Protein AF-A0A820A4Z4-F1 (afdb_monomer)

Organism: NCBI:txid433720

Nearest PDB structures (foldseek):
  9fi9-assembly1_A  TM=7.714E-01  e=6.070E-05  Homo sapiens
  8q5f-assembly1_B  TM=4.621E-01  e=2.275E+00  Arabidopsis thaliana
  8isk-assembly1_B  TM=4.489E-01  e=3.605E+00  Zea mays
  2vlg-assembly1_D  TM=4.121E-01  e=6.790E+00  Bacillus subtilis

Foldseek 3Di:
DAQFKKFFCAQDDVVVVRHGRFIWGWHDFAADPPDPDPPVPDPDPPPPDPPDPPPNRHTQWTWIQGPVRDIDIFGWDKDWDADPVRDIDIDTGTSIDGDPDDDQVRCQPHADQDDDDDCVPPPDDPPPPRRPPRHDDPDDDDDDDDDDDDDDDDDDDDDDDDDDDDPPDLADQAADPFLQLLQRQLCRQQVHDPLGDLVLLLVLLVVVQVVVCVVVVNPPDPCSCVQDPPRNQGDPSSSQSSCCVPPVWGWDKDLDDDPPPPCVVCVLLFAKKWKADPSHIWMFGDALQCSQWTWTRGSNCNP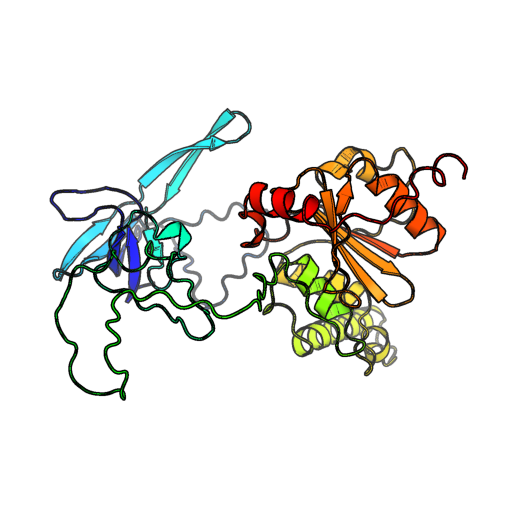DTDTDGSVCVSVVVNVCVVNVMIMITTNDDRDNHPSSPDHPVVVVVVVVPDPDDPDDPPPPPDD

Sequence (367 aa):
CIGARVICRRNIDFDGGMVNGTEATVKDIVWDDKDNIILPTSNRCIFPNLDRAMTVTLPKQIELELDNGSIYKMLPDEVSFKDKNGIWMTRRQFPLSLGYAITVHRSQCMTYNKLVVDLTGINWKPDDQLSLKSSNTDTEPSSKRRHLKRVTCQTSNLDVAKATRKPEHLIICERQEQLFCGRHVLRALSQTLDLFDDDYLKEVAQNIAATEQINRHGEAIQLTEYYYENTGEYDIQVLKAALMNIFNIDLIQIGTLQPNSLILSHIKDVQAFLIQQNYHYYCLRRFRLTEDYFFKIDSKNPTYHEPIHRDNILNFLKSLLEHGSNICVTVQYISDAIEDEITTDNIKTRLWALPDAPADREALVNI

Secondary structure (DSSP, 8-state):
-TT-EEEE-S--BTTTTB-TT-EEEEEEEE--TTS------SS------TTS----PPPSEEEEEETTS-EEEE--EEEEEE-TTS-EEEEEE-SEEESS---HHHHTT---S------TT----TT-TTSSS------PPPS-S------------------------SS-----SSS-HHHHHHHHHHT-SSS--HHHHHHHHHHHHHHHHHHTTT----THHHHB-TTS-B-HHHHHHHHHHHH-PPPEEE----TT-HHHHTTTT--EEEEEETTEEEEEEE-TT-TTEEEEE-TTSTT--EEEETTTHHHHHHHHHHTT-EEEEE-SPP---GGGGS-HHHHHHHHT-S----S--SSSS--

InterPro domains:
  IPR006155 Josephin domain [PF02099] (176-329)
  IPR006155 Josephin domain [SM01246] (175-333)
  IPR027417 P-loop containing nucleoside triphosphate hydrolase [SSF52540] (2-120)
  IPR051055 PIF1 DNA helicase [PTHR47642] (2-122)

pLDDT: mean 70.9, std 22.73, range [23.88, 94.75]

Mean predicted aligned error: 19.7 Å

Radius of gyration: 26.52 Å; Cα contacts (8 Å, |Δi|>4): 452; chains: 1; bounding box: 72×65×71 Å

Structure (mmCIF, N/CA/C/O backbone):
data_AF-A0A820A4Z4-F1
#
_entry.id   AF-A0A820A4Z4-F1
#
loop_
_atom_site.group_PDB
_atom_site.id
_atom_site.type_symbol
_atom_site.label_atom_id
_atom_site.label_alt_id
_atom_site.label_comp_id
_atom_site.label_asym_id
_atom_site.label_entity_id
_atom_site.label_seq_id
_atom_site.pdbx_PDB_ins_code
_atom_site.Cartn_x
_atom_site.Cartn_y
_atom_site.Cartn_z
_atom_site.occupancy
_atom_site.B_iso_or_equiv
_atom_site.auth_seq_id
_atom_site.auth_comp_id
_atom_site.auth_asym_id
_atom_site.auth_atom_id
_atom_site.pdbx_PDB_model_num
ATOM 1 N N . CYS A 1 1 ? -21.809 8.295 7.161 1.00 76.75 1 CYS A N 1
ATOM 2 C CA . CYS A 1 1 ? -23.174 8.268 6.592 1.00 76.75 1 CYS A CA 1
ATOM 3 C C . CYS A 1 1 ? -24.174 8.021 7.716 1.00 76.75 1 CYS A C 1
ATOM 5 O O . CYS A 1 1 ? -23.776 7.508 8.758 1.00 76.75 1 CYS A O 1
ATOM 7 N N . ILE A 1 2 ? -25.436 8.403 7.518 1.00 87.31 2 ILE A N 1
ATOM 8 C CA . ILE A 1 2 ? -26.523 8.067 8.448 1.00 87.31 2 ILE A CA 1
ATOM 9 C C . ILE A 1 2 ? -26.669 6.538 8.505 1.00 87.31 2 ILE A C 1
ATOM 11 O O . ILE A 1 2 ? -26.545 5.866 7.482 1.00 87.31 2 ILE A O 1
ATOM 15 N N . GLY A 1 3 ? -26.868 5.993 9.702 1.00 89.06 3 GLY A N 1
ATOM 16 C CA . GLY A 1 3 ? -26.927 4.558 9.986 1.00 89.06 3 GLY A CA 1
ATOM 17 C C . GLY A 1 3 ? -25.566 3.881 10.188 1.00 89.06 3 GLY A C 1
ATOM 18 O O . GLY A 1 3 ? -25.524 2.689 10.487 1.00 89.06 3 GLY A O 1
ATOM 19 N N . ALA A 1 4 ? -24.450 4.604 10.042 1.00 90.50 4 ALA A N 1
ATOM 20 C CA . ALA A 1 4 ? -23.126 4.034 10.276 1.00 90.50 4 ALA A CA 1
ATOM 21 C C . ALA A 1 4 ? -22.892 3.743 11.763 1.00 90.50 4 ALA A C 1
ATOM 23 O O . ALA A 1 4 ? -23.153 4.603 12.606 1.00 90.50 4 ALA A O 1
ATOM 24 N N . ARG A 1 5 ? -22.322 2.571 12.068 1.00 91.81 5 ARG A N 1
ATOM 25 C CA . ARG A 1 5 ? -21.814 2.243 13.409 1.00 91.81 5 ARG A CA 1
ATOM 26 C C . ARG A 1 5 ? -20.441 2.873 13.604 1.00 91.81 5 ARG A C 1
ATOM 28 O O . ARG A 1 5 ? -19.559 2.725 12.753 1.00 91.81 5 ARG A O 1
ATOM 35 N N . VAL A 1 6 ? -20.258 3.566 14.718 1.00 92.88 6 VAL A N 1
ATOM 36 C CA . VAL A 1 6 ? -19.032 4.286 15.066 1.00 92.88 6 VAL A CA 1
ATOM 37 C C . VAL A 1 6 ? -18.611 3.991 16.500 1.00 92.88 6 VAL A C 1
ATOM 39 O O . VAL A 1 6 ? -19.437 3.662 17.344 1.00 92.88 6 VAL A O 1
ATOM 42 N N . ILE A 1 7 ? -17.317 4.125 16.771 1.00 91.56 7 ILE A N 1
ATOM 43 C CA . ILE A 1 7 ? -16.722 3.993 18.101 1.00 91.56 7 ILE A CA 1
ATOM 44 C C . ILE A 1 7 ? -16.081 5.325 18.483 1.00 91.56 7 ILE A C 1
ATOM 46 O O . ILE A 1 7 ? -15.302 5.897 17.713 1.00 91.56 7 ILE A O 1
ATOM 50 N N . CYS A 1 8 ? -16.386 5.809 19.684 1.00 90.88 8 CYS A N 1
ATOM 51 C CA . CYS A 1 8 ? -15.741 6.982 20.254 1.00 90.88 8 CYS A CA 1
ATOM 52 C C . CYS A 1 8 ? -14.291 6.667 20.638 1.00 90.88 8 CYS A C 1
ATOM 54 O O . CYS A 1 8 ? -14.010 5.652 21.270 1.00 90.88 8 CYS A O 1
ATOM 56 N N . ARG A 1 9 ? -13.351 7.537 20.268 1.00 89.25 9 ARG A N 1
ATOM 57 C CA . ARG A 1 9 ? -11.906 7.335 20.483 1.00 89.25 9 ARG A CA 1
ATOM 58 C C . ARG A 1 9 ? -11.349 8.096 21.680 1.00 89.25 9 ARG A C 1
ATOM 60 O O . ARG A 1 9 ? -10.158 7.988 21.966 1.00 89.25 9 ARG A O 1
ATOM 67 N N . ARG A 1 10 ? -12.175 8.900 22.350 1.00 87.00 10 ARG A N 1
ATOM 68 C CA . ARG A 1 10 ? -11.778 9.730 23.491 1.00 87.00 10 ARG A CA 1
ATOM 69 C C . ARG A 1 10 ? -12.884 9.803 24.529 1.00 87.00 10 ARG A C 1
ATOM 71 O O . ARG A 1 10 ? -14.050 9.581 24.228 1.00 87.00 10 ARG A O 1
ATOM 78 N N . ASN A 1 11 ? -12.492 10.136 25.751 1.00 89.06 11 ASN A N 1
ATOM 79 C CA . ASN A 1 11 ? -13.445 10.491 26.789 1.00 89.06 11 ASN A CA 1
ATOM 80 C C . ASN A 1 11 ? -13.890 11.930 26.547 1.00 89.06 11 ASN A C 1
ATOM 82 O O . ASN A 1 11 ? -13.042 12.819 26.489 1.00 89.06 11 ASN A O 1
ATOM 86 N N . ILE A 1 12 ? -15.192 12.126 26.365 1.00 88.31 12 ILE A N 1
ATOM 87 C CA . ILE A 1 12 ? -15.788 13.437 26.091 1.00 88.31 12 ILE A CA 1
ATOM 88 C C . ILE A 1 12 ? -16.707 13.813 27.245 1.00 88.31 12 ILE A C 1
ATOM 90 O O . ILE A 1 12 ? -16.559 14.881 27.827 1.00 88.31 12 ILE A O 1
ATOM 94 N N . ASP A 1 13 ? -17.620 12.910 27.596 1.00 85.44 13 ASP A N 1
ATOM 95 C CA . ASP A 1 13 ? -18.610 13.126 28.641 1.00 85.44 13 ASP A CA 1
ATOM 96 C C . ASP A 1 13 ? -18.803 11.829 29.429 1.00 85.44 13 ASP A C 1
ATOM 98 O O . ASP A 1 13 ? -19.372 10.858 28.929 1.00 85.44 13 ASP A O 1
ATOM 102 N N . PHE A 1 14 ? -18.267 11.800 30.649 1.00 84.50 14 PHE A N 1
ATOM 103 C CA . PHE A 1 14 ? -18.351 10.636 31.528 1.00 84.50 14 PHE A CA 1
ATOM 104 C C . PHE A 1 14 ? -19.779 10.403 32.027 1.00 84.50 14 PHE A C 1
ATOM 106 O O . PHE A 1 14 ? -20.210 9.253 32.092 1.00 84.50 14 PHE A O 1
ATOM 113 N N . ASP A 1 15 ? -20.513 11.475 32.326 1.00 83.75 15 ASP A N 1
ATOM 114 C CA . ASP A 1 15 ? -21.866 11.402 32.881 1.00 83.75 15 ASP A CA 1
ATOM 115 C C . ASP A 1 15 ? -22.882 11.036 31.791 1.00 83.75 15 ASP A C 1
ATOM 117 O O . ASP A 1 15 ? -23.798 10.244 32.017 1.00 83.75 15 ASP A O 1
ATOM 121 N N . GLY A 1 16 ? -22.676 11.552 30.575 1.00 79.06 16 GLY A N 1
ATOM 122 C CA . GLY A 1 16 ? -23.447 11.203 29.380 1.00 79.06 16 GLY A CA 1
ATOM 123 C C . GLY A 1 16 ? -23.077 9.858 28.746 1.00 79.06 16 GLY A C 1
ATOM 124 O O . GLY A 1 16 ? -23.695 9.464 27.756 1.00 79.06 16 GLY A O 1
ATOM 125 N N . GLY A 1 17 ? -22.082 9.146 29.289 1.00 82.56 17 GLY A N 1
ATOM 126 C CA . GLY A 1 17 ? -21.648 7.834 28.802 1.00 82.56 17 GLY A CA 1
ATOM 127 C C . GLY A 1 17 ? -20.833 7.863 27.504 1.00 82.56 17 GLY A C 1
ATOM 128 O O . GLY A 1 17 ? -20.568 6.809 26.935 1.00 82.56 17 GLY A O 1
ATOM 129 N N . MET A 1 18 ? -20.397 9.037 27.042 1.00 87.62 18 MET A N 1
ATOM 130 C CA . MET A 1 18 ? -19.520 9.198 25.879 1.00 87.62 18 MET A CA 1
ATOM 131 C C . MET A 1 18 ? -18.052 9.088 26.279 1.00 87.62 18 MET A C 1
ATOM 133 O O . MET A 1 18 ? -17.303 10.072 26.354 1.00 87.62 18 MET A O 1
ATOM 137 N N . VAL A 1 19 ? -17.638 7.849 26.512 1.00 89.00 19 VAL A N 1
ATOM 138 C CA . VAL A 1 19 ? -16.258 7.482 26.845 1.00 89.00 19 VAL A CA 1
ATOM 139 C C . VAL A 1 19 ? -15.563 6.780 25.679 1.00 89.00 19 VAL A C 1
ATOM 141 O O . VAL A 1 19 ? -16.197 6.349 24.713 1.00 89.00 19 VAL A O 1
ATOM 144 N N . ASN A 1 20 ? -14.243 6.651 25.748 1.00 89.00 20 ASN A N 1
ATOM 145 C CA . ASN A 1 20 ? -13.470 5.899 24.770 1.00 89.00 20 ASN A CA 1
ATOM 146 C C . ASN A 1 20 ? -13.959 4.441 24.700 1.00 89.00 20 ASN A C 1
ATOM 148 O O . ASN A 1 20 ? -14.096 3.779 25.725 1.00 89.00 20 ASN A O 1
ATOM 152 N N . GLY A 1 21 ? -14.207 3.948 23.489 1.00 85.75 21 GLY A N 1
ATOM 153 C CA . GLY A 1 21 ? -14.764 2.621 23.230 1.00 85.75 21 GLY A CA 1
ATOM 154 C C . GLY A 1 21 ? -16.287 2.572 23.150 1.00 85.75 21 GLY A C 1
ATOM 155 O O . GLY A 1 21 ? -16.820 1.538 22.761 1.00 85.75 21 GLY A O 1
ATOM 156 N N . THR A 1 22 ? -16.985 3.669 23.454 1.00 89.12 22 THR A N 1
ATOM 157 C CA . THR A 1 22 ? -18.449 3.728 23.342 1.00 89.12 22 THR A CA 1
ATOM 158 C C . THR A 1 22 ? -18.874 3.552 21.894 1.00 89.12 22 THR A C 1
ATOM 160 O O . THR A 1 22 ? -18.420 4.292 21.017 1.00 89.12 22 THR A O 1
ATOM 163 N N . GLU A 1 23 ? -19.745 2.579 21.654 1.00 90.38 23 GLU A N 1
ATOM 164 C CA . GLU A 1 23 ? -20.354 2.350 20.355 1.00 90.38 23 GLU A CA 1
ATOM 165 C C . GLU A 1 23 ? -21.622 3.199 20.196 1.00 90.38 23 GLU A C 1
ATOM 167 O O . GLU A 1 23 ? -22.423 3.329 21.121 1.00 90.38 23 GLU A O 1
ATOM 172 N N . ALA A 1 24 ? -21.795 3.787 19.013 1.00 91.81 24 ALA A N 1
ATOM 173 C CA . ALA A 1 24 ? -22.976 4.561 18.667 1.00 91.81 24 ALA A CA 1
ATOM 174 C C . ALA A 1 24 ? -23.332 4.412 17.183 1.00 91.81 24 ALA A C 1
ATOM 176 O O . ALA A 1 24 ? -22.502 4.034 16.353 1.00 91.81 24 ALA A O 1
ATOM 177 N N . THR A 1 25 ? -24.569 4.753 16.833 1.00 93.75 25 THR A N 1
ATOM 178 C CA . THR A 1 25 ? -25.049 4.803 15.449 1.00 93.75 25 THR A CA 1
ATOM 179 C C . THR A 1 25 ? -25.293 6.246 15.030 1.00 93.75 25 THR A C 1
ATOM 181 O O . THR A 1 25 ? -25.964 7.000 15.730 1.00 93.75 25 THR A O 1
ATOM 184 N N . VAL A 1 26 ? -24.774 6.646 13.870 1.00 94.38 26 VAL A N 1
ATOM 185 C CA . VAL A 1 26 ? -24.998 7.993 13.326 1.00 94.38 26 VAL A CA 1
ATOM 186 C C . VAL A 1 26 ? -26.469 8.153 12.942 1.00 94.38 26 VAL A C 1
ATOM 188 O O . VAL A 1 26 ? -26.938 7.479 12.026 1.00 94.38 26 VAL A O 1
ATOM 191 N N . LYS A 1 27 ? -27.195 9.052 13.609 1.00 93.00 27 LYS A N 1
ATOM 192 C CA . LYS A 1 27 ? -28.594 9.373 13.287 1.00 93.00 27 LYS A CA 1
ATOM 193 C C . LYS A 1 27 ? -28.711 10.479 12.268 1.00 93.00 27 LYS A C 1
ATOM 195 O O . LYS A 1 27 ? -29.473 10.341 11.318 1.00 93.00 27 LYS A O 1
ATOM 200 N N . ASP A 1 28 ? -27.951 11.544 12.470 1.00 90.06 28 ASP A N 1
ATOM 201 C CA . ASP A 1 28 ? -28.020 12.715 11.613 1.00 90.06 28 ASP A CA 1
ATOM 202 C C . ASP A 1 28 ? -26.680 13.451 11.564 1.00 90.06 28 ASP A C 1
ATOM 204 O O . ASP A 1 28 ? -25.821 13.297 12.440 1.00 90.06 28 ASP A O 1
ATOM 208 N N . ILE A 1 29 ? -26.490 14.229 10.504 1.00 89.00 29 ILE A N 1
ATOM 209 C CA . ILE A 1 29 ? -25.295 15.031 10.262 1.00 89.00 29 ILE A CA 1
ATOM 210 C C . ILE A 1 29 ? -25.756 16.450 9.952 1.00 89.00 29 ILE A C 1
ATOM 212 O O . ILE A 1 29 ? -26.309 16.717 8.887 1.00 89.00 29 ILE A O 1
ATOM 216 N N . VAL A 1 30 ? -25.488 17.363 10.880 1.00 85.31 30 VAL A N 1
ATOM 217 C CA . VAL A 1 30 ? -25.881 18.765 10.766 1.00 85.31 30 VAL A CA 1
ATOM 218 C C . VAL A 1 30 ? -24.749 19.548 10.116 1.00 85.31 30 VAL A C 1
ATOM 220 O O . VAL A 1 30 ? -23.615 19.580 10.610 1.00 85.31 30 VAL A O 1
ATOM 223 N N . TRP A 1 31 ? -25.078 20.213 9.018 1.00 83.38 31 TRP A N 1
ATOM 224 C CA . TRP A 1 31 ? -24.181 21.100 8.290 1.00 83.38 31 TRP A CA 1
ATOM 225 C C . TRP A 1 31 ? -24.581 22.562 8.520 1.00 83.38 31 TRP A C 1
ATOM 227 O O . TRP A 1 31 ? -25.706 22.833 8.931 1.00 83.38 31 TRP A O 1
ATOM 237 N N . ASP A 1 32 ? -23.667 23.508 8.302 1.00 72.06 32 ASP A N 1
ATOM 238 C CA . ASP A 1 32 ? -24.021 24.930 8.352 1.00 72.06 32 ASP A CA 1
ATOM 239 C C . ASP A 1 32 ? -24.746 25.349 7.060 1.00 72.06 32 ASP A C 1
ATOM 241 O O . ASP A 1 32 ? -24.269 25.089 5.958 1.00 72.06 32 ASP A O 1
ATOM 245 N N . ASP A 1 33 ? -25.867 26.066 7.198 1.00 57.47 33 ASP A N 1
ATOM 246 C CA . ASP A 1 33 ? -26.752 26.495 6.094 1.00 57.47 33 ASP A CA 1
ATOM 247 C C . ASP A 1 33 ? -26.108 27.479 5.091 1.00 57.47 33 ASP A C 1
ATOM 249 O O . ASP A 1 33 ? -26.750 27.909 4.132 1.00 57.47 33 ASP A O 1
ATOM 253 N N . LYS A 1 34 ? -24.861 27.906 5.326 1.00 52.81 34 LYS A N 1
ATOM 254 C CA . LYS A 1 34 ? -24.179 28.952 4.542 1.00 52.81 34 LYS A CA 1
ATOM 255 C C . LYS A 1 34 ? -23.209 28.428 3.493 1.00 52.81 34 LYS A C 1
ATOM 257 O O . LYS A 1 34 ? -22.793 29.210 2.640 1.00 52.81 34 LYS A O 1
ATOM 262 N N . ASP A 1 35 ? -22.882 27.144 3.523 1.00 47.34 35 ASP A N 1
ATOM 263 C CA . ASP A 1 35 ? -21.965 26.568 2.555 1.00 47.34 35 ASP A CA 1
ATOM 264 C C . ASP A 1 35 ? -22.762 25.849 1.467 1.00 47.34 35 ASP A C 1
ATOM 266 O O . ASP A 1 35 ? -23.605 24.996 1.740 1.00 47.34 35 ASP A O 1
ATOM 270 N N . ASN A 1 36 ? -22.488 26.186 0.204 1.00 43.09 36 ASN A N 1
ATOM 271 C CA . ASN A 1 36 ? -22.831 25.340 -0.935 1.00 43.09 36 ASN A CA 1
ATOM 272 C C . ASN A 1 36 ? -22.042 24.031 -0.784 1.00 43.09 36 ASN A C 1
ATOM 274 O O . ASN A 1 36 ? -20.962 23.876 -1.354 1.00 43.09 36 ASN A O 1
ATOM 278 N N . ILE A 1 37 ? -22.537 23.121 0.053 1.00 49.75 37 ILE A N 1
ATOM 279 C CA . ILE A 1 37 ? -21.878 21.853 0.336 1.00 49.75 37 ILE A CA 1
ATOM 280 C C . ILE A 1 37 ? -21.960 21.031 -0.944 1.00 49.75 37 ILE A C 1
ATOM 282 O O . ILE A 1 37 ? -23.002 20.472 -1.289 1.00 49.75 37 ILE A O 1
ATOM 286 N N . ILE A 1 38 ? -20.835 20.940 -1.650 1.00 45.72 38 ILE A N 1
ATOM 287 C CA . ILE A 1 38 ? -20.603 19.867 -2.610 1.00 45.72 38 ILE A CA 1
ATOM 288 C C . ILE A 1 38 ? -20.467 18.598 -1.764 1.00 45.72 38 ILE A C 1
ATOM 290 O O . ILE A 1 38 ? -19.370 18.187 -1.391 1.00 45.72 38 ILE A O 1
ATOM 294 N N . LEU A 1 39 ? -21.599 17.996 -1.396 1.00 46.50 39 LEU A N 1
ATOM 295 C CA . LEU A 1 39 ? -21.609 16.621 -0.917 1.00 46.50 39 LEU A CA 1
ATOM 296 C C . LEU A 1 39 ? -21.051 15.791 -2.075 1.00 46.50 39 LEU A C 1
ATOM 298 O O . LEU A 1 39 ? -21.592 15.918 -3.178 1.00 46.50 39 LEU A O 1
ATOM 302 N N . PRO A 1 40 ? -20.014 14.956 -1.897 1.00 43.56 40 PRO A N 1
ATOM 303 C CA . PRO A 1 40 ? -19.636 14.003 -2.927 1.00 43.56 40 PRO A CA 1
ATOM 304 C C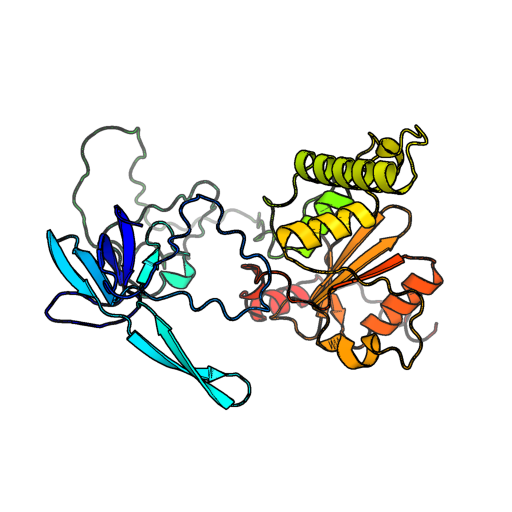 . PRO A 1 40 ? -20.827 13.056 -3.099 1.00 43.56 40 PRO A C 1
ATOM 306 O O . PRO A 1 40 ? -21.011 12.105 -2.349 1.00 43.56 40 PRO A O 1
ATOM 309 N N . THR A 1 41 ? -21.715 13.378 -4.041 1.00 37.53 41 THR A N 1
ATOM 310 C CA . THR A 1 41 ? -23.027 12.737 -4.200 1.00 37.53 41 THR A CA 1
ATOM 311 C C . THR A 1 41 ? -22.921 11.431 -4.981 1.00 37.53 41 THR A C 1
ATOM 313 O O . THR A 1 41 ? -23.885 10.953 -5.568 1.00 37.53 41 THR A O 1
ATOM 316 N N . SER A 1 42 ? -21.738 10.829 -5.021 1.00 35.31 42 SER A N 1
ATOM 317 C CA . SER A 1 42 ? -21.517 9.583 -5.731 1.00 35.31 42 SER A CA 1
ATOM 318 C C . SER A 1 42 ? -20.563 8.711 -4.937 1.00 35.31 42 SER A C 1
ATOM 320 O O . SER A 1 42 ? -19.632 9.209 -4.307 1.00 35.31 42 SER A O 1
ATOM 322 N N . ASN A 1 43 ? -20.790 7.401 -4.998 1.00 34.72 43 ASN A N 1
ATOM 323 C CA . ASN A 1 43 ? -19.974 6.329 -4.422 1.00 34.72 43 ASN A CA 1
ATOM 324 C C . ASN A 1 43 ? -18.546 6.247 -5.020 1.00 34.72 43 ASN A C 1
ATOM 326 O O . ASN A 1 43 ? -17.964 5.172 -5.123 1.00 34.72 43 ASN A O 1
ATOM 330 N N . ARG A 1 44 ? -17.987 7.377 -5.456 1.00 31.27 44 ARG A N 1
ATOM 331 C CA . ARG A 1 44 ? -16.654 7.569 -6.011 1.00 31.27 44 ARG A CA 1
ATOM 332 C C . ARG A 1 44 ? -16.082 8.857 -5.427 1.00 31.27 44 ARG A C 1
ATOM 334 O O . ARG A 1 44 ? -16.075 9.899 -6.076 1.00 31.27 44 ARG A O 1
ATOM 341 N N . CYS A 1 45 ? -15.560 8.784 -4.207 1.00 33.09 45 CYS A N 1
ATOM 342 C CA . CYS A 1 45 ? -14.554 9.750 -3.774 1.00 33.09 45 CYS A CA 1
ATOM 343 C C . CYS A 1 45 ? -13.224 9.365 -4.432 1.00 33.09 45 CYS A C 1
ATOM 345 O O . CYS A 1 45 ? -12.336 8.816 -3.791 1.00 33.09 45 CYS A O 1
ATOM 347 N N . ILE A 1 46 ? -13.114 9.603 -5.739 1.00 31.00 46 ILE A N 1
ATOM 348 C CA . ILE A 1 46 ? -11.809 9.783 -6.372 1.00 31.00 46 ILE A CA 1
ATOM 349 C C . ILE A 1 46 ? -11.380 11.165 -5.900 1.00 31.00 46 ILE A C 1
ATOM 351 O O . ILE A 1 46 ? -12.106 12.118 -6.161 1.00 31.00 46 ILE A O 1
ATOM 355 N N . PHE A 1 47 ? -10.280 11.272 -5.157 1.00 36.66 47 PHE A N 1
ATOM 356 C CA . PHE A 1 47 ? -9.647 12.555 -4.857 1.00 36.66 47 PHE A CA 1
ATOM 357 C C . PHE A 1 47 ? -8.725 12.884 -6.034 1.00 36.66 47 PHE A C 1
ATOM 359 O O . PHE A 1 47 ? -7.607 12.371 -6.074 1.00 36.66 47 PHE A O 1
ATOM 366 N N . PRO A 1 48 ? -9.156 13.674 -7.033 1.00 30.47 48 PRO A N 1
ATOM 367 C CA . PRO A 1 48 ? -8.316 13.983 -8.170 1.00 30.47 48 PRO A CA 1
ATOM 368 C C . PRO A 1 48 ? -7.518 15.232 -7.786 1.00 30.47 48 PRO A C 1
ATOM 370 O O . PRO A 1 48 ? -8.088 16.306 -7.611 1.00 30.47 48 PRO A O 1
ATOM 373 N N . ASN A 1 49 ? -6.201 15.090 -7.685 1.00 33.38 49 ASN A N 1
ATOM 374 C CA . ASN A 1 49 ? -5.235 16.170 -7.460 1.00 33.38 49 ASN A CA 1
ATOM 375 C C . ASN A 1 49 ? -5.220 16.762 -6.039 1.00 33.38 49 ASN A C 1
ATOM 377 O O . ASN A 1 49 ? -6.026 17.614 -5.669 1.00 33.38 49 ASN A O 1
ATOM 381 N N . LEU A 1 50 ? -4.186 16.387 -5.283 1.00 36.84 50 LEU A N 1
ATOM 382 C CA . LEU A 1 50 ? -3.838 16.919 -3.961 1.00 36.84 50 LEU A CA 1
ATOM 383 C C . LEU A 1 50 ? -3.230 18.345 -4.003 1.00 36.84 50 LEU A C 1
ATOM 385 O O . LEU A 1 50 ? -2.656 18.789 -3.016 1.00 36.84 50 LEU A O 1
ATOM 389 N N . ASP A 1 51 ? -3.358 19.072 -5.119 1.00 34.44 51 ASP A N 1
ATOM 390 C CA . ASP A 1 51 ? -2.738 20.398 -5.314 1.00 34.44 51 ASP A CA 1
ATOM 391 C C . ASP A 1 51 ? -3.715 21.573 -5.191 1.00 34.44 51 ASP A C 1
ATOM 393 O O . ASP A 1 51 ? -3.311 22.737 -5.162 1.00 34.44 51 ASP A O 1
ATOM 397 N N . ARG A 1 52 ? -5.019 21.311 -5.076 1.00 35.62 52 ARG A N 1
ATOM 398 C CA . ARG A 1 52 ? -5.982 22.342 -4.680 1.00 35.62 52 ARG A CA 1
ATOM 399 C C . ARG A 1 52 ? -6.448 22.027 -3.277 1.00 35.62 52 ARG A C 1
ATOM 401 O O . ARG A 1 52 ? -7.026 20.971 -3.049 1.00 35.62 52 ARG A O 1
ATOM 408 N N . ALA A 1 53 ? -6.201 22.959 -2.359 1.00 35.47 53 ALA A N 1
ATOM 409 C CA . ALA A 1 53 ? -6.794 22.989 -1.032 1.00 35.47 53 ALA A CA 1
ATOM 410 C C . ALA A 1 53 ? -8.325 22.971 -1.165 1.00 35.47 53 ALA A C 1
ATOM 412 O O . ALA A 1 53 ? -8.985 24.006 -1.197 1.00 35.47 53 ALA A O 1
ATOM 413 N N . MET A 1 54 ? -8.887 21.775 -1.315 1.00 37.41 54 MET A N 1
ATOM 414 C CA . MET A 1 54 ? -10.307 21.537 -1.199 1.00 37.41 54 MET A CA 1
ATOM 415 C C . MET A 1 54 ? -10.582 21.642 0.294 1.00 37.41 54 MET A C 1
ATOM 417 O O . MET A 1 54 ? -10.220 20.756 1.069 1.00 37.41 54 MET A O 1
ATOM 421 N N . THR A 1 55 ? -11.148 22.769 0.714 1.00 41.41 55 THR A N 1
ATOM 422 C CA . THR A 1 55 ? -11.741 22.923 2.037 1.00 41.41 55 THR A CA 1
ATOM 423 C C . THR A 1 55 ? -12.863 21.898 2.137 1.00 41.41 55 THR A C 1
ATOM 425 O O . THR A 1 55 ? -13.997 22.149 1.742 1.00 41.41 55 THR A O 1
ATOM 428 N N . VAL A 1 56 ? -12.533 20.693 2.602 1.00 51.84 56 VAL A N 1
ATOM 429 C CA . VAL A 1 56 ? -13.529 19.723 3.041 1.00 51.84 56 VAL A CA 1
ATOM 430 C C . VAL A 1 56 ? -14.193 20.363 4.250 1.00 51.84 56 VAL A C 1
ATOM 432 O O . VAL A 1 56 ? -13.620 20.390 5.340 1.00 51.84 56 VAL A O 1
ATOM 435 N N . THR A 1 57 ? -15.363 20.961 4.037 1.00 62.97 57 THR A N 1
ATOM 436 C CA . THR A 1 57 ? -16.156 21.522 5.125 1.00 62.97 57 THR A CA 1
ATOM 437 C C . THR A 1 57 ? -16.479 20.383 6.084 1.00 62.97 57 THR A C 1
ATOM 439 O O . THR A 1 57 ? -17.050 19.367 5.690 1.00 62.97 57 THR A O 1
ATOM 442 N N . LEU A 1 58 ? -16.052 20.504 7.339 1.00 69.69 58 LEU A N 1
ATOM 443 C CA . LEU A 1 58 ? -16.430 19.557 8.382 1.00 69.69 58 LEU A CA 1
ATOM 444 C C . LEU A 1 58 ? -17.884 19.828 8.783 1.00 69.69 58 LEU A C 1
ATOM 446 O O . LEU A 1 58 ? -18.247 20.997 8.934 1.00 69.69 58 LEU A O 1
ATOM 450 N N . PRO A 1 59 ? -18.704 18.786 9.012 1.00 79.50 59 PRO A N 1
ATOM 451 C CA . PRO A 1 59 ? -20.009 18.967 9.628 1.00 79.50 59 PRO A CA 1
ATOM 452 C C . PRO A 1 59 ? -19.899 19.771 10.922 1.00 79.50 59 PRO A C 1
ATOM 454 O O . PRO A 1 59 ? -18.950 19.603 11.695 1.00 79.50 59 PRO A O 1
ATOM 457 N N . LYS A 1 60 ? -20.903 20.604 11.184 1.00 84.44 60 LYS A N 1
ATOM 458 C CA . LYS A 1 60 ? -20.990 21.384 12.418 1.00 84.44 60 LYS A CA 1
ATOM 459 C C . LYS A 1 60 ? -21.170 20.472 13.622 1.00 84.44 60 LYS A C 1
ATOM 461 O O . LYS A 1 60 ? -20.560 20.689 14.667 1.00 84.44 60 LYS A O 1
ATOM 466 N N . GLN A 1 61 ? -22.028 19.468 13.470 1.00 88.94 61 GLN A N 1
ATOM 467 C CA . GLN A 1 61 ? -22.424 18.572 14.544 1.00 88.94 61 GLN A CA 1
ATOM 468 C C . GLN A 1 61 ? -22.873 17.227 13.971 1.00 88.94 61 GLN A C 1
ATOM 470 O O . GLN A 1 61 ? -23.436 17.160 12.880 1.00 88.94 61 GLN A O 1
ATOM 475 N N . ILE A 1 62 ? -22.656 16.158 14.732 1.00 89.62 62 ILE A N 1
ATOM 476 C CA . ILE A 1 62 ? -23.197 14.829 14.441 1.00 89.62 62 ILE A CA 1
ATOM 477 C C . ILE A 1 62 ? -24.102 14.411 15.596 1.00 89.62 62 ILE A C 1
ATOM 479 O O . ILE A 1 62 ? -23.736 14.566 16.762 1.00 89.62 62 ILE A O 1
ATOM 483 N N . GLU A 1 63 ? -25.276 13.877 15.272 1.00 91.88 63 GLU A N 1
ATOM 484 C CA . GLU A 1 63 ? -26.176 13.269 16.249 1.00 91.88 63 GLU A CA 1
ATOM 485 C C . GLU A 1 63 ? -25.965 11.752 16.265 1.00 91.88 63 GLU A C 1
ATOM 487 O O . GLU A 1 63 ? -26.045 11.079 15.233 1.00 91.88 63 GLU A O 1
ATOM 492 N N . LEU A 1 64 ? -25.660 11.218 17.444 1.00 91.94 64 LEU A N 1
ATOM 493 C CA . LEU A 1 64 ? -25.315 9.820 17.672 1.00 91.94 64 LEU A CA 1
ATOM 494 C C . LEU A 1 64 ? -26.353 9.178 18.588 1.00 91.94 64 LEU A C 1
ATOM 496 O O . LEU A 1 64 ? -26.620 9.705 19.660 1.00 91.94 64 LEU A O 1
ATOM 500 N N . GLU A 1 65 ? -26.911 8.039 18.198 1.00 93.38 65 GLU A N 1
ATOM 501 C CA . GLU A 1 65 ? -27.716 7.198 19.087 1.00 93.38 65 GLU A CA 1
ATOM 502 C C . GLU A 1 65 ? -26.818 6.172 19.775 1.00 93.38 65 GLU A C 1
ATOM 504 O O . GLU A 1 65 ? -26.114 5.407 19.112 1.00 93.38 65 GLU A O 1
ATOM 509 N N . LEU A 1 66 ? -26.850 6.173 21.101 1.00 88.94 66 LEU A N 1
ATOM 510 C CA . LEU A 1 66 ? -26.134 5.241 21.961 1.00 88.94 66 LEU A CA 1
ATOM 511 C C . LEU A 1 66 ? -26.928 3.947 22.171 1.00 88.94 66 LEU A C 1
ATOM 513 O O . LEU A 1 66 ? -28.141 3.906 21.973 1.00 88.94 66 LEU A O 1
ATOM 517 N N . ASP A 1 67 ? -26.260 2.892 22.643 1.00 82.12 67 ASP A N 1
ATOM 518 C CA . ASP A 1 67 ? -26.884 1.585 22.922 1.00 82.12 67 ASP A CA 1
ATOM 519 C C . ASP A 1 67 ? -28.044 1.651 23.936 1.00 82.12 67 ASP A C 1
ATOM 521 O O . ASP A 1 67 ? -28.944 0.812 23.921 1.00 82.12 67 ASP A O 1
ATOM 525 N N . ASN A 1 68 ? -28.038 2.650 24.822 1.00 82.12 68 ASN A N 1
ATOM 526 C CA . ASN A 1 68 ? -29.114 2.912 25.784 1.00 82.12 68 ASN A CA 1
ATOM 527 C C . ASN A 1 68 ? -30.295 3.706 25.177 1.00 82.12 68 ASN A C 1
ATOM 529 O O . ASN A 1 68 ? -31.233 4.043 25.898 1.00 82.12 68 ASN A O 1
ATOM 533 N N . GLY A 1 69 ? -30.245 4.023 23.880 1.00 84.69 69 GLY A N 1
ATOM 534 C CA . GLY A 1 69 ? -31.242 4.810 23.158 1.00 84.69 69 GLY A CA 1
ATOM 535 C C . GLY A 1 69 ? -31.132 6.325 23.350 1.00 84.69 69 GLY A C 1
ATOM 536 O O . GLY A 1 69 ? -31.974 7.054 22.826 1.00 84.69 69 GLY A O 1
ATOM 537 N N . SER A 1 70 ? -30.137 6.833 24.089 1.00 87.75 70 SER A N 1
ATOM 538 C CA . SER A 1 70 ? -29.942 8.279 24.223 1.00 87.75 70 SER A CA 1
ATOM 539 C C . SER A 1 70 ? -29.296 8.872 22.969 1.00 87.75 70 SER A C 1
ATOM 541 O O . SER A 1 70 ? -28.496 8.228 22.289 1.00 87.75 70 SER A O 1
ATOM 543 N N . ILE A 1 71 ? -29.660 10.118 22.652 1.00 90.94 71 ILE A N 1
ATOM 544 C CA . ILE A 1 71 ? -29.075 10.865 21.536 1.00 90.94 71 ILE A CA 1
ATOM 545 C C . ILE A 1 71 ? -28.016 11.815 22.086 1.00 90.94 71 ILE A C 1
ATOM 547 O O . ILE A 1 71 ? -28.321 12.697 22.890 1.00 90.94 71 ILE A O 1
ATOM 551 N N . TYR A 1 72 ? -26.782 11.659 21.618 1.00 92.12 72 TYR A N 1
ATOM 552 C CA . TYR A 1 72 ? -25.662 12.527 21.937 1.00 92.12 72 TYR A CA 1
ATOM 553 C C . TYR A 1 72 ? -25.315 13.439 20.759 1.00 92.12 72 TYR A C 1
ATOM 555 O O . TYR A 1 72 ? -25.161 12.990 19.622 1.00 92.12 72 TYR A O 1
ATOM 563 N N . LYS A 1 73 ? -25.154 14.733 21.040 1.00 92.31 73 LYS A N 1
ATOM 564 C CA . LYS A 1 73 ? -24.786 15.754 20.054 1.00 92.31 73 LYS A CA 1
ATOM 565 C C . LYS A 1 73 ? -23.289 16.017 20.135 1.00 92.31 73 LYS A C 1
ATOM 567 O O . LYS A 1 73 ? -22.820 16.674 21.058 1.00 92.31 73 LYS A O 1
ATOM 572 N N . MET A 1 74 ? -22.540 15.493 19.171 1.00 90.31 74 MET A N 1
ATOM 573 C CA . MET A 1 74 ? -21.086 15.613 19.130 1.00 90.31 74 MET A CA 1
ATOM 574 C C . MET A 1 74 ? -20.650 16.788 18.256 1.00 90.31 74 MET A C 1
ATOM 576 O O . MET A 1 74 ? -21.166 16.972 17.154 1.00 90.31 74 MET A O 1
ATOM 580 N N . LEU A 1 75 ? -19.648 17.531 18.725 1.00 90.44 75 LEU A N 1
ATOM 581 C CA . LEU A 1 75 ? -18.964 18.583 17.974 1.00 90.44 75 LEU A CA 1
ATOM 582 C C . LEU A 1 75 ? -17.565 18.113 17.529 1.00 90.44 75 LEU A C 1
ATOM 584 O O . LEU A 1 75 ? -16.987 17.231 18.173 1.00 90.44 75 LEU A O 1
ATOM 588 N N . PRO A 1 76 ? -17.000 18.685 16.448 1.00 87.94 76 PRO A N 1
ATOM 589 C CA . PRO A 1 76 ? -15.607 18.463 16.090 1.00 87.94 76 PRO A CA 1
ATOM 590 C C . PRO A 1 76 ? -14.693 18.910 17.225 1.00 87.94 76 PRO A C 1
ATOM 592 O O . PRO A 1 76 ? -14.893 19.970 17.815 1.00 87.94 76 PRO A O 1
ATOM 595 N N . ASP A 1 77 ? -13.658 18.129 17.473 1.00 86.25 77 ASP A N 1
ATOM 596 C CA . ASP A 1 77 ? -12.724 18.342 18.566 1.00 86.25 77 ASP A CA 1
ATOM 597 C C . ASP A 1 77 ? -11.320 18.591 17.981 1.00 86.25 77 ASP A C 1
ATOM 599 O O . ASP A 1 77 ? -10.976 18.082 16.908 1.00 86.25 77 ASP A O 1
ATOM 603 N N . GLU A 1 78 ? -10.523 19.422 18.648 1.00 88.19 78 GLU A N 1
ATOM 604 C CA . GLU A 1 78 ? -9.198 19.849 18.201 1.00 88.19 78 GLU A CA 1
ATOM 605 C C . GLU A 1 78 ? -8.104 19.157 19.012 1.00 88.19 78 GLU A C 1
ATOM 607 O O . GLU A 1 78 ? -8.039 19.254 20.235 1.00 88.19 78 GLU A O 1
ATOM 612 N N . VAL A 1 79 ? -7.208 18.461 18.315 1.00 85.81 79 VAL A N 1
ATOM 613 C CA . VAL A 1 79 ? -6.068 17.773 18.921 1.00 85.81 79 VAL A CA 1
ATOM 614 C C . VAL A 1 79 ? -4.784 18.371 18.387 1.00 85.81 79 VAL A C 1
ATOM 616 O O . VAL A 1 79 ? -4.546 18.352 17.180 1.00 85.81 79 VAL A O 1
ATOM 619 N N . SER A 1 80 ? -3.934 18.836 19.296 1.00 89.31 80 SER A N 1
ATOM 620 C CA . SER A 1 80 ? -2.587 19.297 18.973 1.00 89.31 80 SER A CA 1
ATOM 621 C C . SER A 1 80 ? -1.559 18.235 19.339 1.00 89.31 80 SER A C 1
ATOM 623 O O . SER A 1 80 ? -1.557 17.717 20.455 1.00 89.31 80 SER A O 1
ATOM 625 N N . PHE A 1 81 ? -0.671 17.913 18.408 1.00 88.06 81 PHE A N 1
ATOM 626 C CA . PHE A 1 81 ? 0.422 16.968 18.608 1.00 88.06 81 PHE A CA 1
ATOM 627 C C . PHE A 1 81 ? 1.697 17.499 17.957 1.00 88.06 81 PHE A C 1
ATOM 629 O O . PHE A 1 81 ? 1.651 18.322 17.044 1.00 88.06 81 PHE A O 1
ATOM 636 N N . LYS A 1 82 ? 2.853 17.052 18.450 1.00 91.50 82 LYS A N 1
ATOM 637 C CA . LYS A 1 82 ? 4.133 17.357 17.812 1.00 91.50 82 LYS A CA 1
ATOM 638 C C . LYS A 1 82 ? 4.418 16.330 16.730 1.00 91.50 82 LYS A C 1
ATOM 640 O O . LYS A 1 82 ? 4.338 15.130 16.987 1.00 91.50 82 LYS A O 1
ATOM 645 N N . ASP A 1 83 ? 4.781 16.809 15.551 1.00 86.62 83 ASP A N 1
ATOM 646 C CA . ASP A 1 83 ? 5.400 15.975 14.529 1.00 86.62 83 ASP A CA 1
ATOM 647 C C . ASP A 1 83 ? 6.813 15.539 14.970 1.00 86.62 83 ASP A C 1
ATOM 649 O O . ASP A 1 83 ? 7.399 16.106 15.898 1.00 86.62 83 ASP A O 1
ATOM 653 N N . LYS A 1 84 ? 7.389 14.547 14.284 1.00 82.94 84 LYS A N 1
ATOM 654 C CA . LYS A 1 84 ? 8.756 14.042 14.490 1.00 82.94 84 LYS A CA 1
ATOM 655 C C . LYS A 1 84 ? 9.810 15.154 14.450 1.00 82.94 84 LYS A C 1
ATOM 657 O O . LYS A 1 84 ? 10.814 15.069 15.147 1.00 82.94 84 LYS A O 1
ATOM 662 N N . ASN A 1 85 ? 9.546 16.218 13.692 1.00 85.94 85 ASN A N 1
ATOM 663 C CA . ASN A 1 85 ? 10.411 17.394 13.573 1.00 85.94 85 ASN A CA 1
ATOM 664 C C . ASN A 1 85 ? 10.241 18.413 14.720 1.00 85.94 85 ASN A C 1
ATOM 666 O O . ASN A 1 85 ? 10.827 19.491 14.687 1.00 85.94 85 ASN A O 1
ATOM 670 N N . GLY A 1 86 ? 9.409 18.115 15.725 1.00 86.44 86 GLY A N 1
ATOM 671 C CA . GLY A 1 86 ? 9.136 18.997 16.864 1.00 86.44 86 GLY A CA 1
ATOM 672 C C . GLY A 1 86 ? 8.152 20.136 16.574 1.00 86.44 86 GLY A C 1
ATOM 673 O O . GLY A 1 86 ? 7.890 20.949 17.462 1.00 86.44 86 GLY A O 1
ATOM 674 N N . ILE A 1 87 ? 7.589 20.184 15.363 1.00 88.25 87 ILE A N 1
ATOM 675 C CA . ILE A 1 87 ? 6.596 21.175 14.937 1.00 88.25 87 ILE A CA 1
ATOM 676 C C . ILE A 1 87 ? 5.238 20.813 15.538 1.00 88.25 87 ILE A C 1
ATOM 678 O O . ILE A 1 87 ? 4.796 19.669 15.447 1.00 88.25 87 ILE A O 1
ATOM 682 N N . TRP A 1 88 ? 4.564 21.787 16.145 1.00 88.31 88 TRP A N 1
ATOM 683 C CA . TRP A 1 88 ? 3.196 21.614 16.625 1.00 88.31 88 TRP A CA 1
ATOM 684 C C . TRP A 1 88 ? 2.210 21.641 15.459 1.00 88.31 88 TRP A C 1
ATOM 686 O O . TRP A 1 88 ? 2.169 22.604 14.696 1.00 88.31 88 TRP A O 1
ATOM 696 N N . MET A 1 89 ? 1.400 20.594 15.350 1.00 84.56 89 MET A N 1
ATOM 697 C CA . MET A 1 89 ? 0.312 20.484 14.387 1.00 84.56 89 MET A CA 1
ATOM 698 C C . MET A 1 89 ? -1.006 20.330 15.134 1.00 84.56 89 MET A C 1
ATOM 700 O O . MET A 1 89 ? -1.076 19.601 16.122 1.00 84.56 89 MET A O 1
ATOM 704 N N . THR A 1 90 ? -2.056 20.979 14.638 1.00 83.44 90 THR A N 1
ATOM 705 C CA . THR A 1 90 ? -3.410 20.878 15.193 1.00 83.44 90 THR A CA 1
ATOM 706 C C . THR A 1 90 ? -4.333 20.250 14.161 1.00 83.44 90 THR A C 1
ATOM 708 O O . THR A 1 90 ? -4.339 20.640 12.994 1.00 83.44 90 THR A O 1
ATOM 711 N N . ARG A 1 91 ? -5.118 19.262 14.588 1.00 85.38 91 ARG A N 1
ATOM 712 C CA . ARG A 1 91 ? -6.125 18.584 13.774 1.00 85.38 91 ARG A CA 1
ATOM 713 C C . ARG A 1 91 ? -7.497 18.770 14.403 1.00 85.38 91 ARG A C 1
ATOM 715 O O . ARG A 1 91 ? -7.715 18.317 15.522 1.00 85.38 91 ARG A O 1
ATOM 722 N N . ARG A 1 92 ? -8.430 19.352 13.649 1.00 84.19 92 ARG A N 1
ATOM 723 C CA . ARG A 1 92 ? -9.851 19.422 14.005 1.00 84.19 92 ARG A CA 1
ATOM 724 C C . ARG A 1 92 ? -10.604 18.274 13.340 1.00 84.19 92 ARG A C 1
ATOM 726 O O . ARG A 1 92 ? -10.639 18.202 12.118 1.00 84.19 92 ARG A O 1
ATOM 733 N N . GLN A 1 93 ? -11.169 17.358 14.121 1.00 88.25 93 GLN A N 1
ATOM 734 C CA . GLN A 1 93 ? -11.933 16.215 13.610 1.00 88.25 93 GLN A CA 1
ATOM 735 C C . GLN A 1 93 ? -12.917 15.690 14.661 1.00 88.25 93 GLN A C 1
ATOM 737 O O . GLN A 1 93 ? -12.723 15.879 15.861 1.00 88.25 93 GLN A O 1
ATOM 742 N N . PHE A 1 94 ? -13.947 14.962 14.233 1.00 90.25 94 PHE A N 1
ATOM 743 C CA . PHE A 1 94 ? -14.756 14.187 15.172 1.00 90.25 94 PHE A CA 1
ATOM 744 C C . PHE A 1 94 ? -13.912 13.044 15.764 1.00 90.25 94 PHE A C 1
ATOM 746 O O . PHE A 1 94 ? -13.244 12.335 15.007 1.00 90.25 94 PHE A O 1
ATOM 753 N N . PRO A 1 95 ? -13.916 12.827 17.091 1.00 90.94 95 PRO A N 1
ATOM 754 C CA . PRO A 1 95 ? -13.186 11.737 17.745 1.00 90.94 95 PRO A CA 1
ATOM 755 C C . PRO A 1 95 ? -13.881 10.374 17.557 1.00 90.94 95 PRO A C 1
ATOM 757 O O . PRO A 1 95 ? -14.087 9.634 18.516 1.00 90.94 95 PRO A O 1
ATOM 760 N N . LEU A 1 96 ? -14.239 10.037 16.319 1.00 91.94 96 LEU A N 1
ATOM 761 C CA . LEU A 1 96 ? -14.973 8.832 15.943 1.00 91.94 96 LEU A CA 1
ATOM 762 C C . LEU A 1 96 ? -14.148 7.984 14.970 1.00 91.94 96 LEU A C 1
ATOM 764 O O . LEU A 1 96 ? -13.438 8.511 14.116 1.00 91.94 96 LEU A O 1
ATOM 768 N N . SER A 1 97 ? -14.286 6.665 15.063 1.00 90.69 97 SER A N 1
ATOM 769 C CA . SER A 1 97 ? -13.860 5.712 14.031 1.00 90.69 97 SER A CA 1
ATOM 770 C C . SER A 1 97 ? -15.034 4.834 13.615 1.00 90.69 97 SER A C 1
ATOM 772 O O . SER A 1 97 ? -15.987 4.691 14.375 1.00 90.69 97 SER A O 1
ATOM 774 N N . LEU A 1 98 ? -14.979 4.208 12.438 1.00 91.25 98 LEU A N 1
ATOM 775 C CA . LEU A 1 98 ? -15.970 3.192 12.069 1.00 91.25 98 LEU A CA 1
ATOM 776 C C . LEU A 1 98 ? -15.911 2.013 13.053 1.00 91.25 98 LEU A C 1
ATOM 778 O O . LEU A 1 98 ? -14.828 1.587 13.447 1.00 91.25 98 LEU A O 1
ATOM 782 N N . GLY A 1 99 ? -17.081 1.518 13.457 1.00 87.81 99 GLY A N 1
ATOM 783 C CA . GLY A 1 99 ? -17.242 0.501 14.501 1.00 87.81 99 GLY A CA 1
ATOM 784 C C . GLY A 1 99 ? -17.456 -0.926 13.996 1.00 87.81 99 GLY A C 1
ATOM 785 O O . GLY A 1 99 ? -17.731 -1.815 14.790 1.00 87.81 99 GLY A O 1
ATOM 786 N N . TYR A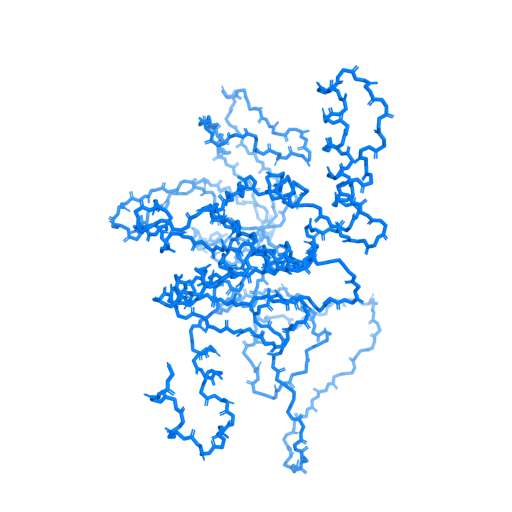 1 100 ? -17.367 -1.169 12.686 1.00 88.81 100 TYR A N 1
ATOM 787 C CA . TYR A 1 100 ? -17.656 -2.489 12.107 1.00 88.81 100 TYR A CA 1
ATOM 788 C C . TYR A 1 100 ? -16.551 -3.520 12.336 1.00 88.81 100 TYR A C 1
ATOM 790 O O . TYR A 1 100 ? -16.834 -4.710 12.444 1.00 88.81 100 TYR A O 1
ATOM 798 N N . ALA A 1 101 ? -15.302 -3.067 12.383 1.00 87.44 101 ALA A N 1
ATOM 799 C CA . ALA A 1 101 ? -14.143 -3.921 12.559 1.00 87.44 101 ALA A CA 1
ATOM 800 C C . ALA A 1 101 ? -13.099 -3.195 13.403 1.00 87.44 101 ALA A C 1
ATOM 802 O O . ALA A 1 101 ? -12.880 -1.992 13.255 1.00 87.44 101 ALA A O 1
ATOM 803 N N . ILE A 1 102 ? -12.436 -3.948 14.272 1.00 84.50 102 ILE A N 1
ATOM 804 C CA . ILE A 1 102 ? -11.303 -3.479 15.055 1.00 84.50 102 ILE A CA 1
ATOM 805 C C . ILE A 1 102 ? -10.239 -4.565 15.075 1.00 84.50 102 ILE A C 1
ATOM 807 O O . ILE A 1 102 ? -10.545 -5.755 15.146 1.00 84.50 102 ILE A O 1
ATOM 811 N N . THR A 1 103 ? -8.977 -4.160 14.992 1.00 84.31 103 THR A N 1
ATOM 812 C CA . THR A 1 103 ? -7.870 -5.107 15.091 1.00 84.31 103 THR A CA 1
ATOM 813 C C . THR A 1 103 ? -7.682 -5.549 16.539 1.00 84.31 103 THR A C 1
ATOM 815 O O . THR A 1 103 ? -7.905 -4.772 17.472 1.00 84.31 103 THR A O 1
ATOM 818 N N . VAL A 1 104 ? -7.201 -6.781 16.735 1.00 82.38 104 VAL A N 1
ATOM 819 C CA . VAL A 1 104 ? -6.917 -7.325 18.074 1.00 82.38 104 VAL A CA 1
ATOM 820 C C . VAL A 1 104 ? -6.006 -6.380 18.856 1.00 82.38 104 VAL A C 1
ATOM 822 O O . VAL A 1 104 ? -6.325 -6.031 19.987 1.00 82.38 104 VAL A O 1
ATOM 825 N N . HIS A 1 105 ? -4.940 -5.876 18.230 1.00 75.69 105 HIS A N 1
ATOM 826 C CA . HIS A 1 105 ? -4.021 -4.912 18.838 1.00 75.69 105 HIS A CA 1
ATOM 827 C C . HIS A 1 105 ? -4.733 -3.647 19.348 1.00 75.69 105 HIS A C 1
ATOM 829 O O . HIS A 1 105 ? -4.516 -3.234 20.482 1.00 75.69 105 HIS A O 1
ATOM 835 N N . ARG A 1 106 ? -5.638 -3.054 18.556 1.00 77.19 106 ARG A N 1
ATOM 836 C CA . ARG A 1 106 ? -6.369 -1.836 18.953 1.00 77.19 106 ARG A CA 1
ATOM 837 C C . ARG A 1 106 ? -7.481 -2.104 19.970 1.00 77.19 106 ARG A C 1
ATOM 839 O O . ARG A 1 106 ? -7.932 -1.157 20.603 1.00 77.19 106 ARG A O 1
ATOM 846 N N . SER A 1 107 ? -7.913 -3.357 20.113 1.00 81.00 107 SER A N 1
ATOM 847 C CA . SER A 1 107 ? -8.870 -3.793 21.136 1.00 81.00 107 SER A CA 1
ATOM 848 C C . SER A 1 107 ? -8.221 -4.081 22.497 1.00 81.00 107 SER A C 1
ATOM 850 O O . SER A 1 107 ? -8.934 -4.220 23.491 1.00 81.00 107 SER A O 1
ATOM 852 N N . GLN A 1 108 ? -6.885 -4.165 22.562 1.00 80.44 108 GLN A N 1
ATOM 853 C CA . GLN A 1 108 ? -6.172 -4.424 23.812 1.00 80.44 108 GLN A CA 1
ATOM 854 C C . GLN A 1 108 ? -6.475 -3.326 24.834 1.00 80.44 108 GLN A C 1
ATOM 856 O O . GLN A 1 108 ? -6.497 -2.140 24.507 1.00 80.44 108 GLN A O 1
ATOM 861 N N . CYS A 1 109 ? -6.711 -3.736 26.081 1.00 76.81 109 CYS A N 1
ATOM 862 C CA . CYS A 1 109 ? -7.066 -2.845 27.189 1.00 76.81 109 CYS A CA 1
ATOM 863 C C . CYS A 1 109 ? -8.387 -2.071 26.995 1.00 76.81 109 CYS A C 1
ATOM 865 O O . CYS A 1 109 ? -8.602 -1.058 27.659 1.00 76.81 109 CYS A O 1
ATOM 867 N N . MET A 1 110 ? -9.279 -2.549 26.120 1.00 80.19 110 MET A N 1
ATOM 868 C CA . MET A 1 110 ? -10.646 -2.045 25.964 1.00 80.19 110 MET A CA 1
ATOM 869 C C . MET A 1 110 ? -11.671 -3.132 26.311 1.00 80.19 110 MET A C 1
ATOM 871 O O . MET A 1 110 ? -11.410 -4.327 26.164 1.00 80.19 110 MET A O 1
ATOM 875 N N . THR A 1 111 ? -12.854 -2.705 26.745 1.00 80.00 111 THR A N 1
ATOM 876 C CA . THR A 1 111 ? -13.975 -3.592 27.077 1.00 80.00 111 THR A CA 1
ATOM 877 C C . THR A 1 111 ? -15.069 -3.425 26.033 1.00 80.00 111 THR A C 1
ATOM 879 O O . THR A 1 111 ? -15.435 -2.295 25.715 1.00 80.00 111 THR A O 1
ATOM 882 N N . TYR A 1 112 ? -15.603 -4.535 25.518 1.00 81.69 112 TYR A N 1
ATOM 883 C CA . TYR A 1 112 ? -16.664 -4.525 24.510 1.00 81.69 112 TYR A CA 1
ATOM 884 C C . TYR A 1 112 ? -17.849 -5.355 24.987 1.00 81.69 112 TYR A C 1
ATOM 886 O O . TYR A 1 112 ? -17.696 -6.486 25.442 1.00 81.69 112 TYR A O 1
ATOM 894 N N . ASN A 1 113 ? -19.058 -4.822 24.831 1.00 76.69 113 ASN A N 1
ATOM 895 C CA . ASN A 1 113 ? -20.267 -5.562 25.197 1.00 76.69 113 ASN A CA 1
ATOM 896 C C . ASN A 1 113 ? -20.567 -6.692 24.204 1.00 76.69 113 ASN A C 1
ATOM 898 O O . ASN A 1 113 ? -21.080 -7.737 24.596 1.00 76.69 113 ASN A O 1
ATOM 902 N N . LYS A 1 114 ? -20.253 -6.481 22.920 1.00 80.62 114 LYS A N 1
ATOM 903 C CA . LYS A 1 114 ? -20.513 -7.414 21.819 1.00 80.62 114 LYS A CA 1
ATOM 904 C C . LYS A 1 114 ? -19.300 -7.446 20.894 1.00 80.62 114 LYS A C 1
ATOM 906 O O . LYS A 1 114 ? -18.905 -6.411 20.368 1.00 80.62 114 LYS A O 1
ATOM 911 N N . LEU A 1 115 ? -18.734 -8.629 20.674 1.00 83.12 115 LEU A N 1
ATOM 912 C CA . LEU A 1 115 ? -17.622 -8.845 19.753 1.00 83.12 115 LEU A CA 1
ATOM 913 C C . LEU A 1 115 ? -17.847 -10.162 19.010 1.00 83.12 115 LEU A C 1
ATOM 915 O O . LEU A 1 115 ? -18.189 -11.171 19.623 1.00 83.12 115 LEU A O 1
ATOM 919 N N . VAL A 1 116 ? -17.656 -10.151 17.693 1.00 85.12 116 VAL A N 1
ATOM 920 C CA . VAL A 1 116 ? -17.634 -11.368 16.877 1.00 85.12 116 VAL A CA 1
ATOM 921 C C . VAL A 1 116 ? -16.205 -11.559 16.407 1.00 85.12 116 VAL A C 1
ATOM 923 O O . VAL A 1 116 ? -15.646 -10.676 15.762 1.00 85.12 116 VAL A O 1
ATOM 926 N N . VAL A 1 117 ? -15.620 -12.702 16.748 1.00 83.94 117 VAL A N 1
ATOM 927 C CA . VAL A 1 117 ? -14.274 -13.076 16.317 1.00 83.94 117 VAL A CA 1
ATOM 928 C C . VAL A 1 117 ? -14.386 -14.373 15.539 1.00 83.94 117 VAL A C 1
ATOM 930 O O . VAL A 1 117 ? -14.875 -15.373 16.068 1.00 83.94 117 VAL A O 1
ATOM 933 N N . ASP A 1 118 ? -13.949 -14.351 14.285 1.00 81.44 118 ASP A N 1
ATOM 934 C CA . ASP A 1 118 ? -13.755 -15.577 13.525 1.00 81.44 118 ASP A CA 1
ATOM 935 C C . ASP A 1 118 ? -12.399 -16.179 13.902 1.00 81.44 118 ASP A C 1
ATOM 937 O O . ASP A 1 118 ? -11.353 -15.554 13.737 1.00 81.44 118 ASP A O 1
ATOM 941 N N . LEU A 1 119 ? -12.438 -17.379 14.475 1.00 80.00 119 LEU A N 1
ATOM 942 C CA . LEU A 1 119 ? -11.252 -18.135 14.877 1.00 80.00 119 LEU A CA 1
ATOM 943 C C . LEU A 1 119 ? -10.979 -19.312 13.934 1.00 80.00 119 LEU A C 1
ATOM 945 O O . LEU A 1 119 ? -10.083 -20.119 14.197 1.00 80.00 119 LEU A O 1
ATOM 949 N N . THR A 1 120 ? -11.750 -19.453 12.853 1.00 68.56 120 THR A N 1
ATOM 950 C CA . THR A 1 120 ? -11.520 -20.512 11.875 1.00 68.56 120 THR A CA 1
ATOM 951 C C . THR A 1 120 ? -10.175 -20.270 11.180 1.00 68.56 120 THR A C 1
ATOM 953 O O . THR A 1 120 ? -9.931 -19.228 10.586 1.00 68.56 120 THR A O 1
ATOM 956 N N . GLY A 1 121 ? -9.244 -21.216 11.343 1.00 57.47 121 GLY A N 1
ATOM 957 C CA . GLY A 1 121 ? -7.865 -21.106 10.844 1.00 57.47 121 GLY A CA 1
ATOM 958 C C . GLY A 1 121 ? -6.796 -20.789 11.899 1.00 57.47 121 GLY A C 1
ATOM 959 O O . GLY A 1 121 ? -5.610 -20.852 11.580 1.00 57.47 121 GLY A O 1
ATOM 960 N N . ILE A 1 122 ? -7.166 -20.523 13.160 1.00 55.78 122 ILE A N 1
ATOM 961 C CA . ILE A 1 122 ? -6.207 -20.239 14.242 1.00 55.78 122 ILE A CA 1
ATOM 962 C C . ILE A 1 122 ? -6.003 -21.492 15.113 1.00 55.78 122 ILE A C 1
ATOM 964 O O . ILE A 1 122 ? -6.869 -21.861 15.904 1.00 55.78 122 ILE A O 1
ATOM 968 N N . ASN A 1 123 ? -4.835 -22.139 15.007 1.00 46.94 123 ASN A N 1
ATOM 969 C CA . ASN A 1 123 ? -4.406 -23.181 15.953 1.00 46.94 123 ASN A CA 1
ATOM 970 C C . ASN A 1 123 ? -3.967 -22.520 17.274 1.00 46.94 123 ASN A C 1
ATOM 972 O O . ASN A 1 123 ? -2.818 -22.102 17.416 1.00 46.94 123 ASN A O 1
ATOM 976 N N . TRP A 1 124 ? -4.897 -22.405 18.225 1.00 46.22 124 TRP A N 1
ATOM 977 C CA . TRP A 1 124 ? -4.662 -21.848 19.562 1.00 46.22 124 TRP A CA 1
ATOM 978 C C . TRP A 1 124 ? -3.596 -22.632 20.345 1.00 46.22 124 TRP A C 1
ATOM 980 O O . TRP A 1 124 ? -3.654 -23.861 20.427 1.00 46.22 124 TRP A O 1
ATOM 990 N N . LYS A 1 125 ? -2.663 -21.917 20.989 1.00 44.66 125 LYS A N 1
ATOM 991 C CA . LYS A 1 125 ? -1.857 -22.456 22.095 1.00 44.66 125 LYS A CA 1
ATOM 992 C C . LYS A 1 125 ? -2.568 -22.177 23.430 1.00 44.66 125 LYS A C 1
ATOM 994 O O . LYS A 1 125 ? -3.266 -21.171 23.536 1.00 44.66 125 LYS A O 1
ATOM 999 N N . PRO A 1 126 ? -2.375 -23.005 24.471 1.00 40.69 126 PRO A N 1
ATOM 1000 C CA . PRO A 1 126 ? -3.015 -22.803 25.779 1.00 40.69 126 PRO A CA 1
ATOM 1001 C C . PRO A 1 126 ? -2.660 -21.481 26.492 1.00 40.69 126 PRO A C 1
ATOM 1003 O O . PRO A 1 126 ? -3.376 -21.089 27.413 1.00 40.69 126 PRO A O 1
ATOM 1006 N N . ASP A 1 127 ? -1.600 -20.788 26.061 1.00 43.47 127 ASP A N 1
ATOM 1007 C CA . ASP A 1 127 ? -1.069 -19.588 26.724 1.00 43.47 127 ASP A CA 1
ATOM 1008 C C . ASP A 1 127 ? -1.675 -18.256 26.224 1.00 43.47 127 ASP A C 1
ATOM 1010 O O . ASP A 1 127 ? -1.502 -17.224 26.872 1.00 43.47 127 ASP A O 1
ATOM 1014 N N . ASP A 1 128 ? -2.455 -18.250 25.134 1.00 45.00 128 ASP A N 1
ATOM 1015 C CA . ASP A 1 128 ? -3.014 -17.028 24.517 1.00 45.00 128 ASP A CA 1
ATOM 1016 C C . ASP A 1 128 ? -4.303 -16.510 25.203 1.00 45.00 128 ASP A C 1
ATOM 1018 O O . ASP A 1 128 ? -5.214 -15.972 24.572 1.00 45.00 128 ASP A O 1
ATOM 1022 N N . GLN A 1 129 ? -4.401 -16.613 26.533 1.00 47.84 129 GLN A N 1
ATOM 1023 C CA . GLN A 1 129 ? -5.594 -16.226 27.312 1.00 47.84 129 GLN A CA 1
ATOM 1024 C C . GLN A 1 129 ? -5.920 -14.713 27.341 1.00 47.84 129 GLN A C 1
ATOM 1026 O O . GLN A 1 129 ? -6.818 -14.293 28.078 1.00 47.84 129 GLN A O 1
ATOM 1031 N N . LEU A 1 130 ? -5.221 -13.864 26.583 1.00 46.22 130 LEU A N 1
ATOM 1032 C CA . LEU A 1 130 ? -5.337 -12.408 26.719 1.00 46.22 130 LEU A CA 1
ATOM 1033 C C . LEU A 1 130 ? -6.508 -11.754 25.963 1.00 46.22 130 LEU A C 1
ATOM 1035 O O . LEU A 1 130 ? -6.843 -10.619 26.289 1.00 46.22 130 LEU A O 1
ATOM 1039 N N . SER A 1 131 ? -7.176 -12.428 25.021 1.00 44.66 131 SER A N 1
ATOM 1040 C CA . SER A 1 131 ? -8.241 -11.805 24.202 1.00 44.66 131 SER A CA 1
ATOM 1041 C C . SER A 1 131 ? -9.678 -12.227 24.540 1.00 44.66 131 SER A C 1
ATOM 1043 O O . SER A 1 131 ? -10.617 -11.585 24.080 1.00 44.66 131 SER A O 1
ATOM 1045 N N . LEU A 1 132 ? -9.882 -13.251 25.376 1.00 46.25 132 LEU A N 1
ATOM 1046 C CA . LEU A 1 132 ? -11.218 -13.791 25.694 1.00 46.25 132 LEU A CA 1
ATOM 1047 C C . LEU A 1 132 ? -11.849 -13.237 26.985 1.00 46.25 132 LEU A C 1
ATOM 1049 O O . LEU A 1 132 ? -12.922 -13.679 27.380 1.00 46.25 132 LEU A O 1
ATOM 1053 N N . LYS A 1 133 ? -11.210 -12.272 27.658 1.00 45.75 133 LYS A N 1
ATOM 1054 C CA . LYS A 1 133 ? -11.697 -11.710 28.936 1.00 45.75 133 LYS A CA 1
ATOM 1055 C C . LYS A 1 133 ? -12.529 -10.427 28.798 1.00 45.75 133 LYS A C 1
ATOM 1057 O O . LYS A 1 133 ? -12.910 -9.857 29.812 1.00 45.75 133 LYS A O 1
ATOM 1062 N N . SER A 1 134 ? -12.784 -9.943 27.582 1.00 42.41 134 SER A N 1
ATOM 1063 C CA . SER A 1 134 ? -13.353 -8.604 27.349 1.00 42.41 134 SER A CA 1
ATOM 1064 C C . SER A 1 134 ? -14.881 -8.542 27.218 1.00 42.41 134 SER A C 1
ATOM 1066 O O . SER A 1 134 ? -15.402 -7.444 27.028 1.00 42.41 134 SER A O 1
ATOM 1068 N N . SER A 1 135 ? -15.607 -9.660 27.348 1.00 42.03 135 SER A N 1
ATOM 1069 C CA . SER A 1 135 ? -17.076 -9.699 27.271 1.00 42.03 135 SER A CA 1
ATOM 1070 C C . SER A 1 135 ? -17.729 -9.789 28.655 1.00 42.03 135 SER A C 1
ATOM 1072 O O . SER A 1 135 ? -17.470 -10.734 29.395 1.00 42.03 135 SER A O 1
ATOM 1074 N N . ASN A 1 136 ? -18.629 -8.854 28.972 1.00 45.03 136 ASN A N 1
ATOM 1075 C CA . ASN A 1 136 ? -19.299 -8.754 30.279 1.00 45.03 136 ASN A CA 1
ATOM 1076 C C . ASN A 1 136 ? -20.747 -9.290 30.319 1.00 45.03 136 ASN A C 1
ATOM 1078 O O . ASN A 1 136 ? -21.451 -9.033 31.293 1.00 45.03 136 ASN A O 1
ATOM 1082 N N . THR A 1 137 ? -21.239 -10.004 29.299 1.00 41.12 137 THR A N 1
ATOM 1083 C CA . THR A 1 137 ? -22.659 -10.415 29.265 1.00 41.12 137 THR A CA 1
ATOM 1084 C C . THR A 1 137 ? -22.872 -11.906 28.981 1.00 41.12 137 THR A C 1
ATOM 1086 O O . THR A 1 137 ? -22.758 -12.368 27.851 1.00 41.12 137 THR A O 1
ATOM 1089 N N . ASP A 1 138 ? -23.263 -12.646 30.027 1.00 37.91 138 ASP A N 1
ATOM 1090 C CA . ASP A 1 138 ? -23.888 -13.977 29.965 1.00 37.91 138 ASP A CA 1
ATOM 1091 C C . ASP A 1 138 ? -25.401 -13.837 29.714 1.00 37.91 138 ASP A C 1
ATOM 1093 O O . ASP A 1 138 ? -26.232 -14.170 30.561 1.00 37.91 138 ASP A O 1
ATOM 1097 N N . THR A 1 139 ? -25.795 -13.316 28.552 1.00 34.81 139 THR A N 1
ATOM 1098 C CA . THR A 1 139 ? -27.214 -13.332 28.157 1.00 34.81 139 THR A CA 1
ATOM 1099 C C . THR A 1 139 ? -27.374 -13.776 26.711 1.00 34.81 139 THR A C 1
ATOM 1101 O O . THR A 1 139 ? -26.821 -13.180 25.790 1.00 34.81 139 THR A O 1
ATOM 1104 N N . GLU A 1 140 ? -28.106 -14.880 26.556 1.00 37.12 140 GLU A N 1
ATOM 1105 C CA . GLU A 1 140 ? -28.391 -15.601 25.316 1.00 37.12 140 GLU A CA 1
ATOM 1106 C C . GLU A 1 140 ? -28.901 -14.703 24.176 1.00 37.12 140 GLU A C 1
ATOM 1108 O O . GLU A 1 140 ? -29.762 -13.849 24.399 1.00 37.12 140 GLU A O 1
ATOM 1113 N N . PRO A 1 141 ? -28.541 -15.016 22.918 1.00 33.41 141 PRO A N 1
ATOM 1114 C CA . PRO A 1 141 ? -29.420 -14.781 21.791 1.00 33.41 141 PRO A CA 1
ATOM 1115 C C . PRO A 1 141 ? -30.056 -16.093 21.329 1.00 33.41 141 PRO A C 1
ATOM 1117 O O . PRO A 1 141 ? -29.410 -17.094 21.007 1.00 33.41 141 PRO A O 1
ATOM 1120 N N . SER A 1 142 ? -31.373 -16.019 21.275 1.00 30.94 142 SER A N 1
ATOM 1121 C CA . SER A 1 142 ? -32.334 -16.973 20.763 1.00 30.94 142 SER A CA 1
ATOM 1122 C C . SER A 1 142 ? -31.999 -17.533 19.372 1.00 30.94 142 SER A C 1
ATOM 1124 O O . SER A 1 142 ? -31.813 -16.832 18.382 1.00 30.94 142 SER A O 1
ATOM 1126 N N . SER A 1 143 ? -32.004 -18.867 19.329 1.00 32.06 143 SER A N 1
ATOM 1127 C CA . SER A 1 143 ? -32.423 -19.741 18.228 1.00 32.06 143 SER A CA 1
ATOM 1128 C C . SER A 1 143 ? -32.037 -19.351 16.793 1.00 32.06 143 SER A C 1
ATOM 1130 O O . SER A 1 143 ? -32.825 -18.758 16.059 1.00 32.06 143 SER A O 1
ATOM 1132 N N . LYS A 1 144 ? -30.892 -19.879 16.348 1.00 33.62 144 LYS A N 1
ATOM 1133 C CA . LYS A 1 144 ? -30.726 -20.776 15.178 1.00 33.62 144 LYS A CA 1
ATOM 1134 C C . LYS A 1 144 ? -29.337 -20.567 14.577 1.00 33.62 144 LYS A C 1
ATOM 1136 O O . LYS A 1 144 ? -29.178 -19.787 13.647 1.00 33.62 144 LYS A O 1
ATOM 1141 N N . ARG A 1 145 ? -28.355 -21.346 15.034 1.00 28.84 145 ARG A N 1
ATOM 1142 C CA . ARG A 1 145 ? -27.304 -21.945 14.190 1.00 28.84 145 ARG A CA 1
ATOM 1143 C C . ARG A 1 145 ? -26.541 -22.994 15.000 1.00 28.84 145 ARG A C 1
ATOM 1145 O O . ARG A 1 145 ? -26.469 -22.936 16.219 1.00 28.84 145 ARG A O 1
ATOM 1152 N N . ARG A 1 146 ? -26.172 -24.055 14.293 1.00 28.84 146 ARG A N 1
ATOM 1153 C CA . ARG A 1 146 ? -25.964 -25.418 14.787 1.00 28.84 146 ARG A CA 1
ATOM 1154 C C . ARG A 1 146 ? -24.694 -25.563 15.635 1.00 28.84 146 ARG A C 1
ATOM 1156 O O . ARG A 1 146 ? -23.653 -25.036 15.284 1.00 28.84 146 ARG A O 1
ATOM 1163 N N . HIS A 1 147 ? -24.856 -26.345 16.702 1.00 30.92 147 HIS A N 1
ATOM 1164 C CA . HIS A 1 147 ? -23.877 -27.108 17.485 1.00 30.92 147 HIS A CA 1
ATOM 1165 C C . HIS A 1 147 ? -22.403 -26.673 17.450 1.00 30.92 147 HIS A C 1
ATOM 1167 O O . HIS A 1 147 ? -21.652 -27.113 16.587 1.00 30.92 147 HIS A O 1
ATOM 1173 N N . LEU A 1 148 ? -21.950 -26.046 18.538 1.00 27.33 148 LEU A N 1
ATOM 1174 C CA . LEU A 1 148 ? -20.652 -26.390 19.114 1.00 27.33 148 LEU A CA 1
ATOM 1175 C C . LEU A 1 148 ? -20.785 -26.607 20.622 1.00 27.33 148 LEU A C 1
ATOM 1177 O O . LEU A 1 148 ? -21.285 -25.765 21.365 1.00 27.33 148 LEU A O 1
ATOM 1181 N N . LYS A 1 149 ? -20.385 -27.811 21.036 1.00 25.98 149 LYS A N 1
ATOM 1182 C CA . LYS A 1 149 ? -20.315 -28.254 22.424 1.00 25.98 149 LYS A CA 1
ATOM 1183 C C . LYS A 1 149 ? -19.283 -27.418 23.176 1.00 25.98 149 LYS A C 1
ATOM 1185 O O . LYS A 1 149 ? -18.168 -27.216 22.708 1.00 25.98 149 LYS A O 1
ATOM 1190 N N . ARG A 1 150 ? -19.679 -27.022 24.380 1.00 23.88 150 ARG A N 1
ATOM 1191 C CA . ARG A 1 150 ? -18.843 -26.542 25.482 1.00 23.88 150 ARG A CA 1
ATOM 1192 C C . ARG A 1 150 ? -17.638 -27.482 25.655 1.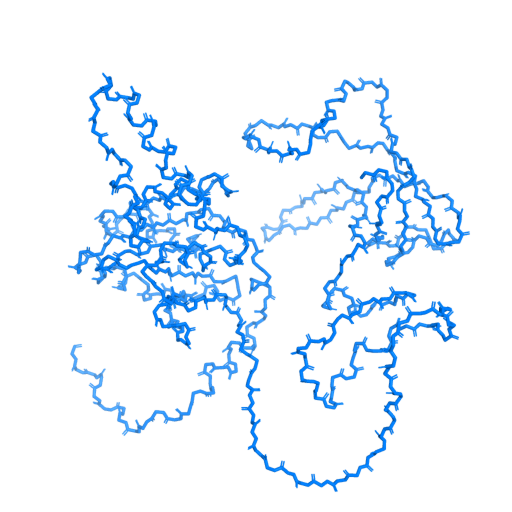00 23.88 150 ARG A C 1
ATOM 1194 O O . ARG A 1 150 ? -17.841 -28.665 25.923 1.00 23.88 150 ARG A O 1
ATOM 1201 N N . VAL A 1 151 ? -16.414 -26.976 25.513 1.00 28.77 151 VAL A N 1
ATOM 1202 C CA . VAL A 1 151 ? -15.199 -27.693 25.931 1.00 28.77 151 VAL A CA 1
ATOM 1203 C C . VAL A 1 151 ? -14.634 -26.973 27.148 1.00 28.77 151 VAL A C 1
ATOM 1205 O O . VAL A 1 151 ? -14.048 -25.902 27.051 1.00 28.77 151 VAL A O 1
ATOM 1208 N N . THR A 1 152 ? -14.864 -27.571 28.310 1.00 31.05 152 THR A N 1
ATOM 1209 C CA . THR A 1 152 ? -14.147 -27.318 29.561 1.00 31.05 152 THR A CA 1
ATOM 1210 C C . THR A 1 152 ? -13.141 -28.449 29.749 1.00 31.05 152 THR A C 1
ATOM 1212 O O . THR A 1 152 ? -13.565 -29.592 29.911 1.00 31.05 152 THR A O 1
ATOM 1215 N N . CYS A 1 153 ? -11.839 -28.158 29.766 1.00 26.28 153 CYS A N 1
ATOM 1216 C CA . CYS A 1 153 ? -10.785 -29.086 30.209 1.00 26.28 153 CYS A CA 1
ATOM 1217 C C . CYS A 1 153 ? -9.748 -28.242 30.971 1.00 26.28 153 CYS A C 1
ATOM 1219 O O . CYS A 1 153 ? -9.182 -27.322 30.394 1.00 26.28 153 CYS A O 1
ATOM 1221 N N . GLN A 1 154 ? -9.647 -28.292 32.304 1.00 24.67 154 GLN A N 1
ATOM 1222 C CA . GLN A 1 154 ? -9.031 -29.337 33.140 1.00 24.67 154 GLN A CA 1
ATOM 1223 C C . GLN A 1 154 ? -7.672 -29.826 32.619 1.00 24.67 154 GLN A C 1
ATOM 1225 O O . GLN A 1 154 ? -7.565 -30.535 31.624 1.00 24.67 154 GLN A O 1
ATOM 1230 N N . THR A 1 155 ? -6.645 -29.412 33.359 1.00 34.41 155 THR A N 1
ATOM 1231 C CA . THR A 1 155 ? -5.238 -29.794 33.282 1.00 34.41 155 THR A CA 1
ATOM 1232 C C . THR A 1 155 ? -5.044 -31.299 33.449 1.00 34.41 155 THR A C 1
ATOM 1234 O O . THR A 1 155 ? -5.429 -31.858 34.475 1.00 34.41 155 THR A O 1
ATOM 1237 N N . SER A 1 156 ? -4.353 -31.940 32.508 1.00 26.36 156 SER A N 1
ATOM 1238 C CA . SER A 1 156 ? -3.562 -33.138 32.800 1.00 26.36 156 SER A CA 1
ATOM 1239 C C . SER A 1 156 ? -2.367 -33.208 31.852 1.00 26.36 156 SER A C 1
ATOM 1241 O O . SER A 1 156 ? -2.494 -32.981 30.651 1.00 26.36 156 SER A O 1
ATOM 1243 N N . ASN A 1 157 ? -1.198 -33.449 32.443 1.00 33.91 157 ASN A N 1
ATOM 1244 C CA . ASN A 1 157 ? 0.074 -33.655 31.765 1.00 33.91 157 ASN A CA 1
ATOM 1245 C C . ASN A 1 157 ? 0.003 -34.903 30.882 1.00 33.91 157 ASN A C 1
ATOM 1247 O O . ASN A 1 157 ? -0.289 -35.982 31.396 1.00 33.91 157 ASN A O 1
ATOM 1251 N N . LEU A 1 158 ? 0.346 -34.776 29.601 1.00 28.36 158 LEU A N 1
ATOM 1252 C CA . LEU A 1 158 ? 0.852 -35.893 28.809 1.00 28.36 158 LEU A CA 1
ATOM 1253 C C . LEU A 1 158 ? 1.664 -35.371 27.622 1.00 28.36 158 LEU A C 1
ATOM 1255 O O . LEU A 1 158 ? 1.158 -34.653 26.761 1.00 28.36 158 LEU A O 1
ATOM 1259 N N . ASP A 1 159 ? 2.940 -35.747 27.625 1.00 32.81 159 ASP A N 1
ATOM 1260 C CA . ASP A 1 159 ? 3.897 -35.562 26.544 1.00 32.81 159 ASP A CA 1
ATOM 1261 C C . ASP A 1 159 ? 3.369 -36.146 25.230 1.00 32.81 159 ASP A C 1
ATOM 1263 O O . ASP A 1 159 ? 3.135 -37.351 25.131 1.00 32.81 159 ASP A O 1
ATOM 1267 N N . VAL A 1 160 ? 3.259 -35.314 24.190 1.00 30.28 160 VAL A N 1
ATOM 1268 C CA . VAL A 1 160 ? 3.219 -35.782 22.799 1.00 30.28 160 VAL A CA 1
ATOM 1269 C C . VAL A 1 160 ? 4.086 -34.871 21.932 1.00 30.28 160 VAL A C 1
ATOM 1271 O O . VAL A 1 160 ? 3.995 -33.646 21.947 1.00 30.28 160 VAL A O 1
ATOM 1274 N N . ALA A 1 161 ? 4.981 -35.532 21.213 1.00 28.03 161 ALA A N 1
ATOM 1275 C CA . ALA A 1 161 ? 6.115 -35.021 20.474 1.00 28.03 161 ALA A CA 1
ATOM 1276 C C . ALA A 1 161 ? 5.826 -33.924 19.428 1.00 28.03 161 ALA A C 1
ATOM 1278 O O . ALA A 1 161 ? 4.885 -33.993 18.643 1.00 28.03 161 ALA A O 1
ATOM 1279 N N . LYS A 1 162 ? 6.769 -32.971 19.383 1.00 38.41 162 LYS A N 1
ATOM 1280 C CA . LYS A 1 162 ? 7.323 -32.254 18.217 1.00 38.41 162 LYS A CA 1
ATOM 1281 C C . LYS A 1 162 ? 6.538 -32.355 16.895 1.00 38.41 162 LYS A C 1
ATOM 1283 O O . LYS A 1 162 ? 6.793 -33.238 16.083 1.00 38.41 162 LYS A O 1
ATOM 1288 N N . ALA A 1 163 ? 5.762 -31.313 16.603 1.00 28.66 163 ALA A N 1
ATOM 1289 C CA . ALA A 1 163 ? 5.566 -30.801 15.244 1.00 28.66 163 ALA A CA 1
ATOM 1290 C C . ALA A 1 163 ? 5.204 -29.307 15.306 1.00 28.66 163 ALA A C 1
ATOM 1292 O O . ALA A 1 163 ? 4.046 -28.906 15.253 1.00 28.66 163 ALA A O 1
ATOM 1293 N N . THR A 1 164 ? 6.217 -28.460 15.479 1.00 31.16 164 THR A N 1
ATOM 1294 C CA . THR A 1 164 ? 6.088 -26.999 15.429 1.00 31.16 164 THR A CA 1
ATOM 1295 C C . THR A 1 164 ? 5.893 -26.532 13.985 1.00 31.16 164 THR A C 1
ATOM 1297 O O . THR A 1 164 ? 6.841 -26.607 13.203 1.00 31.16 164 THR A O 1
ATOM 1300 N N . ARG A 1 165 ? 4.723 -25.987 13.629 1.00 32.31 165 ARG A N 1
ATOM 1301 C CA . ARG A 1 165 ? 4.598 -25.079 12.472 1.00 32.31 165 ARG A CA 1
ATOM 1302 C C . ARG A 1 165 ? 4.577 -23.628 12.957 1.00 32.31 165 ARG A C 1
ATOM 1304 O O . ARG A 1 165 ? 3.891 -23.300 13.922 1.00 32.31 165 ARG A O 1
ATOM 1311 N N . LYS A 1 166 ? 5.447 -22.817 12.348 1.00 35.09 166 LYS A N 1
ATOM 1312 C CA . LYS A 1 166 ? 5.775 -21.420 12.684 1.00 35.09 166 LYS A CA 1
ATOM 1313 C C . LYS A 1 166 ? 4.687 -20.467 12.140 1.00 35.09 166 LYS A C 1
ATOM 1315 O O . LYS A 1 166 ? 3.986 -20.849 11.212 1.00 35.09 166 LYS A O 1
ATOM 1320 N N . PRO A 1 167 ? 4.553 -19.233 12.669 1.00 36.88 167 PRO A N 1
ATOM 1321 C CA . PRO A 1 167 ? 3.676 -18.214 12.090 1.00 36.88 167 PRO A CA 1
ATOM 1322 C C . PRO A 1 167 ? 4.276 -17.717 10.764 1.00 36.88 167 PRO A C 1
ATOM 1324 O O . PRO A 1 167 ? 5.214 -16.922 10.730 1.00 36.88 167 PRO A O 1
ATOM 1327 N N . GLU A 1 168 ? 3.796 -18.277 9.671 1.00 38.53 168 GLU A N 1
ATOM 1328 C CA . GLU A 1 168 ? 4.108 -17.964 8.274 1.00 38.53 168 GLU A CA 1
ATOM 1329 C C . GLU A 1 168 ? 3.028 -16.945 7.827 1.00 38.53 168 GLU A C 1
ATOM 1331 O O . GLU A 1 168 ? 1.859 -17.285 7.912 1.00 38.53 168 GLU A O 1
ATOM 1336 N N . HIS A 1 169 ? 3.218 -15.668 7.465 1.00 48.94 169 HIS A N 1
ATOM 1337 C CA . HIS A 1 169 ? 4.334 -14.850 6.984 1.00 48.94 169 HIS A CA 1
ATOM 1338 C C . HIS A 1 169 ? 4.091 -13.369 7.375 1.00 48.94 169 HIS A C 1
ATOM 1340 O O . HIS A 1 169 ? 2.954 -12.916 7.362 1.00 48.94 169 HIS A O 1
A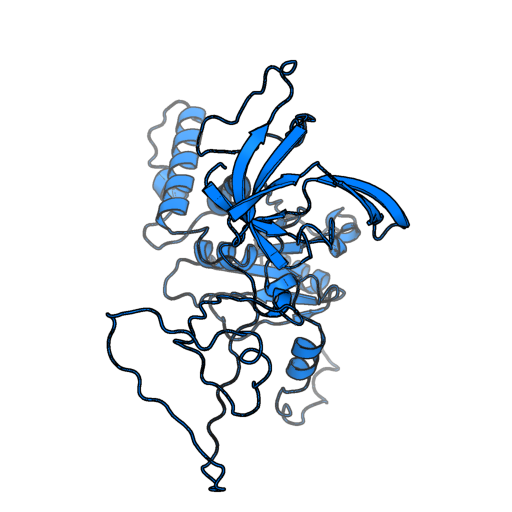TOM 1346 N N . LEU A 1 170 ? 5.146 -12.616 7.724 1.00 68.56 170 LEU A N 1
ATOM 1347 C CA . LEU A 1 170 ? 5.068 -11.194 8.133 1.00 68.56 170 LEU A CA 1
ATOM 1348 C C . LEU A 1 170 ? 5.184 -10.206 6.956 1.00 68.56 170 LEU A C 1
ATOM 1350 O O . LEU A 1 170 ? 5.100 -9.003 7.146 1.00 68.56 170 LEU A O 1
ATOM 1354 N N . ILE A 1 171 ? 5.486 -10.731 5.772 1.00 79.31 171 ILE A N 1
ATOM 1355 C CA . ILE A 1 171 ? 5.684 -10.006 4.523 1.00 79.31 171 ILE A CA 1
ATOM 1356 C C . ILE A 1 171 ? 4.791 -10.712 3.518 1.00 79.31 171 ILE A C 1
ATOM 1358 O O . ILE A 1 171 ? 4.886 -11.934 3.359 1.00 79.31 171 ILE A O 1
ATOM 1362 N N . ILE A 1 172 ? 3.924 -9.956 2.856 1.00 81.44 172 ILE A N 1
ATOM 1363 C CA . ILE A 1 172 ? 3.081 -10.481 1.795 1.00 81.44 172 ILE A CA 1
ATOM 1364 C C . ILE A 1 172 ? 3.988 -10.786 0.605 1.00 81.44 172 ILE A C 1
ATOM 1366 O O . ILE A 1 172 ? 4.527 -9.891 -0.051 1.00 81.44 172 ILE A O 1
ATOM 1370 N N . CYS A 1 173 ? 4.175 -12.078 0.358 1.00 85.88 173 CYS A N 1
ATOM 1371 C CA . CYS A 1 173 ? 4.846 -12.600 -0.815 1.00 85.88 173 CYS A CA 1
ATOM 1372 C C . CYS A 1 173 ? 4.051 -13.790 -1.336 1.00 85.88 173 CYS A C 1
ATOM 1374 O O . CYS A 1 173 ? 4.053 -14.877 -0.757 1.00 85.88 173 CYS A O 1
ATOM 1376 N N . GLU A 1 174 ? 3.337 -13.562 -2.428 1.00 84.62 174 GLU A N 1
ATOM 1377 C CA . GLU A 1 174 ? 2.615 -14.623 -3.105 1.00 84.62 174 GLU A CA 1
ATOM 1378 C C . GLU A 1 174 ? 3.586 -15.483 -3.910 1.00 84.62 174 GLU A C 1
ATOM 1380 O O . GLU A 1 174 ? 4.438 -14.980 -4.652 1.00 84.62 174 GLU A O 1
ATOM 1385 N N . ARG A 1 175 ? 3.433 -16.803 -3.778 1.00 85.75 175 ARG A N 1
ATOM 1386 C CA . ARG A 1 175 ? 4.152 -17.751 -4.619 1.00 85.75 175 ARG A CA 1
ATOM 1387 C C . ARG A 1 175 ? 3.645 -17.632 -6.048 1.00 85.75 175 ARG A C 1
ATOM 1389 O O . ARG A 1 175 ? 2.455 -17.774 -6.306 1.00 85.75 175 ARG A O 1
ATOM 1396 N N . GLN A 1 176 ? 4.570 -17.454 -6.976 1.00 82.50 176 GLN A N 1
ATOM 1397 C CA . GLN A 1 176 ? 4.262 -17.471 -8.392 1.00 82.50 176 GLN A CA 1
ATOM 1398 C C . GLN A 1 176 ? 3.927 -18.901 -8.850 1.00 82.50 176 GLN A C 1
ATOM 1400 O O . GLN A 1 176 ? 4.788 -19.780 -8.822 1.00 82.50 176 GLN A O 1
ATOM 1405 N N . GLU A 1 177 ? 2.684 -19.137 -9.278 1.00 70.88 177 GLU A N 1
ATOM 1406 C CA . GLU A 1 177 ? 2.248 -20.430 -9.842 1.00 70.88 177 GLU A CA 1
ATOM 1407 C C . GLU A 1 177 ? 2.368 -20.494 -11.381 1.00 70.88 177 GLU A C 1
ATOM 1409 O O . GLU A 1 177 ? 2.474 -21.581 -11.944 1.00 70.88 177 GLU A O 1
ATOM 1414 N N . GLN A 1 178 ? 2.392 -19.343 -12.068 1.00 75.19 178 GLN A N 1
ATOM 1415 C CA . GLN A 1 178 ? 2.496 -19.192 -13.537 1.00 75.19 178 GLN A CA 1
ATOM 1416 C C . GLN A 1 178 ? 3.334 -17.950 -13.899 1.00 75.19 178 GLN A C 1
ATOM 1418 O O . GLN A 1 178 ? 3.771 -17.249 -12.999 1.00 75.19 178 GLN A O 1
ATOM 1423 N N . LEU A 1 179 ? 3.538 -17.598 -15.174 1.00 74.62 179 LEU A N 1
ATOM 1424 C CA . LEU A 1 179 ? 4.376 -16.454 -15.607 1.00 74.62 179 LEU A CA 1
ATOM 1425 C C . LEU A 1 179 ? 3.856 -15.044 -15.212 1.00 74.62 179 LEU A C 1
ATOM 1427 O O . LEU A 1 179 ? 4.441 -14.045 -15.607 1.00 74.62 179 LEU A O 1
ATOM 1431 N N . PHE A 1 180 ? 2.850 -14.933 -14.335 1.00 79.75 180 PHE A N 1
ATOM 1432 C CA . PHE A 1 180 ? 2.289 -13.675 -13.811 1.00 79.75 180 PHE A CA 1
ATOM 1433 C C . PHE A 1 180 ? 3.209 -12.899 -12.847 1.00 79.75 180 PHE A C 1
ATOM 1435 O O . PHE A 1 180 ? 2.787 -12.482 -11.766 1.00 79.75 180 PHE A O 1
ATOM 1442 N N . CYS A 1 181 ? 4.485 -12.699 -13.166 1.00 84.06 181 CYS A N 1
ATOM 1443 C CA . CYS A 1 181 ? 5.412 -11.976 -12.290 1.00 84.06 181 CYS A CA 1
ATOM 1444 C C . CYS A 1 181 ? 4.963 -10.520 -12.036 1.00 84.06 181 CYS A C 1
ATOM 1446 O O . CYS A 1 181 ? 5.127 -10.030 -10.919 1.00 84.06 181 CYS A O 1
ATOM 1448 N N . GLY A 1 182 ? 4.297 -9.875 -13.006 1.00 88.12 182 GLY A N 1
ATOM 1449 C CA . GLY A 1 182 ? 3.777 -8.505 -12.887 1.00 88.12 182 GLY A CA 1
ATOM 1450 C C . GLY A 1 182 ? 2.728 -8.316 -11.781 1.00 88.12 182 GLY A C 1
ATOM 1451 O O . GLY A 1 182 ? 2.808 -7.377 -10.991 1.00 88.12 182 GLY A O 1
ATOM 1452 N N . ARG A 1 183 ? 1.777 -9.246 -11.643 1.00 91.25 183 ARG A N 1
ATOM 1453 C CA . ARG A 1 183 ? 0.769 -9.194 -10.570 1.00 91.25 183 ARG A CA 1
ATOM 1454 C C . ARG A 1 183 ? 1.408 -9.370 -9.195 1.00 91.25 183 ARG A C 1
ATOM 1456 O O . ARG A 1 183 ? 1.187 -8.568 -8.288 1.00 91.25 183 ARG A O 1
ATOM 1463 N N . HIS A 1 184 ? 2.228 -10.411 -9.051 1.00 90.62 184 HIS A N 1
ATOM 1464 C CA . HIS A 1 184 ? 2.854 -10.744 -7.774 1.00 90.62 184 HIS A CA 1
ATOM 1465 C C . HIS A 1 184 ? 3.797 -9.636 -7.300 1.00 90.62 184 HIS A C 1
ATOM 1467 O O . HIS A 1 184 ? 3.821 -9.331 -6.109 1.00 90.62 184 HIS A O 1
ATOM 1473 N N . VAL A 1 185 ? 4.536 -8.996 -8.214 1.00 92.69 185 VAL A N 1
ATOM 1474 C CA . VAL A 1 185 ? 5.429 -7.900 -7.836 1.00 92.69 185 VAL A CA 1
ATOM 1475 C C . VAL A 1 185 ? 4.657 -6.660 -7.393 1.00 92.69 185 VAL A C 1
ATOM 1477 O O . VAL A 1 185 ? 5.083 -6.019 -6.445 1.00 92.69 185 VAL A O 1
ATOM 1480 N N . LEU A 1 186 ? 3.503 -6.339 -7.992 1.00 92.31 186 LEU A N 1
ATOM 1481 C CA . LEU A 1 186 ? 2.673 -5.207 -7.559 1.00 92.31 186 LEU A CA 1
ATOM 1482 C C . LEU A 1 186 ? 2.030 -5.455 -6.191 1.00 92.31 186 LEU A C 1
ATOM 1484 O O . LEU A 1 186 ? 1.993 -4.557 -5.347 1.00 92.31 186 LEU A O 1
ATOM 1488 N N . ARG A 1 187 ? 1.582 -6.686 -5.928 1.00 90.88 187 ARG A N 1
ATOM 1489 C CA . ARG A 1 187 ? 1.070 -7.099 -4.611 1.00 90.88 187 ARG A CA 1
ATOM 1490 C C . ARG A 1 187 ? 2.159 -7.090 -3.545 1.00 90.88 187 ARG A C 1
ATOM 1492 O O . ARG A 1 187 ? 1.948 -6.546 -2.468 1.00 90.88 187 ARG A O 1
ATOM 1499 N N . ALA A 1 188 ? 3.351 -7.594 -3.861 1.00 90.12 188 ALA A N 1
ATOM 1500 C CA . ALA A 1 188 ? 4.517 -7.507 -2.983 1.00 90.12 188 ALA A CA 1
ATOM 1501 C C . ALA A 1 188 ? 4.957 -6.051 -2.756 1.00 90.12 188 ALA A C 1
ATOM 1503 O O . ALA A 1 188 ? 5.264 -5.648 -1.635 1.00 90.12 188 ALA A O 1
ATOM 1504 N N . LEU A 1 189 ? 4.947 -5.232 -3.806 1.00 90.75 189 LEU A N 1
ATOM 1505 C CA . LEU A 1 189 ? 5.337 -3.832 -3.736 1.00 90.75 189 LEU A CA 1
ATOM 1506 C C . LEU A 1 189 ? 4.348 -3.012 -2.918 1.00 90.75 189 LEU A C 1
ATOM 1508 O O . LEU A 1 189 ? 4.797 -2.135 -2.199 1.00 90.75 189 LEU A O 1
ATOM 1512 N N . SER A 1 190 ? 3.045 -3.293 -3.005 1.00 88.81 190 SER A N 1
ATOM 1513 C CA . SER A 1 190 ? 1.980 -2.604 -2.259 1.00 88.81 190 SER A CA 1
ATOM 1514 C C . SER A 1 190 ? 1.688 -3.210 -0.890 1.00 88.81 190 SER A C 1
ATOM 1516 O O . SER A 1 190 ? 1.176 -2.500 -0.033 1.00 88.81 190 SER A O 1
ATOM 1518 N N . GLN A 1 191 ? 2.079 -4.469 -0.667 1.00 88.19 191 GLN A N 1
ATOM 1519 C CA . GLN A 1 191 ? 1.664 -5.293 0.473 1.00 88.19 191 GLN A CA 1
ATOM 1520 C C . GLN A 1 191 ? 0.131 -5.366 0.574 1.00 88.19 191 GLN A C 1
ATOM 1522 O O . GLN A 1 191 ? -0.463 -5.188 1.632 1.00 88.19 191 GLN A O 1
ATOM 1527 N N . THR A 1 192 ? -0.523 -5.611 -0.565 1.00 82.75 192 THR A N 1
ATOM 1528 C CA . THR A 1 192 ? -1.976 -5.819 -0.651 1.00 82.75 192 THR A CA 1
ATOM 1529 C C . THR A 1 192 ? -2.277 -7.018 -1.544 1.00 82.75 192 THR A C 1
ATOM 1531 O O . THR A 1 192 ? -1.593 -7.225 -2.545 1.00 82.75 192 THR A O 1
ATOM 1534 N N . LEU A 1 193 ? -3.284 -7.821 -1.186 1.00 80.38 193 LEU A N 1
ATOM 1535 C CA . LEU A 1 193 ? -3.682 -9.009 -1.958 1.00 80.38 193 LEU A CA 1
ATOM 1536 C C . LEU A 1 193 ? -4.798 -8.706 -2.974 1.00 80.38 193 LEU A C 1
ATOM 1538 O O . LEU A 1 193 ? -4.868 -9.347 -4.019 1.00 80.38 193 LEU A O 1
ATOM 1542 N N . ASP A 1 194 ? -5.626 -7.694 -2.704 1.00 82.44 194 ASP A N 1
ATOM 1543 C CA . ASP A 1 194 ? -6.916 -7.528 -3.390 1.00 82.44 194 ASP A CA 1
ATOM 1544 C C . ASP A 1 194 ? -6.935 -6.426 -4.465 1.00 82.44 194 ASP A C 1
ATOM 1546 O O . ASP A 1 194 ? -7.927 -6.281 -5.172 1.00 82.44 194 ASP A O 1
ATOM 1550 N N . LEU A 1 195 ? -5.870 -5.625 -4.598 1.00 85.12 195 LEU A N 1
ATOM 1551 C CA . LEU A 1 195 ? -5.883 -4.433 -5.466 1.00 85.12 195 LEU A CA 1
ATOM 1552 C C . LEU A 1 195 ? -5.455 -4.691 -6.912 1.00 85.12 195 LEU A C 1
ATOM 1554 O O . LEU A 1 195 ? -5.803 -3.920 -7.801 1.00 85.12 195 LEU A O 1
ATOM 1558 N N . PHE A 1 196 ? -4.680 -5.746 -7.147 1.00 89.94 196 PHE A N 1
ATOM 1559 C CA . PHE A 1 196 ? -4.130 -6.058 -8.463 1.00 89.94 196 PHE A CA 1
ATOM 1560 C C . PHE A 1 196 ? -4.576 -7.455 -8.865 1.00 89.94 196 PHE A C 1
ATOM 1562 O O . PHE A 1 196 ? -3.929 -8.437 -8.495 1.00 89.94 196 PHE A O 1
ATOM 1569 N N . ASP A 1 197 ? -5.695 -7.564 -9.569 1.00 90.06 197 ASP A N 1
ATOM 1570 C CA . ASP A 1 197 ? -6.094 -8.792 -10.252 1.00 90.06 197 ASP A CA 1
ATOM 1571 C C . ASP A 1 197 ? -5.678 -8.752 -11.735 1.00 90.06 197 ASP A C 1
ATOM 1573 O O . ASP A 1 197 ? -5.233 -7.727 -12.260 1.00 90.06 197 ASP A O 1
ATOM 1577 N N . ASP A 1 198 ? -5.730 -9.906 -12.399 1.00 88.12 198 ASP A N 1
ATOM 1578 C CA . ASP A 1 198 ? -5.308 -10.003 -13.799 1.00 88.12 198 ASP A CA 1
ATOM 1579 C C . ASP A 1 198 ? -6.279 -9.303 -14.751 1.00 88.12 198 ASP A C 1
ATOM 1581 O O . ASP A 1 198 ? -5.861 -8.798 -15.790 1.00 88.12 198 ASP A O 1
ATOM 1585 N N . ASP A 1 199 ? -7.564 -9.247 -14.405 1.00 90.31 199 ASP A N 1
ATOM 1586 C CA . ASP A 1 199 ? -8.570 -8.584 -15.232 1.00 90.31 199 ASP A CA 1
ATOM 1587 C C . ASP A 1 199 ? -8.347 -7.064 -15.242 1.00 90.31 199 ASP A C 1
ATOM 1589 O O . ASP A 1 199 ? -8.366 -6.446 -16.307 1.00 90.31 199 ASP A O 1
ATOM 1593 N N . TYR A 1 200 ? -7.998 -6.484 -14.093 1.00 92.62 200 TYR A N 1
ATOM 1594 C CA . TYR A 1 200 ? -7.582 -5.094 -13.961 1.00 92.62 200 TYR A CA 1
ATOM 1595 C C . TYR A 1 200 ? -6.307 -4.802 -14.754 1.00 92.62 200 TYR A C 1
ATOM 1597 O O . TYR A 1 200 ? -6.257 -3.832 -15.509 1.00 92.62 200 TYR A O 1
ATOM 1605 N N . LEU A 1 201 ? -5.265 -5.633 -14.632 1.00 91.62 201 LEU A N 1
ATOM 1606 C CA . LEU A 1 201 ? -4.016 -5.399 -15.367 1.00 91.62 201 LEU A CA 1
ATOM 1607 C C . LEU A 1 201 ? -4.207 -5.508 -16.887 1.00 91.62 201 LEU A C 1
ATOM 1609 O O . LEU A 1 201 ? -3.611 -4.729 -17.634 1.00 91.62 201 LEU A O 1
ATOM 1613 N N . LYS A 1 202 ? -5.084 -6.405 -17.354 1.00 91.06 202 LYS A N 1
ATOM 1614 C CA . LYS A 1 202 ? -5.493 -6.474 -18.765 1.00 91.06 202 LYS A CA 1
ATOM 1615 C C . LYS A 1 202 ? -6.240 -5.221 -19.208 1.00 91.06 202 LYS A C 1
ATOM 1617 O O . LYS A 1 202 ? -5.953 -4.711 -20.289 1.00 91.06 202 LYS A O 1
ATOM 1622 N N . GLU A 1 203 ? -7.162 -4.709 -18.395 1.00 91.94 203 GLU A N 1
ATOM 1623 C CA . GLU A 1 203 ? -7.874 -3.460 -18.687 1.00 91.94 203 GLU A CA 1
ATOM 1624 C C . GLU A 1 203 ? -6.890 -2.284 -18.805 1.00 91.94 203 GLU A C 1
ATOM 1626 O O . GLU A 1 203 ? -6.949 -1.506 -19.759 1.00 91.94 203 GLU A O 1
ATOM 1631 N N . VAL A 1 204 ? -5.920 -2.189 -17.890 1.00 93.06 204 VAL A N 1
ATOM 1632 C CA . VAL A 1 204 ? -4.860 -1.171 -17.946 1.00 93.06 204 VAL A CA 1
ATOM 1633 C C . VAL A 1 204 ? -4.039 -1.301 -19.232 1.00 93.06 204 VAL A C 1
ATOM 1635 O O . VAL A 1 204 ? -3.823 -0.298 -19.915 1.00 93.06 204 VAL A O 1
ATOM 1638 N N . ALA A 1 205 ? -3.626 -2.513 -19.609 1.00 91.38 205 ALA A N 1
ATOM 1639 C CA . ALA A 1 205 ? -2.883 -2.754 -20.847 1.00 91.38 205 ALA A CA 1
ATOM 1640 C C . ALA A 1 205 ? -3.685 -2.355 -22.102 1.00 91.38 205 ALA A C 1
ATOM 1642 O O . ALA A 1 205 ? -3.152 -1.700 -23.001 1.00 91.38 205 ALA A O 1
ATOM 1643 N N . GLN A 1 206 ? -4.982 -2.679 -22.146 1.00 90.44 206 GLN A N 1
ATOM 1644 C CA . GLN A 1 206 ? -5.884 -2.286 -23.235 1.00 90.44 206 GLN A CA 1
ATOM 1645 C C . GLN A 1 206 ? -6.042 -0.765 -23.331 1.00 90.44 206 GLN A C 1
ATOM 1647 O O . GLN A 1 206 ? -6.004 -0.211 -24.430 1.00 90.44 206 GLN A O 1
ATOM 1652 N N . ASN A 1 207 ? -6.163 -0.078 -22.194 1.00 91.00 207 ASN A N 1
ATOM 1653 C CA . ASN A 1 207 ? -6.271 1.379 -22.146 1.00 91.00 207 ASN A CA 1
ATOM 1654 C C . ASN A 1 207 ? -4.995 2.069 -22.653 1.00 91.00 207 ASN A C 1
ATOM 1656 O O . ASN A 1 207 ? -5.080 3.061 -23.384 1.00 91.00 207 ASN A O 1
ATOM 1660 N N . ILE A 1 208 ? -3.814 1.534 -22.320 1.00 90.50 208 ILE A N 1
ATOM 1661 C CA . ILE A 1 208 ? -2.532 2.026 -22.849 1.00 90.50 208 ILE A CA 1
ATOM 1662 C C . ILE A 1 208 ? -2.480 1.829 -24.366 1.00 90.50 208 ILE A C 1
ATOM 1664 O O . ILE A 1 208 ? -2.226 2.788 -25.095 1.00 90.50 208 ILE A O 1
ATOM 1668 N N . ALA A 1 209 ? -2.796 0.624 -24.849 1.00 87.94 209 ALA A N 1
ATOM 1669 C CA . ALA A 1 209 ? -2.801 0.317 -26.277 1.00 87.94 209 ALA A CA 1
ATOM 1670 C C . ALA A 1 209 ? -3.761 1.231 -27.063 1.00 87.94 209 ALA A C 1
ATOM 1672 O O . ALA A 1 209 ? -3.385 1.778 -28.100 1.00 87.94 209 ALA A O 1
ATOM 1673 N N . ALA A 1 210 ? -4.973 1.457 -26.543 1.00 86.69 210 ALA A N 1
ATOM 1674 C CA . ALA A 1 210 ? -5.958 2.352 -27.147 1.00 86.69 210 ALA A CA 1
ATOM 1675 C C . ALA A 1 210 ? -5.460 3.806 -27.197 1.00 86.69 210 ALA A C 1
ATOM 1677 O O . ALA A 1 210 ? -5.603 4.483 -28.217 1.00 86.69 210 ALA A O 1
ATOM 1678 N N . THR A 1 211 ? -4.830 4.279 -26.119 1.00 87.19 211 THR A N 1
ATOM 1679 C CA . THR A 1 211 ? -4.266 5.635 -26.048 1.00 87.19 211 THR A CA 1
ATOM 1680 C C . THR A 1 211 ? -3.131 5.818 -27.057 1.00 87.19 211 THR A C 1
ATOM 1682 O O . THR A 1 211 ? -3.076 6.827 -27.761 1.00 87.19 211 THR A O 1
ATOM 1685 N N . GLU A 1 212 ? -2.242 4.832 -27.190 1.00 85.50 212 GLU A N 1
ATOM 1686 C CA . GLU A 1 212 ? -1.170 4.879 -28.185 1.00 85.50 212 GLU A CA 1
ATOM 1687 C C . GLU A 1 212 ? -1.686 4.815 -29.623 1.00 85.50 212 GLU A C 1
ATOM 1689 O O . GLU A 1 212 ? -1.173 5.530 -30.485 1.00 85.50 212 GLU A O 1
ATOM 1694 N N . GLN A 1 213 ? -2.723 4.023 -29.890 1.00 83.25 213 GLN A N 1
ATOM 1695 C CA . GLN A 1 213 ? -3.323 3.934 -31.220 1.00 83.25 213 GLN A CA 1
ATOM 1696 C C . GLN A 1 213 ? -3.928 5.273 -31.671 1.00 83.25 213 GLN A C 1
ATOM 1698 O O . GLN A 1 213 ? -3.778 5.662 -32.833 1.00 83.25 213 GLN A O 1
ATOM 1703 N N . ILE A 1 214 ? -4.562 6.007 -30.748 1.00 83.81 214 ILE A N 1
ATOM 1704 C CA . ILE A 1 214 ? -5.058 7.369 -30.997 1.00 83.81 214 ILE A CA 1
ATOM 1705 C C . ILE A 1 214 ? -3.889 8.308 -31.329 1.00 83.81 214 ILE A C 1
ATOM 1707 O O . ILE A 1 214 ? -3.959 9.065 -32.300 1.00 83.81 214 ILE A O 1
ATOM 1711 N N . ASN A 1 215 ? -2.796 8.225 -30.566 1.00 83.12 215 ASN A N 1
ATOM 1712 C CA . ASN A 1 215 ? -1.623 9.082 -30.749 1.00 83.12 215 ASN A CA 1
ATOM 1713 C C . ASN A 1 215 ? -0.864 8.801 -32.058 1.00 83.12 215 ASN A C 1
ATOM 1715 O O . ASN A 1 215 ? -0.274 9.718 -32.625 1.00 83.12 21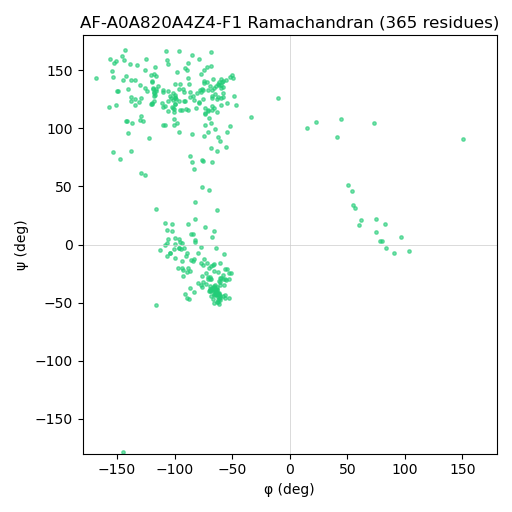5 ASN A O 1
ATOM 1719 N N . ARG A 1 216 ? -0.893 7.563 -32.567 1.00 77.94 216 ARG A N 1
ATOM 1720 C CA . ARG A 1 216 ? -0.216 7.153 -33.814 1.00 77.94 216 ARG A CA 1
ATOM 1721 C C . ARG A 1 216 ? -1.056 7.347 -35.086 1.00 77.94 216 ARG A C 1
ATOM 1723 O O . ARG A 1 216 ? -0.741 6.763 -36.116 1.00 77.94 216 ARG A O 1
ATOM 1730 N N . HIS A 1 217 ? -2.116 8.160 -35.046 1.00 70.62 217 HIS A N 1
ATOM 1731 C CA . HIS A 1 217 ? -2.961 8.470 -36.212 1.00 70.62 217 HIS A CA 1
ATOM 1732 C C . HIS A 1 217 ? -3.550 7.240 -36.940 1.00 70.62 217 HIS A C 1
ATOM 1734 O O . HIS A 1 217 ? -3.768 7.275 -38.150 1.00 70.62 217 HIS A O 1
ATOM 1740 N N . GLY A 1 218 ? -3.883 6.170 -36.209 1.00 58.00 218 GLY A N 1
ATOM 1741 C CA . GLY A 1 218 ? -4.739 5.103 -36.736 1.00 58.00 218 GLY A CA 1
ATOM 1742 C C . GLY A 1 218 ? -4.062 4.031 -37.596 1.00 58.00 218 GLY A C 1
ATOM 1743 O O . GLY A 1 218 ? -4.773 3.285 -38.271 1.00 58.00 218 GLY A O 1
ATOM 1744 N N . GLU A 1 219 ? -2.734 3.883 -37.560 1.00 58.16 219 GLU A N 1
ATOM 1745 C CA . GLU A 1 219 ? -2.109 2.657 -38.072 1.00 58.16 219 GLU A CA 1
ATOM 1746 C C . GLU A 1 219 ? -2.582 1.456 -37.235 1.00 58.16 219 GLU A C 1
ATOM 1748 O O . GLU A 1 219 ? -2.336 1.365 -36.031 1.00 58.16 219 GLU A O 1
ATOM 1753 N N . ALA A 1 220 ? -3.330 0.552 -37.872 1.00 51.22 220 ALA A N 1
ATOM 1754 C CA . ALA A 1 220 ? -3.932 -0.621 -37.246 1.00 51.22 220 ALA A CA 1
ATOM 1755 C C . ALA A 1 220 ? -2.876 -1.706 -36.986 1.00 51.22 220 ALA A C 1
ATOM 1757 O O . ALA A 1 220 ? -2.835 -2.733 -37.659 1.00 51.22 220 ALA A O 1
ATOM 1758 N N . ILE A 1 221 ? -2.004 -1.470 -36.013 1.00 58.81 221 ILE A N 1
ATOM 1759 C CA . ILE A 1 221 ? -1.153 -2.509 -35.436 1.00 58.81 221 ILE A CA 1
ATOM 1760 C C . ILE A 1 221 ? -1.899 -3.058 -34.216 1.00 58.81 221 ILE A C 1
ATOM 1762 O O . ILE A 1 221 ? -2.431 -2.283 -33.421 1.00 58.81 221 ILE A O 1
ATOM 1766 N N . GLN A 1 222 ? -1.960 -4.384 -34.062 1.00 61.94 222 GLN A N 1
ATOM 1767 C CA . GLN A 1 222 ? -2.479 -5.045 -32.858 1.00 61.94 222 GLN A CA 1
ATOM 1768 C C . GLN A 1 222 ? -1.532 -4.790 -31.667 1.00 61.94 222 GLN A C 1
ATOM 1770 O O . GLN A 1 222 ? -0.814 -5.671 -31.214 1.00 61.94 222 GLN A O 1
ATOM 1775 N N . LEU A 1 223 ? -1.505 -3.550 -31.167 1.00 65.19 223 LEU A N 1
ATOM 1776 C CA . LEU A 1 223 ? -0.637 -3.095 -30.073 1.00 65.19 223 LEU A CA 1
ATOM 1777 C C . LEU A 1 223 ? -0.962 -3.774 -28.736 1.00 65.19 223 LEU A C 1
ATOM 1779 O O . LEU A 1 223 ? -0.143 -3.759 -27.827 1.00 65.19 223 LEU A O 1
ATOM 1783 N N . THR A 1 224 ? -2.137 -4.389 -28.603 1.00 60.50 224 THR A N 1
ATOM 1784 C CA . THR A 1 224 ? -2.540 -5.109 -27.390 1.00 60.50 224 THR A CA 1
ATOM 1785 C C . THR A 1 224 ? -1.614 -6.272 -27.041 1.00 60.50 224 THR A C 1
ATOM 1787 O O . THR A 1 224 ? -1.368 -6.482 -25.860 1.00 60.50 224 THR A O 1
ATOM 1790 N N . GLU A 1 225 ? -1.055 -6.975 -28.032 1.00 64.81 225 GLU A N 1
ATOM 1791 C CA . GLU A 1 225 ? -0.127 -8.095 -27.786 1.00 64.81 225 GLU A CA 1
ATOM 1792 C C . GLU A 1 225 ? 1.245 -7.628 -27.274 1.00 64.81 225 GLU A C 1
ATOM 1794 O O . GLU A 1 225 ? 1.994 -8.419 -26.715 1.00 64.81 225 GLU A O 1
ATOM 1799 N N . TYR A 1 226 ? 1.568 -6.338 -27.421 1.00 70.81 226 TYR A N 1
ATOM 1800 C CA . TYR A 1 226 ? 2.842 -5.768 -26.978 1.00 70.81 226 TYR A CA 1
ATOM 1801 C C . TYR A 1 226 ? 2.880 -5.489 -25.467 1.00 70.81 226 TYR A C 1
ATOM 1803 O O . TYR A 1 226 ? 3.932 -5.592 -24.844 1.00 70.81 226 TYR A O 1
ATOM 1811 N N . TYR A 1 227 ? 1.741 -5.129 -24.866 1.00 74.38 227 TYR A N 1
ATOM 1812 C CA . TYR A 1 227 ? 1.664 -4.774 -23.439 1.00 74.38 227 TYR A CA 1
ATOM 1813 C C . TYR A 1 227 ? 1.282 -5.946 -22.540 1.00 74.38 227 TYR A C 1
ATOM 1815 O O . TYR A 1 227 ? 1.506 -5.891 -21.327 1.00 74.38 227 TYR A O 1
ATOM 1823 N N . TYR A 1 228 ? 0.680 -6.978 -23.126 1.00 75.75 228 TYR A N 1
ATOM 1824 C CA . TYR A 1 228 ? 0.292 -8.191 -22.434 1.00 75.75 228 TYR A CA 1
ATOM 1825 C C . TYR A 1 228 ? 0.310 -9.372 -23.399 1.00 75.75 228 TYR A C 1
ATOM 1827 O O . TYR A 1 228 ? -0.442 -9.406 -24.375 1.00 75.75 228 TYR A O 1
ATOM 1835 N N . GLU A 1 229 ? 1.127 -10.370 -23.083 1.00 73.88 229 GLU A N 1
ATOM 1836 C CA . GLU A 1 229 ? 1.079 -11.658 -23.761 1.00 73.88 229 GLU A CA 1
ATOM 1837 C C . GLU A 1 229 ? 0.088 -12.591 -23.051 1.00 73.88 229 GLU A C 1
ATOM 1839 O O . GLU A 1 229 ? -0.060 -12.566 -21.826 1.00 73.88 229 GLU A O 1
ATOM 1844 N N . ASN A 1 230 ? -0.544 -13.505 -23.797 1.00 66.94 230 ASN A N 1
ATOM 1845 C CA . ASN A 1 230 ? -1.431 -14.544 -23.238 1.00 66.94 230 ASN A CA 1
ATOM 1846 C C . ASN A 1 230 ? -0.743 -15.449 -22.186 1.00 66.94 230 ASN A C 1
ATOM 1848 O O . ASN A 1 230 ? -1.402 -16.265 -21.543 1.00 66.94 230 ASN A O 1
ATOM 1852 N N . THR A 1 231 ? 0.574 -15.319 -22.023 1.00 67.75 231 THR A N 1
ATOM 1853 C CA . THR A 1 231 ? 1.415 -15.976 -21.018 1.00 67.75 231 THR A CA 1
ATOM 1854 C C . THR A 1 231 ? 1.300 -15.350 -19.626 1.00 67.75 231 THR A C 1
ATOM 1856 O O . THR A 1 231 ? 1.665 -16.009 -18.654 1.00 67.75 231 THR A O 1
ATOM 1859 N N . GLY A 1 232 ? 0.761 -14.132 -19.486 1.00 72.06 232 GLY A N 1
ATOM 1860 C CA . GLY A 1 232 ? 0.692 -13.442 -18.195 1.00 72.06 232 GLY A CA 1
ATOM 1861 C C . GLY A 1 232 ? 1.814 -12.438 -17.937 1.00 72.06 232 GLY A C 1
ATOM 1862 O O . GLY A 1 232 ? 1.914 -11.910 -16.826 1.00 72.06 232 GLY A O 1
ATOM 1863 N N . GLU A 1 233 ? 2.658 -12.189 -18.935 1.00 82.69 233 GLU A N 1
ATOM 1864 C CA . GLU A 1 233 ? 3.734 -11.207 -18.866 1.00 82.69 233 GLU A CA 1
ATOM 1865 C C . GLU A 1 233 ? 3.186 -9.814 -19.194 1.00 82.69 233 GLU A C 1
ATOM 1867 O O . GLU A 1 233 ? 2.509 -9.618 -20.203 1.00 82.69 233 GLU A O 1
ATOM 1872 N N . TYR A 1 234 ? 3.451 -8.852 -18.308 1.00 89.44 234 TYR A N 1
ATOM 1873 C CA . TYR A 1 234 ? 3.016 -7.464 -18.449 1.00 89.44 234 TYR A CA 1
ATOM 1874 C C . TYR A 1 234 ? 4.235 -6.566 -18.629 1.00 89.44 234 TYR A C 1
ATOM 1876 O O . TYR A 1 234 ? 5.209 -6.697 -17.883 1.00 89.44 234 TYR A O 1
ATOM 1884 N N . ASP A 1 235 ? 4.158 -5.625 -19.567 1.00 90.62 235 ASP A N 1
ATOM 1885 C CA . ASP A 1 235 ? 5.209 -4.626 -19.763 1.00 90.62 235 ASP A CA 1
ATOM 1886 C C . ASP A 1 235 ? 5.285 -3.643 -18.577 1.00 90.62 235 ASP A C 1
ATOM 1888 O O . ASP A 1 235 ? 4.292 -3.353 -17.902 1.00 90.62 235 ASP A O 1
ATOM 1892 N N . ILE A 1 236 ? 6.461 -3.055 -18.348 1.00 90.44 236 ILE A N 1
ATOM 1893 C CA . ILE A 1 236 ? 6.716 -2.080 -17.282 1.00 90.44 236 ILE A CA 1
ATOM 1894 C C . ILE A 1 236 ? 5.761 -0.882 -17.347 1.00 90.44 236 ILE A C 1
ATOM 1896 O O . ILE A 1 236 ? 5.399 -0.332 -16.306 1.00 90.44 236 ILE A O 1
ATOM 1900 N N . GLN A 1 237 ? 5.309 -0.499 -18.546 1.00 91.19 237 GLN A N 1
ATOM 1901 C CA . GLN A 1 237 ? 4.330 0.575 -18.728 1.00 91.19 237 GLN A CA 1
ATOM 1902 C C . GLN A 1 237 ? 2.980 0.237 -18.089 1.00 91.19 237 GLN A C 1
ATOM 1904 O O . GLN A 1 237 ? 2.351 1.112 -17.492 1.00 91.19 237 GLN A O 1
ATOM 1909 N N . VAL A 1 238 ? 2.567 -1.033 -18.138 1.00 93.56 238 VAL A N 1
ATOM 1910 C CA . VAL A 1 238 ? 1.341 -1.510 -17.484 1.00 93.56 238 VAL A CA 1
ATOM 1911 C C . VAL A 1 238 ? 1.491 -1.413 -15.971 1.00 93.56 238 VAL A C 1
ATOM 1913 O O . VAL A 1 238 ? 0.618 -0.859 -15.306 1.00 93.56 238 VAL A O 1
ATOM 1916 N N . LEU A 1 239 ? 2.623 -1.871 -15.422 1.00 93.75 239 LEU A N 1
ATOM 1917 C CA . LEU A 1 239 ? 2.898 -1.776 -13.985 1.00 93.75 239 LEU A CA 1
ATOM 1918 C C . LEU A 1 239 ? 2.937 -0.313 -13.514 1.00 93.75 239 LEU A C 1
ATOM 1920 O O . LEU A 1 239 ? 2.376 0.020 -12.468 1.00 93.75 239 LEU A O 1
ATOM 1924 N N . LYS A 1 240 ? 3.559 0.572 -14.300 1.00 93.06 240 LYS A N 1
ATOM 1925 C CA . LYS A 1 240 ? 3.626 2.012 -14.030 1.00 93.06 240 LYS A CA 1
ATOM 1926 C C . LYS A 1 240 ? 2.242 2.654 -14.029 1.00 93.06 240 LYS A C 1
ATOM 1928 O O . LYS A 1 240 ? 1.901 3.350 -13.076 1.00 93.06 240 LYS A O 1
ATOM 1933 N N . ALA A 1 241 ? 1.432 2.395 -15.051 1.00 93.12 241 ALA A N 1
ATOM 1934 C CA . ALA A 1 241 ? 0.072 2.916 -15.123 1.00 93.12 241 ALA A CA 1
ATOM 1935 C C . ALA A 1 241 ? -0.813 2.363 -13.997 1.00 93.12 241 ALA A C 1
ATOM 1937 O O . ALA A 1 241 ? -1.588 3.109 -13.409 1.00 93.12 241 ALA A O 1
ATOM 1938 N N . ALA A 1 242 ? -0.662 1.085 -13.640 1.00 93.81 242 ALA A N 1
ATOM 1939 C CA . ALA A 1 242 ? -1.409 0.468 -12.549 1.00 93.81 242 ALA A CA 1
ATOM 1940 C C . ALA A 1 242 ? -1.122 1.149 -11.198 1.00 93.81 242 ALA A C 1
ATOM 1942 O O . ALA A 1 242 ? -2.060 1.476 -10.468 1.00 93.81 242 ALA A O 1
ATOM 1943 N N . LEU A 1 243 ? 0.153 1.411 -10.884 1.00 91.25 243 LEU A N 1
ATOM 1944 C CA . LEU A 1 243 ? 0.548 2.135 -9.669 1.00 91.25 243 LEU A CA 1
ATOM 1945 C C . LEU A 1 243 ? 0.097 3.598 -9.687 1.00 91.25 243 LEU A C 1
ATOM 1947 O O . LEU A 1 243 ? -0.361 4.106 -8.662 1.00 91.25 243 LEU A O 1
ATOM 1951 N N . MET A 1 244 ? 0.174 4.255 -10.845 1.00 89.88 244 MET A N 1
ATOM 1952 C CA . MET A 1 244 ? -0.294 5.630 -11.009 1.00 89.88 244 MET A CA 1
ATOM 1953 C C . MET A 1 244 ? -1.814 5.734 -10.817 1.00 89.88 244 MET A C 1
ATOM 1955 O O . MET A 1 244 ? -2.291 6.631 -10.132 1.00 89.88 244 MET A O 1
ATOM 1959 N N . ASN A 1 245 ? -2.585 4.786 -11.350 1.00 90.31 245 ASN A N 1
ATOM 1960 C CA . ASN A 1 245 ? -4.046 4.800 -11.267 1.00 90.31 245 ASN A CA 1
ATOM 1961 C C . ASN A 1 245 ? -4.568 4.535 -9.847 1.00 90.31 245 ASN A C 1
ATOM 1963 O O . ASN A 1 245 ? -5.536 5.168 -9.431 1.00 90.31 245 ASN A O 1
ATOM 1967 N N . ILE A 1 246 ? -3.950 3.603 -9.109 1.00 88.00 246 ILE A N 1
ATOM 1968 C CA . ILE A 1 246 ? -4.423 3.215 -7.768 1.00 88.00 246 ILE A CA 1
ATOM 1969 C C . ILE A 1 246 ? -3.838 4.116 -6.683 1.00 88.00 246 ILE A C 1
ATOM 1971 O O . ILE A 1 246 ? -4.561 4.570 -5.798 1.00 88.00 246 ILE A O 1
ATOM 1975 N N . PHE A 1 247 ? -2.530 4.365 -6.733 1.00 84.75 247 PHE A N 1
ATOM 1976 C CA . PHE A 1 247 ? -1.808 5.027 -5.648 1.00 84.75 247 PHE A CA 1
ATOM 1977 C C . PHE A 1 247 ? -1.288 6.418 -6.012 1.00 84.75 247 PHE A C 1
ATOM 1979 O O . PHE A 1 247 ? -0.751 7.093 -5.137 1.00 84.75 247 PHE A O 1
ATOM 1986 N N . ASN A 1 248 ? -1.439 6.861 -7.267 1.00 87.25 248 ASN A N 1
ATOM 1987 C CA . ASN A 1 248 ? -0.820 8.087 -7.783 1.00 87.25 248 ASN A CA 1
ATOM 1988 C C . ASN A 1 248 ? 0.714 8.088 -7.636 1.00 87.25 248 ASN A C 1
ATOM 1990 O O . ASN A 1 248 ? 1.329 9.135 -7.451 1.00 87.25 248 ASN A O 1
ATOM 1994 N N . ILE A 1 249 ? 1.322 6.896 -7.705 1.00 87.69 249 ILE A N 1
ATOM 1995 C CA . ILE A 1 249 ? 2.765 6.699 -7.557 1.00 87.69 249 ILE A CA 1
ATOM 1996 C C . ILE A 1 249 ? 3.397 6.553 -8.931 1.00 87.69 249 ILE A C 1
ATOM 1998 O O . ILE A 1 249 ? 3.028 5.673 -9.708 1.00 87.69 249 ILE A O 1
ATOM 2002 N N . ASP A 1 250 ? 4.410 7.376 -9.183 1.00 85.38 250 ASP A N 1
ATOM 2003 C CA . ASP A 1 250 ? 5.218 7.274 -10.389 1.00 85.38 250 ASP A CA 1
ATOM 2004 C C . ASP A 1 250 ? 6.401 6.306 -10.205 1.00 85.38 250 ASP A C 1
ATOM 2006 O O . ASP A 1 250 ? 7.033 6.245 -9.143 1.00 85.38 250 ASP A O 1
ATOM 2010 N N . LEU A 1 251 ? 6.719 5.572 -11.273 1.00 88.25 251 LEU A N 1
ATOM 2011 C CA . LEU A 1 251 ? 7.921 4.751 -11.390 1.00 88.25 251 LEU A CA 1
ATOM 2012 C C . LEU A 1 251 ? 8.952 5.478 -12.248 1.00 88.25 251 LEU A C 1
ATOM 2014 O O . LEU A 1 251 ? 8.739 5.715 -13.443 1.00 88.25 251 LEU A O 1
ATOM 2018 N N . ILE A 1 252 ? 10.097 5.782 -11.640 1.00 88.06 252 ILE A N 1
ATOM 2019 C CA . ILE A 1 252 ? 11.220 6.440 -12.311 1.00 88.06 252 ILE A CA 1
ATOM 2020 C C . ILE A 1 252 ? 12.252 5.378 -12.681 1.00 88.06 252 ILE A C 1
ATOM 2022 O O . ILE A 1 252 ? 12.771 4.683 -11.809 1.00 88.06 252 ILE A O 1
ATOM 2026 N N . GLN A 1 253 ? 12.563 5.242 -13.970 1.00 87.25 253 GLN A N 1
ATOM 2027 C CA . GLN A 1 253 ? 13.594 4.314 -14.438 1.00 87.25 253 GLN A CA 1
ATOM 2028 C C . GLN A 1 253 ? 14.998 4.861 -14.148 1.00 87.25 253 GLN A C 1
ATOM 2030 O O . GLN A 1 253 ? 15.312 6.014 -14.445 1.00 87.25 253 GLN A O 1
ATOM 2035 N N . ILE A 1 254 ? 15.859 4.010 -13.597 1.00 84.00 254 ILE A N 1
ATOM 2036 C CA . ILE A 1 254 ? 17.259 4.310 -13.304 1.00 84.00 254 ILE A CA 1
ATOM 2037 C C . ILE A 1 254 ? 18.108 3.790 -14.467 1.00 84.00 254 ILE A C 1
ATOM 2039 O O . ILE A 1 254 ? 18.437 2.611 -14.523 1.00 84.00 254 ILE A O 1
ATOM 2043 N N . GLY A 1 255 ? 18.456 4.672 -15.407 1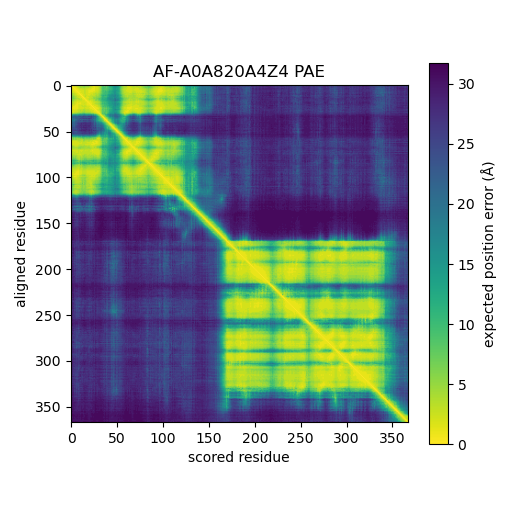.00 69.69 255 GLY A N 1
ATOM 2044 C CA . GLY A 1 255 ? 19.273 4.299 -16.570 1.00 69.69 255 GLY A CA 1
ATOM 2045 C C . GLY A 1 255 ? 20.768 4.148 -16.262 1.00 69.69 255 GLY A C 1
ATOM 2046 O O . GLY A 1 255 ? 21.431 3.293 -16.833 1.00 69.69 255 GLY A O 1
ATOM 2047 N N . THR A 1 256 ? 21.318 4.962 -15.352 1.00 66.81 256 THR A N 1
ATOM 2048 C CA . THR A 1 256 ? 22.709 4.840 -14.880 1.00 66.81 256 THR A CA 1
ATOM 2049 C C . THR A 1 256 ? 22.837 5.306 -13.428 1.00 66.81 256 THR A C 1
ATOM 2051 O O . THR A 1 256 ? 22.381 6.392 -13.068 1.00 66.81 256 THR A O 1
ATOM 2054 N N . LEU A 1 257 ? 23.497 4.509 -12.583 1.00 61.97 257 LEU A N 1
ATOM 2055 C CA . LEU A 1 257 ? 23.879 4.908 -11.222 1.00 61.97 257 LEU A CA 1
ATOM 2056 C C . LEU A 1 257 ? 25.207 5.669 -11.262 1.00 61.97 257 LEU A C 1
ATOM 2058 O O . LEU A 1 257 ? 26.250 5.165 -10.846 1.00 61.97 257 LEU A O 1
ATOM 2062 N N . GLN A 1 258 ? 25.183 6.895 -11.784 1.00 62.38 258 GLN A N 1
ATOM 2063 C CA . GLN A 1 258 ? 26.333 7.789 -11.638 1.00 62.38 258 GLN A CA 1
ATOM 2064 C C . GLN A 1 258 ? 26.498 8.176 -10.155 1.00 62.38 258 GLN A C 1
ATOM 2066 O O . GLN A 1 258 ? 25.479 8.406 -9.496 1.00 62.38 258 GLN A O 1
ATOM 2071 N N . PRO A 1 259 ? 27.735 8.306 -9.626 1.00 52.97 259 PRO A N 1
ATOM 2072 C CA . PRO A 1 259 ? 28.016 8.632 -8.218 1.00 52.97 259 PRO A CA 1
ATOM 2073 C C . PRO A 1 259 ? 27.337 9.907 -7.688 1.00 52.97 259 PRO A C 1
ATOM 2075 O O . PRO A 1 259 ? 27.150 10.042 -6.484 1.00 52.97 259 PRO A O 1
ATOM 2078 N N . ASN A 1 260 ? 26.929 10.809 -8.588 1.00 49.47 260 ASN A N 1
ATOM 2079 C CA . ASN A 1 260 ? 26.249 12.071 -8.278 1.00 49.47 260 ASN A CA 1
ATOM 2080 C C . ASN A 1 260 ? 24.750 12.066 -8.627 1.00 49.47 260 ASN A C 1
ATOM 2082 O O . ASN A 1 260 ? 24.128 13.126 -8.682 1.00 49.47 260 ASN A O 1
ATOM 2086 N N . SER A 1 261 ? 24.156 10.908 -8.922 1.00 62.16 261 SER A N 1
ATOM 2087 C CA . SER A 1 261 ? 22.715 10.848 -9.175 1.00 62.16 261 SER A CA 1
ATOM 2088 C C . SER A 1 261 ? 21.947 11.199 -7.895 1.00 62.16 261 SER A C 1
ATOM 2090 O O . SER A 1 261 ? 22.257 10.696 -6.817 1.00 62.16 261 SER A O 1
ATOM 2092 N N . LEU A 1 262 ? 20.926 12.055 -8.016 1.00 63.34 262 LEU A N 1
ATOM 2093 C CA . LEU A 1 262 ? 20.055 12.490 -6.909 1.00 63.34 262 LEU A CA 1
ATOM 2094 C C . LEU A 1 262 ? 19.453 11.307 -6.125 1.00 63.34 262 LEU A C 1
ATOM 2096 O O . LEU A 1 262 ? 19.129 11.419 -4.947 1.00 63.34 262 LEU A O 1
ATOM 2100 N N . ILE A 1 263 ? 19.345 10.141 -6.761 1.00 66.88 263 ILE A N 1
ATOM 2101 C CA . ILE A 1 263 ? 18.868 8.907 -6.135 1.00 66.88 263 ILE A CA 1
ATOM 2102 C C . ILE A 1 263 ? 19.835 8.422 -5.043 1.00 66.88 263 ILE A C 1
ATOM 2104 O O . ILE A 1 263 ? 19.386 7.929 -4.014 1.00 66.88 263 ILE A O 1
ATOM 2108 N N . LEU A 1 264 ? 21.151 8.596 -5.215 1.00 63.09 264 LEU A N 1
ATOM 2109 C CA . LEU A 1 264 ? 22.152 8.197 -4.218 1.00 63.09 264 LEU A CA 1
ATOM 2110 C C . LEU A 1 264 ? 22.093 9.077 -2.969 1.00 63.09 264 LEU A C 1
ATOM 2112 O O . LEU A 1 264 ? 22.193 8.564 -1.855 1.00 63.09 264 LEU A O 1
ATOM 2116 N N . SER A 1 265 ? 21.887 10.388 -3.142 1.00 68.12 265 SER A N 1
ATOM 2117 C CA . SER A 1 265 ? 21.740 11.311 -2.011 1.00 68.12 265 SER A CA 1
ATOM 2118 C C . SER A 1 265 ? 20.433 11.084 -1.246 1.00 68.12 265 SER A C 1
ATOM 2120 O O . SER A 1 265 ? 20.400 11.295 -0.035 1.00 68.12 265 SER A O 1
ATOM 2122 N N . HIS A 1 266 ? 19.395 10.584 -1.926 1.00 77.00 266 HIS A N 1
ATOM 2123 C CA . HIS A 1 266 ? 18.061 10.338 -1.369 1.00 77.00 266 HIS A CA 1
ATOM 2124 C C . HIS A 1 266 ? 17.720 8.857 -1.190 1.00 77.00 266 HIS A C 1
ATOM 2126 O O . HIS A 1 266 ? 16.557 8.506 -1.003 1.00 77.00 266 HIS A O 1
ATOM 2132 N N . ILE A 1 267 ? 18.707 7.955 -1.177 1.00 80.44 267 ILE A N 1
ATOM 2133 C CA . ILE A 1 267 ? 18.410 6.519 -1.063 1.00 80.44 267 ILE A CA 1
ATOM 2134 C C . ILE A 1 267 ? 17.704 6.161 0.247 1.00 80.44 267 ILE A C 1
ATOM 2136 O O . ILE A 1 267 ? 16.998 5.161 0.334 1.00 80.44 267 ILE A O 1
ATOM 2140 N N . LYS A 1 268 ? 17.875 7.003 1.271 1.00 78.25 268 LYS A N 1
ATOM 2141 C CA . LYS A 1 268 ? 17.193 6.848 2.554 1.00 78.25 268 LYS A CA 1
ATOM 2142 C C . LYS A 1 268 ? 15.752 7.354 2.565 1.00 78.25 268 LYS A C 1
ATOM 2144 O O . LYS A 1 268 ? 15.029 7.035 3.506 1.00 78.25 268 LYS A O 1
ATOM 2149 N N . ASP A 1 269 ? 15.315 8.006 1.497 1.00 82.38 269 ASP A N 1
ATOM 2150 C CA . ASP A 1 269 ? 13.923 8.394 1.264 1.00 82.38 269 ASP A CA 1
ATOM 2151 C C . ASP A 1 269 ? 13.205 7.374 0.363 1.00 82.38 269 ASP A C 1
ATOM 2153 O O . ASP A 1 269 ? 11.986 7.244 0.419 1.00 82.38 269 ASP A O 1
ATOM 2157 N N . VAL A 1 270 ? 13.956 6.565 -0.394 1.00 86.44 270 VAL A N 1
ATOM 2158 C CA . VAL A 1 270 ? 13.395 5.506 -1.241 1.00 86.44 270 VAL A CA 1
ATOM 2159 C C . VAL A 1 270 ? 12.725 4.425 -0.394 1.00 86.44 270 VAL A C 1
ATOM 2161 O O . VAL A 1 270 ? 13.303 3.889 0.556 1.00 86.44 270 VAL A O 1
ATOM 2164 N N . GLN A 1 271 ? 11.490 4.082 -0.749 1.00 87.81 271 GLN A N 1
ATOM 2165 C CA . GLN A 1 271 ? 10.758 2.998 -0.097 1.00 87.81 271 GLN A CA 1
ATOM 2166 C C . GLN A 1 271 ? 10.971 1.654 -0.772 1.00 87.81 271 GLN A C 1
ATOM 2168 O O . GLN A 1 271 ? 11.157 0.645 -0.092 1.00 87.81 271 GLN A O 1
ATOM 2173 N N . ALA A 1 272 ? 10.954 1.635 -2.100 1.00 92.38 272 ALA A N 1
ATOM 2174 C CA . ALA A 1 272 ? 11.061 0.398 -2.834 1.00 92.38 272 ALA A CA 1
ATOM 2175 C C . ALA A 1 272 ? 11.679 0.582 -4.221 1.00 92.38 272 ALA A C 1
ATOM 2177 O O . ALA A 1 272 ? 11.640 1.656 -4.829 1.00 92.38 272 ALA A O 1
ATOM 2178 N N . PHE A 1 273 ? 12.243 -0.517 -4.706 1.00 93.38 273 PHE A N 1
ATOM 2179 C CA . PHE A 1 273 ? 12.750 -0.678 -6.055 1.00 93.38 273 PHE A CA 1
ATOM 2180 C C . PHE A 1 273 ? 11.979 -1.801 -6.731 1.00 93.38 273 PHE A C 1
ATOM 2182 O O . PHE A 1 273 ? 11.818 -2.881 -6.164 1.00 93.38 273 PHE A O 1
ATOM 2189 N N . LEU A 1 274 ? 11.545 -1.551 -7.956 1.00 94.75 274 LEU A N 1
ATOM 2190 C CA . LEU A 1 274 ? 11.010 -2.554 -8.856 1.00 94.75 274 LEU A CA 1
ATOM 2191 C C . LEU A 1 274 ? 12.125 -2.951 -9.821 1.00 94.75 274 LEU A C 1
ATOM 2193 O O . LEU A 1 274 ? 12.727 -2.085 -10.455 1.00 94.75 274 LEU A O 1
ATOM 2197 N N . ILE A 1 275 ? 12.430 -4.240 -9.914 1.00 94.69 275 ILE A N 1
ATOM 2198 C CA . ILE A 1 275 ? 13.545 -4.737 -10.718 1.00 94.69 275 ILE A CA 1
ATOM 2199 C C . ILE A 1 275 ? 13.022 -5.755 -11.717 1.00 94.69 275 ILE A C 1
ATOM 2201 O O . ILE A 1 275 ? 12.293 -6.676 -11.352 1.00 94.69 275 ILE A O 1
ATOM 2205 N N . GLN A 1 276 ? 13.436 -5.592 -12.968 1.00 93.94 276 GLN A N 1
ATOM 2206 C CA . GLN A 1 276 ? 13.229 -6.553 -14.037 1.00 93.94 276 GLN A CA 1
ATOM 2207 C C . GLN A 1 276 ? 14.576 -7.173 -14.411 1.00 93.94 276 GLN A C 1
ATOM 2209 O O . GLN A 1 276 ? 15.486 -6.478 -14.869 1.00 93.94 276 GLN A O 1
ATOM 2214 N N . GLN A 1 277 ? 14.694 -8.486 -14.241 1.00 92.38 277 GLN A N 1
ATOM 2215 C CA . GLN A 1 277 ? 15.882 -9.251 -14.606 1.00 92.38 277 GLN A CA 1
ATOM 2216 C C . GLN A 1 277 ? 15.448 -10.515 -15.347 1.00 92.38 277 GLN A C 1
ATOM 2218 O O . GLN A 1 277 ? 14.648 -11.284 -14.823 1.00 92.38 277 GLN A O 1
ATOM 2223 N N . ASN A 1 278 ? 15.970 -10.748 -16.556 1.00 90.31 278 ASN A N 1
ATOM 2224 C CA . ASN A 1 278 ? 15.644 -11.929 -17.372 1.00 90.31 278 ASN A CA 1
ATOM 2225 C C . ASN A 1 278 ? 14.124 -12.167 -17.518 1.00 90.31 278 ASN A C 1
ATOM 2227 O O . ASN A 1 278 ? 13.644 -13.260 -17.221 1.00 90.31 278 ASN A O 1
ATOM 2231 N N . TYR A 1 279 ? 13.373 -11.131 -17.916 1.00 87.12 279 TYR A N 1
ATOM 2232 C CA . TYR A 1 279 ? 11.903 -11.164 -18.064 1.00 87.12 279 TYR A CA 1
ATOM 2233 C C . TYR A 1 279 ? 11.129 -11.490 -16.773 1.00 87.12 279 TYR A C 1
ATOM 2235 O O . TYR A 1 279 ? 9.951 -11.828 -16.795 1.00 87.12 279 TYR A O 1
ATOM 2243 N N . HIS A 1 280 ? 11.774 -11.368 -15.613 1.00 91.12 280 HIS A N 1
ATOM 2244 C CA . HIS A 1 280 ? 11.154 -11.601 -14.317 1.00 91.12 280 HIS A CA 1
ATOM 2245 C C . HIS A 1 280 ? 11.154 -10.335 -13.474 1.00 91.12 280 HIS A C 1
ATOM 2247 O O . HIS A 1 280 ? 12.197 -9.699 -13.310 1.00 91.12 280 HIS A O 1
ATOM 2253 N N . TYR A 1 281 ? 9.994 -10.005 -12.908 1.00 93.44 281 TYR A N 1
ATOM 2254 C CA . TYR A 1 281 ? 9.859 -8.894 -11.978 1.00 93.44 281 TYR A CA 1
ATOM 2255 C C . TYR A 1 281 ? 9.943 -9.360 -10.525 1.00 93.44 281 TYR A C 1
ATOM 2257 O O . TYR A 1 281 ? 9.261 -10.297 -10.111 1.00 93.44 281 TYR A O 1
ATOM 2265 N N . TYR A 1 282 ? 10.733 -8.643 -9.734 1.00 94.62 282 TYR A N 1
ATOM 2266 C CA . TYR A 1 282 ? 10.761 -8.740 -8.278 1.00 94.62 282 TYR A CA 1
ATOM 2267 C C . TYR A 1 282 ? 10.971 -7.346 -7.679 1.00 94.62 282 TYR A C 1
ATOM 2269 O O . TYR A 1 282 ? 11.307 -6.397 -8.392 1.00 94.62 282 TYR A O 1
ATOM 2277 N N . CYS A 1 283 ? 10.763 -7.191 -6.373 1.00 94.31 283 CYS A N 1
ATOM 2278 C CA . CYS A 1 283 ? 10.956 -5.899 -5.721 1.00 94.31 283 CYS A CA 1
ATOM 2279 C C . CYS A 1 283 ? 11.918 -5.976 -4.538 1.00 94.31 283 CYS A C 1
ATOM 2281 O O . CYS A 1 283 ? 12.006 -6.987 -3.843 1.00 94.31 283 CYS A O 1
ATOM 2283 N N . LEU A 1 284 ? 12.621 -4.874 -4.290 1.00 94.12 284 LEU A N 1
ATOM 2284 C CA . LEU A 1 284 ? 13.263 -4.607 -3.010 1.00 94.12 284 LEU A CA 1
ATOM 2285 C C . LEU A 1 284 ? 12.370 -3.633 -2.259 1.00 94.12 284 LEU A C 1
ATOM 2287 O O . LEU A 1 284 ? 12.199 -2.509 -2.720 1.00 94.12 284 LEU A O 1
ATOM 2291 N N . ARG A 1 285 ? 11.816 -4.029 -1.116 1.00 91.38 285 ARG A N 1
ATOM 2292 C CA . ARG A 1 285 ? 10.994 -3.137 -0.287 1.00 91.38 285 ARG A CA 1
ATOM 2293 C C . ARG A 1 285 ? 11.667 -2.919 1.058 1.00 91.38 285 ARG A C 1
ATOM 2295 O O . ARG A 1 285 ? 12.143 -3.862 1.688 1.00 91.38 285 ARG A O 1
ATOM 2302 N N . ARG A 1 286 ? 11.716 -1.665 1.489 1.00 89.00 286 ARG A N 1
ATOM 2303 C CA . ARG A 1 286 ? 12.067 -1.293 2.855 1.00 89.00 286 ARG A CA 1
ATOM 2304 C C . ARG A 1 286 ? 10.787 -1.194 3.671 1.00 89.00 286 ARG A C 1
ATOM 2306 O O . ARG A 1 286 ? 9.845 -0.528 3.252 1.00 89.00 286 ARG A O 1
ATOM 2313 N N . PHE A 1 287 ? 10.782 -1.826 4.837 1.00 84.81 287 PHE A N 1
ATOM 2314 C CA . PHE A 1 287 ? 9.691 -1.721 5.801 1.00 84.81 287 PHE A CA 1
ATOM 2315 C C . PHE A 1 287 ? 10.043 -0.699 6.875 1.00 84.81 287 PHE A C 1
ATOM 2317 O O . PHE A 1 287 ? 11.212 -0.527 7.234 1.00 84.81 287 PHE A O 1
ATOM 2324 N N . ARG A 1 288 ? 9.027 -0.019 7.404 1.00 73.50 288 ARG A N 1
ATOM 2325 C CA . ARG A 1 288 ? 9.199 1.110 8.334 1.00 73.50 288 ARG A CA 1
ATOM 2326 C C . ARG A 1 288 ? 9.992 0.763 9.599 1.00 73.50 288 ARG A C 1
ATOM 2328 O O . ARG A 1 288 ? 10.667 1.624 10.148 1.00 73.50 288 ARG A O 1
ATOM 2335 N N . LEU A 1 289 ? 9.935 -0.485 10.056 1.00 68.12 289 LEU A N 1
ATOM 2336 C CA . LEU A 1 289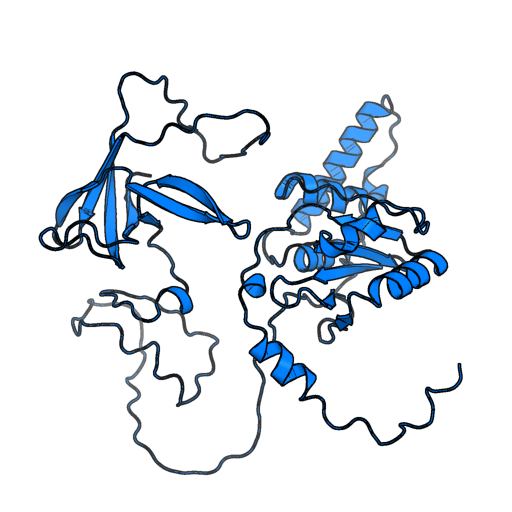 ? 10.612 -0.930 11.281 1.00 68.12 289 LEU A CA 1
ATOM 2337 C C . LEU A 1 289 ? 12.013 -1.487 11.039 1.00 68.12 289 LEU A C 1
ATOM 2339 O O . LEU A 1 289 ? 12.737 -1.797 11.980 1.00 68.12 289 LEU A O 1
ATOM 2343 N N . THR A 1 290 ? 12.429 -1.555 9.782 1.00 71.12 290 THR A N 1
ATOM 2344 C CA . THR A 1 290 ? 13.764 -1.968 9.363 1.00 71.12 290 THR A CA 1
ATOM 2345 C C . THR A 1 290 ? 14.357 -0.884 8.472 1.00 71.12 290 THR A C 1
ATOM 2347 O O . THR A 1 290 ? 14.659 -1.127 7.306 1.00 71.12 290 THR A O 1
ATOM 2350 N N . GLU A 1 291 ? 14.506 0.332 9.005 1.00 74.56 291 GLU A N 1
ATOM 2351 C CA . GLU A 1 291 ? 14.983 1.495 8.234 1.00 74.56 291 GLU A CA 1
ATOM 2352 C C . GLU A 1 291 ? 16.358 1.271 7.567 1.00 74.56 291 GLU A C 1
ATOM 2354 O O . GLU A 1 291 ? 16.682 1.930 6.571 1.00 74.56 291 GLU A O 1
ATOM 2359 N N . ASP A 1 292 ? 17.127 0.309 8.085 1.00 84.81 292 ASP A N 1
ATOM 2360 C CA . ASP A 1 292 ? 18.461 -0.069 7.619 1.00 84.81 292 ASP A CA 1
ATOM 2361 C C . ASP A 1 292 ? 18.483 -1.265 6.656 1.00 84.81 292 ASP A C 1
ATOM 2363 O O . ASP A 1 292 ? 19.552 -1.615 6.162 1.00 84.81 292 ASP A O 1
ATOM 2367 N N . TYR A 1 293 ? 17.342 -1.899 6.361 1.00 88.44 293 TYR A N 1
ATOM 2368 C CA . TYR A 1 293 ? 17.297 -3.082 5.497 1.00 88.44 293 TYR A CA 1
ATOM 2369 C C . TYR A 1 293 ? 16.245 -2.968 4.397 1.00 88.44 293 TYR A C 1
ATOM 2371 O O . TYR A 1 293 ? 15.098 -2.585 4.623 1.00 88.44 293 TYR A O 1
ATOM 2379 N N . PHE A 1 294 ? 16.642 -3.392 3.203 1.00 91.62 294 PHE A N 1
ATOM 2380 C CA . PHE A 1 294 ? 15.739 -3.710 2.106 1.00 91.62 294 PHE A CA 1
ATOM 2381 C C . PHE A 1 294 ? 15.551 -5.219 2.047 1.00 91.62 294 PHE A C 1
ATOM 2383 O O . PHE A 1 294 ? 16.514 -5.966 2.172 1.00 91.62 294 PHE A O 1
ATOM 2390 N N . PHE A 1 295 ? 14.330 -5.678 1.819 1.00 92.31 295 PHE A N 1
ATOM 2391 C CA . PHE A 1 295 ? 14.044 -7.094 1.642 1.00 92.31 295 PHE A CA 1
ATOM 2392 C C . PHE A 1 295 ? 13.811 -7.377 0.173 1.00 92.31 295 PHE A C 1
ATOM 2394 O O . PHE A 1 295 ? 12.974 -6.731 -0.462 1.00 92.31 295 PHE A O 1
ATOM 2401 N N . LYS A 1 296 ? 14.535 -8.362 -0.357 1.00 94.12 296 LYS A N 1
ATOM 2402 C CA . LYS A 1 296 ? 14.255 -8.911 -1.678 1.00 94.12 296 LYS A CA 1
ATOM 2403 C C . LYS A 1 296 ? 13.004 -9.779 -1.610 1.00 94.12 296 LYS A C 1
ATOM 2405 O O . LYS A 1 296 ? 13.008 -10.836 -0.985 1.00 94.12 296 LYS A O 1
ATOM 2410 N N .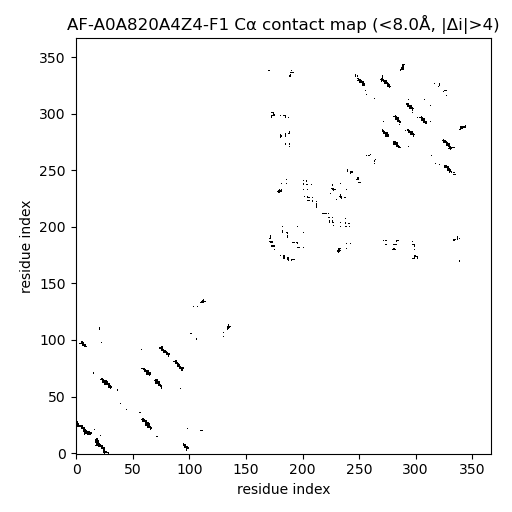 ILE A 1 297 ? 11.937 -9.323 -2.252 1.00 92.75 297 ILE A N 1
ATOM 2411 C CA . ILE A 1 297 ? 10.666 -10.035 -2.345 1.00 92.75 297 ILE A CA 1
ATOM 2412 C C . ILE A 1 297 ? 10.529 -10.525 -3.781 1.00 92.75 297 ILE A C 1
ATOM 2414 O O . ILE A 1 297 ? 10.262 -9.755 -4.705 1.00 92.75 297 ILE A O 1
ATOM 2418 N N . ASP A 1 298 ? 10.776 -11.818 -3.952 1.00 92.62 298 ASP A N 1
ATOM 2419 C CA . ASP A 1 298 ? 10.767 -12.508 -5.232 1.00 92.62 298 ASP A CA 1
ATOM 2420 C C . ASP A 1 298 ? 9.708 -13.611 -5.196 1.00 92.62 298 ASP A C 1
ATOM 2422 O O . ASP A 1 298 ? 9.773 -14.530 -4.379 1.00 92.62 298 ASP A O 1
ATOM 2426 N N . SER A 1 299 ? 8.739 -13.529 -6.101 1.00 89.62 299 SER A N 1
ATOM 2427 C CA . SER A 1 299 ? 7.623 -14.470 -6.183 1.00 89.62 299 SER A CA 1
ATOM 2428 C C . SER A 1 299 ? 8.047 -15.879 -6.622 1.00 89.62 299 SER A C 1
ATOM 2430 O O . SER A 1 299 ? 7.335 -16.845 -6.335 1.00 89.62 299 SER A O 1
ATOM 2432 N N . LYS A 1 300 ? 9.232 -16.040 -7.235 1.00 89.81 300 LYS A N 1
ATOM 2433 C CA . LYS A 1 300 ? 9.840 -17.362 -7.486 1.00 89.81 300 LYS A CA 1
ATOM 2434 C C . LYS A 1 300 ? 10.347 -18.019 -6.204 1.00 89.81 300 LYS A C 1
ATOM 2436 O O . LYS A 1 300 ? 10.370 -19.245 -6.118 1.00 89.81 300 LYS A O 1
ATOM 2441 N N . ASN A 1 301 ? 10.721 -17.216 -5.207 1.00 86.69 301 ASN A N 1
ATOM 2442 C CA . ASN A 1 301 ? 11.322 -17.655 -3.949 1.00 86.69 301 ASN A CA 1
ATOM 2443 C C . ASN A 1 301 ? 10.582 -17.056 -2.735 1.00 86.69 301 ASN A C 1
ATOM 2445 O O . ASN A 1 301 ? 11.185 -16.347 -1.929 1.00 86.69 301 ASN A O 1
ATOM 2449 N N . PRO A 1 302 ? 9.285 -17.363 -2.548 1.00 76.50 302 PRO A N 1
ATOM 2450 C CA . PRO A 1 302 ? 8.444 -16.702 -1.545 1.00 76.50 302 PRO A CA 1
ATOM 2451 C C . PRO A 1 302 ? 8.859 -16.991 -0.096 1.00 76.50 302 PRO A C 1
ATOM 2453 O O . PRO A 1 302 ? 8.473 -16.281 0.825 1.00 76.50 302 PRO A O 1
ATOM 2456 N N . THR A 1 303 ? 9.646 -18.044 0.128 1.00 71.31 303 THR A N 1
ATOM 2457 C CA . THR A 1 303 ? 10.102 -18.455 1.460 1.00 71.31 303 THR A CA 1
ATOM 2458 C C . THR A 1 303 ? 11.363 -17.733 1.924 1.00 71.31 303 THR A C 1
ATOM 2460 O O . THR A 1 303 ? 11.711 -17.841 3.099 1.00 71.31 303 THR A O 1
ATOM 2463 N N . TYR A 1 304 ? 12.074 -17.040 1.028 1.00 72.19 304 TYR A N 1
ATOM 2464 C CA . TYR A 1 304 ? 13.360 -16.423 1.335 1.00 72.19 304 TYR A CA 1
ATOM 2465 C C . TYR A 1 304 ? 13.363 -14.948 0.947 1.00 72.19 304 TYR A C 1
ATOM 2467 O O . TYR A 1 304 ? 13.448 -14.592 -0.226 1.00 72.19 304 TYR A O 1
ATOM 2475 N N . HIS A 1 305 ? 13.302 -14.089 1.963 1.00 80.50 305 HIS A N 1
ATOM 2476 C CA . HIS A 1 305 ? 13.499 -12.656 1.801 1.00 80.50 305 HIS A CA 1
ATOM 2477 C C . HIS A 1 305 ? 14.915 -12.315 2.231 1.00 80.50 305 HIS A C 1
ATOM 2479 O O . HIS A 1 305 ? 15.204 -12.276 3.425 1.00 80.50 305 HIS A O 1
ATOM 2485 N N . GLU A 1 306 ? 15.799 -12.109 1.260 1.00 80.44 306 GLU A N 1
ATOM 2486 C CA . GLU A 1 306 ? 17.187 -11.743 1.526 1.00 80.44 306 GLU A CA 1
ATOM 2487 C C . GLU A 1 306 ? 17.239 -10.298 2.050 1.00 80.44 306 GLU A C 1
ATOM 2489 O O . GLU A 1 306 ? 16.836 -9.382 1.319 1.00 80.44 306 GLU A O 1
ATOM 2494 N N . PRO A 1 307 ? 17.676 -10.066 3.304 1.00 88.62 307 PRO A N 1
ATOM 2495 C CA . PRO A 1 307 ? 17.830 -8.722 3.828 1.00 88.62 307 PRO A CA 1
ATOM 2496 C C . PRO A 1 307 ? 19.135 -8.119 3.300 1.00 88.62 307 PRO A C 1
ATOM 2498 O O . PRO A 1 307 ? 20.226 -8.635 3.532 1.00 88.62 307 PRO A O 1
ATOM 2501 N N . ILE A 1 308 ? 19.028 -6.986 2.623 1.00 91.25 308 ILE A N 1
ATOM 2502 C CA . ILE A 1 308 ? 20.147 -6.219 2.090 1.00 91.25 308 ILE A CA 1
ATOM 2503 C C . ILE A 1 308 ? 20.313 -4.989 2.970 1.00 91.25 308 ILE A C 1
ATOM 2505 O O . ILE A 1 308 ? 19.430 -4.129 3.022 1.00 91.25 308 ILE A O 1
ATOM 2509 N N . HIS A 1 309 ? 21.446 -4.907 3.669 1.00 90.44 309 HIS A N 1
ATOM 2510 C CA . HIS A 1 309 ? 21.770 -3.727 4.464 1.00 90.44 309 HIS A CA 1
ATOM 2511 C C . HIS A 1 309 ? 21.826 -2.491 3.566 1.00 90.44 309 HIS A C 1
ATOM 2513 O O . HIS A 1 309 ? 22.327 -2.533 2.439 1.00 90.44 309 HIS A O 1
ATOM 2519 N N . ARG A 1 310 ? 21.349 -1.368 4.083 1.00 85.12 310 ARG A N 1
ATOM 2520 C CA . ARG A 1 310 ? 21.228 -0.111 3.354 1.00 85.12 310 ARG A CA 1
ATOM 2521 C C . ARG A 1 310 ? 22.558 0.421 2.828 1.00 85.12 310 ARG A C 1
ATOM 2523 O O . ARG A 1 310 ? 22.568 1.050 1.780 1.00 85.12 310 ARG A O 1
ATOM 2530 N N . ASP A 1 311 ? 23.672 0.133 3.489 1.00 86.06 311 ASP A N 1
ATOM 2531 C CA . ASP A 1 311 ? 24.999 0.516 2.981 1.00 86.06 311 ASP A CA 1
ATOM 2532 C C . ASP A 1 311 ? 25.435 -0.334 1.774 1.00 86.06 311 ASP A C 1
ATOM 2534 O O . ASP A 1 311 ? 26.195 0.122 0.922 1.00 86.06 311 ASP A O 1
ATOM 2538 N N . ASN A 1 312 ? 24.895 -1.550 1.650 1.00 90.12 312 ASN A N 1
ATOM 2539 C CA . ASN A 1 312 ? 25.226 -2.495 0.583 1.00 90.12 312 ASN A CA 1
ATOM 2540 C C . ASN A 1 312 ? 24.275 -2.402 -0.617 1.00 90.12 312 ASN A C 1
ATOM 2542 O O . ASN A 1 312 ? 24.601 -2.907 -1.693 1.00 90.12 312 ASN A O 1
ATOM 2546 N N . ILE A 1 313 ? 23.126 -1.732 -0.468 1.00 91.12 313 ILE A N 1
ATOM 2547 C CA . ILE A 1 313 ? 22.109 -1.623 -1.523 1.00 91.12 313 ILE A CA 1
ATOM 2548 C C . ILE A 1 313 ? 22.680 -1.017 -2.810 1.00 91.12 313 ILE A C 1
ATOM 2550 O O . ILE A 1 313 ? 22.315 -1.423 -3.904 1.00 91.12 313 ILE A O 1
ATOM 2554 N N . LEU A 1 314 ? 23.625 -0.082 -2.699 1.00 88.44 314 LEU A N 1
ATOM 2555 C CA . LEU A 1 314 ? 24.223 0.578 -3.856 1.00 88.44 314 LEU A CA 1
ATOM 2556 C C . LEU A 1 314 ? 25.077 -0.366 -4.683 1.00 88.44 314 LEU A C 1
ATOM 2558 O O . LEU A 1 314 ? 24.975 -0.372 -5.907 1.00 88.44 314 LEU A O 1
ATOM 2562 N N . ASN A 1 315 ? 25.898 -1.169 -4.015 1.00 90.06 315 ASN A N 1
ATOM 2563 C CA . ASN A 1 315 ? 26.725 -2.165 -4.683 1.00 90.06 315 ASN A CA 1
ATOM 2564 C C . ASN A 1 315 ? 25.840 -3.242 -5.319 1.00 90.06 315 ASN A C 1
ATOM 2566 O O . ASN A 1 315 ? 26.086 -3.646 -6.452 1.00 90.06 315 ASN A O 1
ATOM 2570 N N . PHE A 1 316 ? 24.754 -3.619 -4.638 1.00 92.56 316 PHE A N 1
ATOM 2571 C CA . PHE A 1 316 ? 23.756 -4.536 -5.176 1.00 92.56 316 PHE A CA 1
ATOM 2572 C C . PHE A 1 316 ? 23.078 -3.990 -6.445 1.00 92.56 316 PHE A C 1
ATOM 2574 O O . PHE A 1 316 ? 23.060 -4.662 -7.473 1.00 92.56 316 PHE A O 1
ATOM 2581 N N . LEU A 1 317 ? 22.571 -2.752 -6.418 1.00 91.50 317 LEU A N 1
ATOM 2582 C CA . LEU A 1 317 ? 21.914 -2.138 -7.578 1.00 91.50 317 LEU A CA 1
ATOM 2583 C C . LEU A 1 317 ? 22.889 -1.901 -8.744 1.00 91.50 317 LEU A C 1
ATOM 2585 O O . LEU A 1 317 ? 22.506 -2.083 -9.896 1.00 91.50 317 LEU A O 1
ATOM 2589 N N . LYS A 1 318 ? 24.151 -1.539 -8.469 1.00 90.38 318 LYS A N 1
ATOM 2590 C CA . LYS A 1 318 ? 25.198 -1.432 -9.502 1.00 90.38 318 LYS A CA 1
ATOM 2591 C C . LYS A 1 318 ? 25.438 -2.767 -10.192 1.00 90.38 318 LYS A C 1
ATOM 2593 O O . LYS A 1 318 ? 25.404 -2.813 -11.416 1.00 90.38 318 LYS A O 1
ATOM 2598 N N . SER A 1 319 ? 25.586 -3.839 -9.413 1.00 92.25 319 SER A N 1
ATOM 2599 C CA . SER A 1 319 ? 25.728 -5.188 -9.958 1.00 92.25 319 SER A CA 1
ATOM 2600 C C . SER A 1 319 ? 24.542 -5.540 -10.859 1.00 92.25 319 SER A C 1
ATOM 2602 O O . SER A 1 319 ? 24.734 -6.014 -11.972 1.00 92.25 319 SER A O 1
ATOM 2604 N N . LEU A 1 320 ? 23.308 -5.230 -10.454 1.00 92.06 320 LEU A N 1
ATOM 2605 C CA . LEU A 1 320 ? 22.131 -5.490 -11.287 1.00 92.06 320 LEU A CA 1
ATOM 2606 C C . LEU A 1 320 ? 22.141 -4.723 -12.616 1.00 92.06 320 LEU A C 1
ATOM 2608 O O . LEU A 1 320 ? 21.812 -5.315 -13.647 1.00 92.06 320 LEU A O 1
ATOM 2612 N N . LEU A 1 321 ? 22.535 -3.446 -12.610 1.00 90.12 321 LEU A N 1
ATOM 2613 C CA . LEU A 1 321 ? 22.668 -2.655 -13.838 1.00 90.12 321 LEU A CA 1
ATOM 2614 C C . LEU A 1 321 ? 23.772 -3.193 -14.756 1.00 90.12 321 LEU A C 1
ATOM 2616 O O . LEU A 1 321 ? 23.575 -3.244 -15.966 1.00 90.12 321 LEU A O 1
ATOM 2620 N N . GLU A 1 322 ? 24.905 -3.633 -14.201 1.00 90.50 322 GLU A N 1
ATOM 2621 C CA . GLU A 1 322 ? 25.997 -4.256 -14.968 1.00 90.50 322 GLU A CA 1
ATOM 2622 C C . GLU A 1 322 ? 25.548 -5.551 -15.661 1.00 90.50 322 GLU A C 1
ATOM 2624 O O . GLU A 1 322 ? 25.988 -5.845 -16.770 1.00 90.50 322 GLU A O 1
ATOM 2629 N N . HIS A 1 323 ? 24.609 -6.282 -15.054 1.00 92.12 323 HIS A N 1
ATOM 2630 C CA . HIS A 1 323 ? 23.979 -7.466 -15.645 1.00 92.12 323 HIS A CA 1
ATOM 2631 C C . HIS A 1 323 ? 22.802 -7.134 -16.583 1.00 92.12 323 HIS A C 1
ATOM 2633 O O . HIS A 1 323 ? 22.080 -8.040 -16.999 1.00 92.12 323 HIS A O 1
ATOM 2639 N N . GLY A 1 324 ? 22.582 -5.857 -16.913 1.00 90.38 324 GLY A N 1
ATOM 2640 C CA . GLY A 1 324 ? 21.528 -5.424 -17.834 1.00 90.38 324 GLY A CA 1
ATOM 2641 C C . GLY A 1 324 ? 20.115 -5.458 -17.247 1.00 90.38 324 GLY A C 1
ATOM 2642 O O . GLY A 1 324 ? 19.146 -5.537 -17.998 1.00 90.38 324 GLY A O 1
ATOM 2643 N N . SER A 1 325 ? 19.972 -5.420 -15.919 1.00 92.00 325 SER A N 1
ATOM 2644 C CA . SER A 1 325 ? 18.652 -5.360 -15.277 1.00 92.00 325 SER A CA 1
ATOM 2645 C C . SER A 1 325 ? 18.045 -3.965 -15.421 1.00 92.00 325 SER A C 1
ATOM 2647 O O . SER A 1 325 ? 18.737 -2.964 -15.229 1.00 92.00 325 SER A O 1
ATOM 2649 N N . ASN A 1 326 ? 16.737 -3.884 -15.666 1.00 91.00 326 ASN A N 1
ATOM 2650 C CA . ASN A 1 326 ? 16.017 -2.613 -15.599 1.00 91.00 326 ASN A CA 1
ATOM 2651 C C . ASN A 1 326 ? 15.570 -2.367 -14.161 1.00 91.00 326 ASN A C 1
ATOM 2653 O O . ASN A 1 326 ? 14.912 -3.211 -13.551 1.00 91.00 326 ASN A O 1
ATOM 2657 N N . ILE A 1 327 ? 15.916 -1.202 -13.619 1.00 91.31 327 ILE A N 1
ATOM 2658 C CA . ILE A 1 327 ? 15.578 -0.826 -12.247 1.00 91.31 327 ILE A CA 1
ATOM 2659 C C . ILE A 1 327 ? 14.687 0.408 -12.290 1.00 91.31 327 ILE A C 1
ATOM 2661 O O . ILE A 1 327 ? 15.043 1.424 -12.885 1.00 91.31 327 ILE A O 1
ATOM 2665 N N . CYS A 1 328 ? 13.544 0.330 -11.622 1.00 90.44 328 CYS A N 1
ATOM 2666 C CA . CYS A 1 328 ? 12.636 1.441 -11.394 1.00 90.44 328 CYS A CA 1
ATOM 2667 C C . CYS A 1 328 ? 12.541 1.730 -9.895 1.00 90.44 328 CYS A C 1
ATOM 2669 O O . CYS A 1 328 ? 12.593 0.820 -9.068 1.00 90.44 328 CYS A O 1
ATOM 2671 N N . VAL A 1 329 ? 12.395 3.000 -9.532 1.00 89.94 329 VAL A N 1
ATOM 2672 C CA . VAL A 1 329 ? 12.300 3.440 -8.138 1.00 89.94 329 VAL A CA 1
ATOM 2673 C C . VAL A 1 329 ? 10.981 4.145 -7.869 1.00 89.94 329 VAL A C 1
ATOM 2675 O O . VAL A 1 329 ? 10.518 4.941 -8.688 1.00 89.94 329 VAL A O 1
ATOM 2678 N N . THR A 1 330 ? 10.403 3.872 -6.698 1.00 83.44 330 THR A N 1
ATOM 2679 C CA . THR A 1 330 ? 9.273 4.624 -6.148 1.00 83.44 330 THR A CA 1
ATOM 2680 C C . THR A 1 330 ? 9.791 5.596 -5.091 1.00 83.44 330 THR A C 1
ATOM 2682 O O . THR A 1 330 ? 10.294 5.181 -4.042 1.00 83.44 330 THR A O 1
ATOM 2685 N N . VAL A 1 331 ? 9.682 6.896 -5.368 1.00 71.00 331 VAL A N 1
ATOM 2686 C CA . VAL A 1 331 ? 10.099 7.961 -4.432 1.00 71.00 331 VAL A CA 1
ATOM 2687 C C . VAL A 1 331 ? 8.975 8.313 -3.450 1.00 71.00 331 VAL A C 1
ATOM 2689 O O . VAL A 1 331 ? 9.227 8.823 -2.364 1.00 71.00 331 VAL A O 1
ATOM 2692 N N . GLN A 1 332 ? 7.727 8.027 -3.821 1.00 75.62 332 GLN A N 1
ATOM 2693 C CA . GLN A 1 332 ? 6.559 8.310 -2.994 1.00 75.62 332 GLN A CA 1
ATOM 2694 C C . GLN A 1 332 ? 6.247 7.159 -2.035 1.00 75.62 332 GLN A C 1
ATOM 2696 O O . GLN A 1 332 ? 6.618 6.009 -2.273 1.00 75.62 332 GLN A O 1
ATOM 2701 N N . TYR A 1 333 ? 5.561 7.500 -0.944 1.00 71.69 333 TYR A N 1
ATOM 2702 C CA . TYR A 1 333 ? 5.154 6.548 0.082 1.00 71.69 333 TYR A CA 1
ATOM 2703 C C . TYR A 1 333 ? 4.104 5.595 -0.492 1.00 71.69 333 TYR A C 1
ATOM 2705 O O . TYR A 1 333 ? 3.028 6.026 -0.905 1.00 71.69 333 TYR A O 1
ATOM 2713 N N . ILE A 1 334 ? 4.417 4.304 -0.515 1.00 71.31 334 ILE A N 1
ATOM 2714 C CA . ILE A 1 334 ? 3.442 3.268 -0.832 1.00 71.31 334 ILE A CA 1
ATOM 2715 C C . ILE A 1 334 ? 2.694 2.994 0.471 1.00 71.31 334 ILE A C 1
ATOM 2717 O O . ILE A 1 334 ? 3.346 2.754 1.480 1.00 71.31 334 ILE A O 1
ATOM 2721 N N . SER A 1 335 ? 1.360 3.113 0.438 1.00 61.19 335 SER A N 1
ATOM 2722 C CA . SER A 1 335 ? 0.394 2.822 1.518 1.00 61.19 335 SER A CA 1
ATOM 2723 C C . SER A 1 335 ? 0.986 2.099 2.738 1.00 61.19 335 SER A C 1
ATOM 2725 O O . SER A 1 335 ? 1.536 1.010 2.567 1.00 61.19 335 SER A O 1
ATOM 2727 N N . ASP A 1 336 ? 0.791 2.658 3.946 1.00 55.38 336 ASP A N 1
ATOM 2728 C CA . ASP A 1 336 ? 1.129 2.005 5.223 1.00 55.38 336 ASP A CA 1
ATOM 2729 C C . ASP A 1 336 ? 0.496 0.603 5.243 1.00 55.38 336 ASP A C 1
ATOM 2731 O O . ASP A 1 336 ? -0.714 0.449 5.434 1.00 55.38 336 ASP A O 1
ATOM 2735 N N . ALA A 1 337 ? 1.302 -0.424 4.987 1.00 56.22 337 ALA A N 1
ATOM 2736 C CA . ALA A 1 337 ? 0.851 -1.797 5.105 1.00 56.22 337 ALA A CA 1
ATOM 2737 C C . ALA A 1 337 ? 0.684 -2.112 6.597 1.00 56.22 337 ALA A C 1
ATOM 2739 O O . ALA A 1 337 ? 1.371 -1.527 7.438 1.00 56.22 337 ALA A O 1
ATOM 2740 N N . ILE A 1 338 ? -0.198 -3.045 6.962 1.00 52.50 338 ILE A N 1
ATOM 2741 C CA . ILE A 1 338 ? -0.338 -3.484 8.367 1.00 52.50 338 ILE A CA 1
ATOM 2742 C C . ILE A 1 338 ? 1.024 -3.978 8.900 1.00 52.50 338 ILE A C 1
ATOM 2744 O O . ILE A 1 338 ? 1.359 -3.823 10.075 1.00 52.50 338 ILE A O 1
ATOM 2748 N N . GLU A 1 339 ? 1.838 -4.510 7.997 1.00 54.53 339 GLU A N 1
ATOM 2749 C CA . GLU A 1 339 ? 3.180 -5.038 8.182 1.00 54.53 339 GLU A CA 1
ATOM 2750 C C . GLU A 1 339 ? 4.229 -3.948 8.476 1.00 54.53 339 GLU A C 1
ATOM 2752 O O . GLU A 1 339 ? 5.259 -4.247 9.083 1.00 54.53 339 GLU A O 1
ATOM 2757 N N . ASP A 1 340 ? 3.964 -2.677 8.142 1.00 52.38 340 ASP A N 1
ATOM 2758 C CA . ASP A 1 340 ? 4.838 -1.546 8.482 1.00 52.38 340 ASP A CA 1
ATOM 2759 C C . ASP A 1 340 ? 4.761 -1.163 9.983 1.00 52.38 340 ASP A C 1
ATOM 2761 O O . ASP A 1 340 ? 5.629 -0.439 10.478 1.00 52.38 340 ASP A O 1
ATOM 2765 N N . GLU A 1 341 ? 3.778 -1.676 10.745 1.00 48.16 341 GLU A N 1
ATOM 2766 C CA . GLU A 1 341 ? 3.633 -1.468 12.203 1.00 48.16 341 GLU A CA 1
ATOM 2767 C C . GLU A 1 341 ? 4.226 -2.606 13.083 1.00 48.16 341 GLU A C 1
ATOM 2769 O O . GLU A 1 341 ? 4.237 -2.469 14.310 1.00 48.16 341 GLU A O 1
ATOM 2774 N N . ILE A 1 342 ? 4.772 -3.705 12.528 1.00 50.06 342 ILE A N 1
ATOM 2775 C CA . ILE A 1 342 ? 5.217 -4.873 13.331 1.00 50.06 342 ILE A CA 1
ATOM 2776 C C . ILE A 1 342 ? 6.689 -4.823 13.807 1.00 50.06 342 ILE A C 1
ATOM 2778 O O . ILE A 1 342 ? 7.637 -4.866 13.024 1.00 50.06 342 ILE A O 1
ATOM 2782 N N . THR A 1 343 ? 6.874 -4.785 15.133 1.00 40.12 343 THR A N 1
ATOM 2783 C CA . THR A 1 343 ? 8.117 -4.520 15.892 1.00 40.12 343 THR A CA 1
ATOM 2784 C C . THR A 1 343 ? 9.377 -5.310 15.485 1.00 40.12 343 THR A C 1
ATOM 2786 O O . THR A 1 343 ? 9.351 -6.515 15.226 1.00 40.12 343 THR A O 1
ATOM 2789 N N . THR A 1 344 ? 10.536 -4.634 15.562 1.00 43.44 344 THR A N 1
ATOM 2790 C CA . THR A 1 344 ? 11.900 -5.162 15.328 1.00 43.44 344 THR A CA 1
ATOM 2791 C C . THR A 1 344 ? 12.244 -6.438 16.095 1.00 43.44 344 THR A C 1
ATOM 2793 O O . THR A 1 344 ? 13.115 -7.196 15.663 1.00 43.44 344 THR A O 1
ATOM 2796 N N . ASP A 1 345 ? 11.583 -6.696 17.221 1.00 39.16 345 ASP A N 1
ATOM 2797 C CA . ASP A 1 345 ? 11.907 -7.821 18.099 1.00 39.16 345 ASP A CA 1
ATOM 2798 C C . ASP A 1 345 ? 11.559 -9.176 17.470 1.00 39.16 345 ASP A C 1
ATOM 2800 O O . ASP A 1 345 ? 12.293 -10.143 17.682 1.00 39.16 345 ASP A O 1
ATOM 2804 N N . ASN A 1 346 ? 10.544 -9.233 16.596 1.00 41.84 346 ASN A N 1
ATOM 2805 C CA . ASN A 1 346 ? 10.176 -10.442 15.843 1.00 41.84 346 ASN A CA 1
ATOM 2806 C C . ASN A 1 346 ? 11.122 -10.735 14.664 1.00 41.84 346 ASN A C 1
ATOM 2808 O O . ASN A 1 346 ? 11.287 -11.888 14.261 1.00 41.84 346 ASN A O 1
ATOM 2812 N N . ILE A 1 347 ? 11.763 -9.701 14.110 1.00 42.81 347 ILE A N 1
ATOM 2813 C CA . ILE A 1 347 ? 12.732 -9.830 13.011 1.00 42.81 347 ILE A CA 1
ATOM 2814 C C . ILE A 1 347 ? 14.117 -10.190 13.572 1.00 42.81 347 ILE A C 1
ATOM 2816 O O . ILE A 1 347 ? 14.782 -11.084 13.047 1.00 42.81 347 ILE A O 1
ATOM 2820 N N . LYS A 1 348 ? 14.522 -9.584 14.700 1.00 35.62 348 LYS A N 1
ATOM 2821 C CA . LYS A 1 348 ? 15.788 -9.894 15.390 1.00 35.62 348 LYS A CA 1
ATOM 2822 C C . LYS A 1 348 ? 15.832 -11.327 15.925 1.00 35.62 348 LYS A C 1
ATOM 2824 O O . LYS A 1 348 ? 16.831 -12.009 15.720 1.00 35.62 348 LYS A O 1
ATOM 2829 N N . THR A 1 349 ? 14.746 -11.825 16.522 1.00 38.53 349 THR A N 1
ATOM 2830 C CA . THR A 1 349 ? 14.670 -13.236 16.957 1.00 38.53 349 THR A CA 1
ATOM 2831 C C . THR A 1 349 ? 14.704 -14.229 15.792 1.00 38.53 349 THR A C 1
ATOM 2833 O O . THR A 1 349 ? 15.114 -15.368 15.991 1.00 38.53 349 THR A O 1
ATOM 2836 N N . ARG A 1 350 ? 14.334 -13.825 14.567 1.00 35.12 350 ARG A N 1
ATOM 2837 C CA . ARG A 1 350 ? 14.397 -14.681 13.368 1.00 35.12 350 ARG A CA 1
ATOM 2838 C C . ARG A 1 350 ? 15.751 -14.664 12.665 1.00 35.12 350 ARG A C 1
ATOM 2840 O O . ARG A 1 350 ? 16.197 -15.727 12.245 1.00 35.12 350 ARG A O 1
ATOM 2847 N N . LEU A 1 351 ? 16.425 -13.514 12.600 1.00 33.91 351 LEU A N 1
ATOM 2848 C CA . LEU A 1 351 ? 17.804 -13.408 12.098 1.00 33.91 351 LEU A CA 1
ATOM 2849 C C . LEU A 1 351 ? 18.794 -14.244 12.929 1.00 33.91 351 LEU A C 1
ATOM 2851 O O . LEU A 1 351 ? 19.780 -14.734 12.393 1.00 33.91 351 LEU A O 1
ATOM 2855 N N . TRP A 1 352 ? 18.506 -14.448 14.219 1.00 32.38 352 TRP A N 1
ATOM 2856 C CA . TRP A 1 352 ? 19.330 -15.236 15.145 1.00 32.38 352 TRP A CA 1
ATOM 2857 C C . TRP A 1 352 ? 18.880 -16.703 15.281 1.00 32.38 352 TRP A C 1
ATOM 2859 O O . TRP A 1 352 ? 19.540 -17.481 15.960 1.00 32.38 352 TRP A O 1
ATOM 2869 N N . ALA A 1 353 ? 17.772 -17.097 14.640 1.00 28.33 353 ALA A N 1
ATOM 2870 C CA . ALA A 1 353 ? 17.235 -18.464 14.663 1.00 28.33 353 ALA A CA 1
ATOM 2871 C C . ALA A 1 353 ? 17.538 -19.260 13.379 1.00 28.33 353 ALA A C 1
ATOM 2873 O O . ALA A 1 353 ? 16.877 -20.267 13.099 1.00 28.33 353 ALA A O 1
ATOM 2874 N N . LEU A 1 354 ? 18.515 -18.807 12.587 1.00 29.45 354 LEU A N 1
ATOM 2875 C CA . LEU A 1 354 ? 19.142 -19.639 11.567 1.00 29.45 354 LEU A CA 1
ATOM 2876 C C . LEU A 1 354 ? 19.941 -20.739 12.290 1.00 29.45 354 LEU A C 1
ATOM 2878 O O . LEU A 1 354 ? 20.733 -20.408 13.171 1.00 29.45 354 LEU A O 1
ATOM 2882 N N . PRO A 1 355 ? 19.724 -22.032 11.984 1.00 31.41 355 PRO A N 1
ATOM 2883 C CA . PRO A 1 355 ? 20.580 -23.082 12.516 1.00 31.41 355 PRO A CA 1
ATOM 2884 C C . PRO A 1 355 ? 22.000 -22.844 12.006 1.00 31.41 355 PRO A C 1
ATOM 2886 O O . PRO A 1 355 ? 22.170 -22.457 10.849 1.00 31.41 355 PRO A O 1
ATOM 2889 N N . ASP A 1 356 ? 22.978 -23.055 12.886 1.00 33.53 356 ASP A N 1
ATOM 2890 C CA . ASP A 1 356 ? 24.409 -22.941 12.621 1.00 33.53 356 ASP A CA 1
ATOM 2891 C C . ASP A 1 356 ? 24.748 -23.362 11.185 1.00 33.53 356 ASP A C 1
ATOM 2893 O O . ASP A 1 356 ? 24.651 -24.536 10.815 1.00 33.53 356 ASP A O 1
ATOM 2897 N N . ALA A 1 357 ? 25.123 -22.382 10.359 1.00 30.38 357 ALA A N 1
ATOM 2898 C CA . ALA A 1 357 ? 25.799 -22.672 9.108 1.00 30.38 357 ALA A CA 1
ATOM 2899 C C . ALA A 1 357 ? 27.077 -23.459 9.453 1.00 30.38 357 ALA A C 1
ATOM 2901 O O . ALA A 1 357 ? 27.763 -23.096 10.417 1.00 30.38 357 ALA A O 1
ATOM 2902 N N . PRO A 1 358 ? 27.391 -24.544 8.723 1.00 31.75 358 PRO A N 1
ATOM 2903 C CA . PRO A 1 358 ? 28.546 -25.367 9.028 1.00 31.75 358 PRO A CA 1
ATOM 2904 C C . PRO A 1 358 ? 29.810 -24.510 8.991 1.00 31.75 358 PRO A C 1
ATOM 2906 O O . PRO A 1 358 ? 29.949 -23.595 8.178 1.00 31.75 358 PRO A O 1
ATOM 2909 N N . ALA A 1 359 ? 30.696 -24.797 9.938 1.00 35.78 359 ALA A N 1
ATOM 2910 C CA . ALA A 1 359 ? 31.974 -24.146 10.118 1.00 35.78 359 ALA A CA 1
ATOM 2911 C C . ALA A 1 359 ? 32.811 -24.196 8.833 1.00 35.78 359 ALA A C 1
ATOM 2913 O O . ALA A 1 359 ? 33.486 -25.181 8.594 1.00 35.78 359 ALA A O 1
ATOM 2914 N N . ASP A 1 360 ? 32.777 -23.122 8.050 1.00 34.09 360 ASP A N 1
ATOM 2915 C CA . ASP A 1 360 ? 33.818 -22.753 7.090 1.00 34.09 360 ASP A CA 1
ATOM 2916 C C . ASP A 1 360 ? 33.873 -21.222 7.015 1.00 34.09 360 ASP A C 1
ATOM 2918 O O . ASP A 1 360 ? 33.397 -20.565 6.091 1.00 34.09 360 ASP A O 1
ATOM 2922 N N . ARG A 1 361 ? 34.425 -20.630 8.079 1.00 29.94 361 ARG A N 1
ATOM 2923 C CA . ARG A 1 361 ? 34.647 -19.182 8.217 1.00 29.94 361 ARG A CA 1
ATOM 2924 C C . ARG A 1 361 ? 35.972 -18.698 7.607 1.00 29.94 361 ARG A C 1
ATOM 2926 O O . ARG A 1 361 ? 36.300 -17.531 7.779 1.00 29.94 361 ARG A O 1
ATOM 2933 N N . GLU A 1 362 ? 36.709 -19.533 6.872 1.00 30.30 362 GLU A N 1
ATOM 2934 C CA . GLU A 1 362 ? 38.022 -19.155 6.307 1.00 30.30 362 GLU A CA 1
ATOM 2935 C C . GLU A 1 362 ? 38.054 -18.903 4.787 1.00 30.30 362 GLU A C 1
ATOM 2937 O O . GLU A 1 362 ? 39.095 -18.516 4.266 1.00 30.30 362 GLU A O 1
ATOM 2942 N N . ALA A 1 363 ? 36.939 -19.010 4.054 1.00 32.25 363 ALA A N 1
ATOM 2943 C CA . ALA A 1 363 ? 36.967 -18.878 2.586 1.00 32.25 363 ALA A CA 1
ATOM 2944 C C . ALA A 1 363 ? 36.540 -17.509 2.003 1.00 32.25 363 ALA A C 1
ATOM 2946 O O . ALA A 1 363 ? 36.571 -17.345 0.789 1.00 32.25 363 ALA A O 1
ATOM 2947 N N . LEU A 1 364 ? 36.170 -16.506 2.810 1.00 28.27 364 LEU A N 1
ATOM 2948 C CA . LEU A 1 364 ? 35.646 -15.212 2.311 1.00 28.27 364 LEU A CA 1
ATOM 2949 C C . LEU A 1 364 ? 36.522 -13.991 2.646 1.00 28.27 364 LEU A C 1
ATOM 2951 O O . LEU A 1 364 ? 36.022 -12.879 2.791 1.00 28.27 364 LEU A O 1
ATOM 2955 N N . VAL A 1 365 ? 37.840 -14.188 2.748 1.00 30.52 365 VAL A N 1
ATOM 2956 C CA . VAL A 1 365 ? 38.823 -13.084 2.832 1.00 30.52 365 VAL A CA 1
ATOM 2957 C C . VAL A 1 365 ? 39.648 -12.923 1.546 1.00 30.52 365 VAL A C 1
ATOM 2959 O O . VAL A 1 365 ? 40.423 -11.985 1.438 1.00 30.52 365 VAL A O 1
ATOM 2962 N N . ASN A 1 366 ? 39.439 -13.743 0.514 1.00 29.73 366 ASN A N 1
ATOM 2963 C CA . ASN A 1 366 ? 40.048 -13.510 -0.797 1.00 29.73 366 ASN A CA 1
ATOM 2964 C C . ASN A 1 366 ? 39.054 -13.839 -1.915 1.00 29.73 366 ASN A C 1
ATOM 2966 O O . ASN A 1 366 ? 38.940 -15.009 -2.268 1.00 29.73 366 ASN A O 1
ATOM 2970 N N . ILE A 1 367 ? 38.359 -12.819 -2.432 1.00 31.64 367 ILE A N 1
ATOM 2971 C CA . ILE A 1 367 ? 37.965 -12.590 -3.840 1.00 31.64 367 ILE A CA 1
ATOM 2972 C C . ILE A 1 367 ? 37.533 -11.127 -3.960 1.00 31.64 367 ILE A C 1
ATOM 2974 O O . ILE A 1 367 ? 36.734 -10.682 -3.104 1.00 31.64 367 ILE A O 1
#

Solvent-accessible surface area (backbone atoms only — not comparable to full-atom values): 23152 Å² total; per-residue (Å²): 110,72,71,39,50,27,22,29,71,44,76,79,33,78,91,80,59,41,30,57,62,36,57,31,33,30,66,44,76,44,65,63,96,82,58,89,73,80,65,81,88,50,105,64,87,72,82,81,66,94,82,58,90,71,79,75,78,73,61,59,32,38,35,29,35,34,89,88,70,50,78,46,82,44,58,61,42,77,48,75,47,67,48,98,88,69,48,80,45,74,47,78,41,61,60,61,41,70,51,87,69,78,54,72,78,80,46,58,100,53,70,42,83,76,84,89,79,88,59,86,91,63,87,79,63,96,83,69,70,80,74,80,76,39,63,83,67,99,69,88,83,84,86,88,80,84,87,80,82,88,83,87,78,84,92,77,93,76,94,75,80,91,80,88,80,76,94,82,70,81,62,66,51,54,67,59,89,60,62,40,33,52,50,41,30,52,26,43,67,48,51,44,84,84,83,60,50,71,70,58,53,49,50,49,24,47,53,51,33,53,54,51,38,64,72,60,76,64,66,89,65,81,50,49,60,74,35,38,43,100,65,43,45,55,36,69,66,39,58,35,50,51,38,33,74,75,70,69,35,63,66,47,75,58,87,70,91,52,96,81,37,70,62,68,82,41,51,87,62,45,39,36,34,46,36,40,50,93,95,36,43,27,26,36,42,46,45,72,60,38,84,56,34,30,30,37,50,34,30,92,43,51,90,55,63,57,73,38,46,57,88,50,46,59,62,53,54,50,52,40,47,76,72,69,31,50,39,28,38,30,69,57,87,69,65,90,32,80,58,42,73,57,61,54,68,67,53,53,58,50,73,69,62,61,76,82,73,79,94,70,89,80,71,85,86,74,132